Protein AF-A0A937BGK0-F1 (afdb_monomer)

Mean predicted aligned error: 10.47 Å

Solvent-accessible surface area (backbone atoms only — not comparable to full-atom values): 32118 Å² total; per-residue (Å²): 130,83,78,78,71,77,80,76,77,77,90,53,39,28,31,55,71,58,100,58,86,88,63,79,54,76,37,52,57,74,75,56,67,82,55,48,24,39,35,44,27,27,61,78,53,54,44,65,64,62,53,45,52,52,50,20,64,76,72,62,31,44,69,40,47,36,72,55,47,66,74,59,76,82,50,84,92,48,63,93,38,40,37,36,31,34,46,46,45,54,37,32,69,47,44,99,48,53,69,57,44,57,51,42,48,38,53,48,32,47,77,64,68,23,50,39,38,34,38,29,34,38,45,68,73,55,67,59,67,65,53,44,59,55,48,15,76,31,22,69,79,54,47,58,46,48,30,38,50,52,69,49,50,73,66,49,44,42,56,47,30,72,72,32,91,78,41,92,50,39,70,61,48,52,50,53,32,42,60,68,74,42,42,79,48,43,30,29,58,45,52,32,51,49,47,54,53,45,36,60,79,38,92,69,80,71,31,70,68,55,34,53,52,50,49,53,53,49,31,56,48,68,81,53,65,62,47,62,66,50,37,71,88,73,73,72,53,68,64,52,35,49,45,20,39,4,49,52,26,36,48,29,62,71,69,70,35,67,32,29,5,78,39,76,88,43,42,52,97,41,19,46,42,59,87,78,54,95,55,96,87,47,55,44,76,61,24,62,70,25,56,53,29,39,56,78,51,76,58,24,31,23,63,63,40,70,70,56,28,23,46,33,12,13,49,34,51,29,50,33,36,76,76,62,70,43,60,62,70,63,57,46,61,69,40,32,47,98,87,59,37,58,35,80,90,42,29,42,30,49,11,29,24,38,64,57,24,72,86,59,21,64,64,47,29,66,46,33,28,64,37,32,39,67,53,28,65,53,54,83,48,54,68,69,56,50,49,50,36,54,51,29,42,30,53,45,20,65,77,40,68,61,74,48,75,90,58,77,80,44,57,40,34,12,36,66,16,43,71,89,40,51,67,64,52,49,55,61,55,67,46,88,71,75,50,68,24,54,51,49,40,46,48,52,50,37,31,6,48,51,50,28,50,68,49,54,88,48,42,65,46,26,50,50,44,38,54,41,74,88,50,59,68,72,54,20,34,43,22,47,53,25,31,47,57,36,38,77,84,52,58,66,63,56,48,49,52,46,49,32,38,73,72,62,78,29,80,62,79,65,33,43,50,53,16,52,44,48,64,72,32,50,64,85,76,38,41,55,77,51,50,67,78,74,64,68,81,70,74,40,88,85,58,92,34,47,34,52,44,30,68,73,50,43,47,72,71,70,53,46,84,85,47,44,62,49,34,50,52,42,48,60,70,43,38,65,60,53,51,48,63,68,46,64,61,65,65,70,76,74,71,131

Nearest PDB structures (foldseek):
  6b5b-assembly1_C  TM=5.743E-01  e=1.448E-05  Mus musculus
  5me3-assembly2_B  TM=1.900E-01  e=7.356E-01  Eremothecium gossypii ATCC 10895
  7uih-assembly1_A  TM=2.551E-01  e=2.384E+00  Homo sapiens
  9e8o-assembly1_f  TM=2.516E-01  e=9.534E+00  Homo sapiens
  6ltj-assembly1_L  TM=1.719E-01  e=4.477E+00  Homo sapiens

Secondary structure (DSSP, 8-state):
----PPPP----EEEE--SSGGG--EEEGGGGGG-SEEEEEE-TTSSHHHHHHHHHHHTT-EEEEHHHHTT----GGGTTPPEEEE-HHHHHTTSS-HHHHHHHHHHHHHHTTS--EEEEEEGGG--THHHHHHHHTTSTTS--EEEEEPPPPHHHHHHHHHT-TT-S-HHHHHHHHHHTT-SGGGGSHHHHHHHHHHHHTTTSTTHHHHHHHHHHHHHHS---HHHHHHTTTS---HHHHHHHHHHHHHHHHHHT--EEESSGGG--SSEEEGGGS--TT--HHHHTTSTTEEESSTTEEEES-HHHHHHHHHHHHHHHHHTT---HHHHHHHHB-TTSPBPGGGHHHHHHHHHH-TTTHHHHHHH-HHHHHHHS-GGGS-HHHHHHHHHHHHHHHHH-TTTTTT----GGGGGT--GGGHHHHHHHHT-----HHHHHHHHHHHHHHHHSS--GGGHHHHHHHHH-TTS-HHHHHHHHHHHHHH-TT-HHHHHHHHHHHHTTSS--SSSHHHHHHHHHHTTTTS-TTTGGGG----S-TT---HHHHIIIIIHHHHS-TTTHHHHHHHHHHHHHHHHHHHHHTTSTT---

Radius of gyration: 30.14 Å; Cα contacts (8 Å, |Δi|>4): 858; chains: 1; bounding box: 74×64×88 Å

Structure (mmCIF, N/CA/C/O backbone):
data_AF-A0A937BGK0-F1
#
_entry.id   AF-A0A937BGK0-F1
#
loop_
_atom_site.group_PDB
_atom_site.id
_atom_site.type_symbol
_atom_site.label_atom_id
_atom_site.label_alt_id
_atom_site.label_comp_id
_atom_site.label_asym_id
_atom_site.label_entity_id
_atom_site.label_seq_id
_atom_site.pdbx_PDB_ins_code
_atom_site.Cartn_x
_atom_site.Cartn_y
_atom_site.Cartn_z
_atom_site.occupancy
_atom_site.B_iso_or_equiv
_atom_site.auth_seq_id
_atom_site.auth_comp_id
_atom_site.auth_asym_id
_atom_site.auth_atom_id
_atom_site.pdbx_PDB_model_num
ATOM 1 N N . MET A 1 1 ? -13.481 34.660 4.006 1.00 30.20 1 MET A N 1
ATOM 2 C CA . MET A 1 1 ? -13.705 33.399 4.739 1.00 30.20 1 MET A CA 1
ATOM 3 C C . MET A 1 1 ? -14.057 32.376 3.683 1.00 30.20 1 MET A C 1
ATOM 5 O O . MET A 1 1 ? -15.074 32.553 3.034 1.00 30.20 1 MET A O 1
ATOM 9 N N . SER A 1 2 ? -13.147 31.444 3.398 1.00 28.05 2 SER A N 1
ATOM 10 C CA . SER A 1 2 ? -13.414 30.351 2.459 1.00 28.05 2 SER A CA 1
ATOM 11 C C . SER A 1 2 ? -14.548 29.518 3.051 1.00 28.05 2 SER A C 1
ATOM 13 O O . SER A 1 2 ? -14.387 28.994 4.154 1.00 28.05 2 SER A O 1
ATOM 15 N N . GLU A 1 3 ? -15.706 29.478 2.391 1.00 28.70 3 GLU A N 1
ATOM 16 C CA . GLU A 1 3 ? -16.711 28.454 2.662 1.00 28.70 3 GLU A CA 1
ATOM 17 C C . GLU A 1 3 ? -16.023 27.111 2.426 1.00 28.70 3 GLU A C 1
ATOM 19 O O . GLU A 1 3 ? -15.743 26.731 1.292 1.00 28.70 3 GLU A O 1
ATOM 24 N N . THR A 1 4 ? -15.675 26.407 3.502 1.00 35.88 4 THR A N 1
ATOM 25 C CA . THR A 1 4 ? -15.272 25.007 3.410 1.00 35.88 4 THR A CA 1
ATOM 26 C C . THR A 1 4 ? -16.448 24.259 2.797 1.00 35.88 4 THR A C 1
ATOM 28 O O . THR A 1 4 ? -17.453 24.041 3.477 1.00 35.88 4 THR A O 1
ATOM 31 N N . ALA A 1 5 ? -16.350 23.947 1.502 1.00 48.25 5 ALA A N 1
ATOM 32 C CA . ALA A 1 5 ? -17.348 23.175 0.779 1.00 48.25 5 ALA A CA 1
ATOM 33 C C . ALA A 1 5 ? -17.672 21.915 1.590 1.00 48.25 5 ALA A C 1
ATOM 35 O O . ALA A 1 5 ? -16.758 21.222 2.050 1.00 48.25 5 ALA A O 1
ATOM 36 N N . LYS A 1 6 ? -18.965 21.643 1.814 1.00 58.31 6 LYS A N 1
ATOM 37 C CA . LYS A 1 6 ? -19.382 20.400 2.470 1.00 58.31 6 LYS A CA 1
ATOM 38 C C . LYS A 1 6 ? -18.754 19.229 1.696 1.00 58.31 6 LYS A C 1
ATOM 40 O O . LYS A 1 6 ? -18.845 19.227 0.467 1.00 58.31 6 LYS A O 1
ATOM 45 N N . PRO A 1 7 ? -18.102 18.268 2.374 1.00 69.75 7 PRO A N 1
ATOM 46 C CA . PRO A 1 7 ? -17.519 17.119 1.697 1.00 69.75 7 PRO A CA 1
ATOM 47 C C . PRO A 1 7 ? -18.611 16.385 0.917 1.00 69.75 7 PRO A C 1
ATOM 49 O O . PRO A 1 7 ? -19.718 16.199 1.425 1.00 69.75 7 PRO A O 1
ATOM 52 N N . TYR A 1 8 ? -18.305 15.998 -0.321 1.00 82.75 8 TYR A N 1
ATOM 53 C CA . TYR A 1 8 ? -19.206 15.171 -1.111 1.00 82.75 8 TYR A CA 1
ATOM 54 C C . TYR A 1 8 ? -19.408 13.828 -0.406 1.00 82.75 8 TYR A C 1
ATOM 56 O O . TYR A 1 8 ? -18.442 13.223 0.063 1.00 82.75 8 TYR A O 1
ATOM 64 N N . LEU A 1 9 ? -20.659 13.381 -0.304 1.00 84.12 9 LEU A N 1
ATOM 65 C CA . LEU A 1 9 ? -20.990 12.079 0.267 1.00 84.12 9 LEU A CA 1
ATOM 66 C C . LEU A 1 9 ? -21.753 11.274 -0.781 1.00 84.12 9 LEU A C 1
ATOM 68 O O . LEU A 1 9 ? -22.730 11.763 -1.359 1.00 84.12 9 LEU A O 1
ATOM 72 N N . VAL A 1 10 ? -21.330 10.036 -0.977 1.00 89.12 10 VAL A N 1
ATOM 73 C CA . VAL A 1 10 ? -22.043 9.044 -1.783 1.00 89.12 10 VAL A CA 1
ATOM 74 C C . VAL A 1 10 ? -23.211 8.460 -0.995 1.00 89.12 10 VAL A C 1
ATOM 76 O O . VAL A 1 10 ? -23.258 8.548 0.240 1.00 89.12 10 VAL A O 1
ATOM 79 N N . ARG A 1 11 ? -24.176 7.872 -1.703 1.00 89.44 11 ARG A N 1
ATOM 80 C CA . ARG A 1 11 ? -25.205 7.053 -1.053 1.00 89.44 11 ARG A CA 1
ATOM 81 C C . ARG A 1 11 ? -24.563 5.776 -0.537 1.00 89.44 11 ARG A C 1
ATOM 83 O O . ARG A 1 11 ? -23.664 5.237 -1.162 1.00 89.44 11 ARG A O 1
ATOM 90 N N . ARG A 1 12 ? -24.994 5.327 0.638 1.00 91.75 12 ARG A N 1
ATOM 91 C CA . ARG A 1 12 ? -24.393 4.171 1.303 1.00 91.75 12 ARG A CA 1
ATOM 92 C C . ARG A 1 12 ? -25.364 3.014 1.328 1.00 91.75 12 ARG A C 1
ATOM 94 O O . ARG A 1 12 ? -26.569 3.209 1.502 1.00 91.75 12 ARG A O 1
ATOM 101 N N . THR A 1 13 ? -24.815 1.823 1.180 1.00 92.31 13 THR A N 1
ATOM 102 C CA . THR A 1 13 ? -25.546 0.576 1.319 1.00 92.31 13 THR A CA 1
ATOM 103 C C . THR A 1 13 ? -25.306 -0.029 2.695 1.00 92.31 13 THR A C 1
ATOM 105 O O . THR A 1 13 ? -24.337 0.296 3.389 1.00 92.31 13 THR A O 1
ATOM 108 N N . CYS A 1 14 ? -26.247 -0.855 3.128 1.00 92.00 14 CYS A N 1
ATOM 109 C CA . CYS A 1 14 ? -26.122 -1.609 4.354 1.00 92.00 14 CYS A CA 1
ATOM 110 C C . CYS A 1 14 ? -26.792 -2.978 4.250 1.00 92.00 14 CYS A C 1
ATOM 112 O O . CYS A 1 14 ? -27.849 -3.144 3.625 1.00 92.00 14 CYS A O 1
ATOM 114 N N . MET A 1 15 ? -26.196 -3.942 4.942 1.00 90.00 15 MET A N 1
ATOM 115 C CA . MET A 1 15 ? -26.695 -5.306 5.064 1.00 90.00 15 MET A CA 1
ATOM 116 C C . MET A 1 15 ? -27.404 -5.526 6.398 1.00 90.00 15 MET A C 1
ATOM 118 O O . MET A 1 15 ? -27.029 -4.974 7.435 1.00 90.00 15 MET A O 1
ATOM 122 N N . ARG A 1 16 ? -28.435 -6.373 6.397 1.00 86.31 16 ARG A N 1
ATOM 123 C CA . ARG A 1 16 ? -29.121 -6.794 7.622 1.00 86.31 16 ARG A CA 1
ATOM 124 C C . ARG A 1 16 ? -28.300 -7.872 8.330 1.00 86.31 16 ARG A C 1
ATOM 126 O O . ARG A 1 16 ? -28.024 -8.920 7.756 1.00 86.31 16 ARG A O 1
ATOM 133 N N . LYS A 1 17 ? -27.972 -7.665 9.608 1.00 69.06 17 LYS A N 1
ATOM 134 C CA . LYS A 1 17 ? -27.301 -8.683 10.431 1.00 69.06 17 LYS A CA 1
ATOM 135 C C . LYS A 1 17 ? -28.362 -9.624 11.021 1.00 69.06 17 LYS A C 1
ATOM 137 O O . LYS A 1 17 ? -28.859 -9.405 12.121 1.00 69.06 17 LYS A O 1
ATOM 142 N N . SER A 1 18 ? -28.787 -10.614 10.237 1.00 57.41 18 SER A N 1
ATOM 143 C CA . SER A 1 18 ? -29.709 -11.684 10.649 1.00 57.41 18 SER A CA 1
ATOM 144 C C . SER A 1 18 ? -28.924 -12.983 10.865 1.00 57.41 18 SER A C 1
ATOM 146 O O . SER A 1 18 ? -28.053 -13.309 10.065 1.00 57.41 18 SER A O 1
ATOM 148 N N . GLY A 1 19 ? -29.242 -13.742 11.921 1.00 46.72 19 GLY A N 1
ATOM 149 C CA . GLY A 1 19 ? -28.656 -15.068 12.179 1.00 46.72 19 GLY A CA 1
ATOM 150 C C . GLY A 1 19 ? -29.066 -16.158 11.175 1.00 46.72 19 GLY A C 1
ATOM 151 O O . GLY A 1 19 ? -28.559 -17.270 11.261 1.00 46.72 19 GLY A O 1
ATOM 152 N N . ASN A 1 20 ? -29.954 -15.849 10.222 1.00 35.59 20 ASN A N 1
ATOM 153 C CA . ASN A 1 20 ? -30.356 -16.742 9.136 1.00 35.59 20 ASN A CA 1
ATOM 154 C C . ASN A 1 20 ? -29.811 -16.243 7.790 1.00 35.59 20 ASN A C 1
ATOM 156 O O . ASN A 1 20 ? -29.952 -15.065 7.451 1.00 35.59 20 ASN A O 1
ATOM 160 N N . ALA A 1 21 ? -29.222 -17.167 7.027 1.00 42.03 21 ALA A N 1
ATOM 161 C CA . ALA A 1 21 ? -28.468 -16.924 5.796 1.00 42.03 21 ALA A CA 1
ATOM 162 C C . ALA A 1 21 ? -29.303 -16.464 4.577 1.00 42.03 21 ALA A C 1
ATOM 164 O O . ALA A 1 21 ? -28.723 -16.048 3.581 1.00 42.03 21 ALA A O 1
ATOM 165 N N . ASP A 1 22 ? -30.638 -16.476 4.650 1.00 39.03 22 ASP A N 1
ATOM 166 C CA . ASP A 1 22 ? -31.510 -16.310 3.471 1.00 39.03 22 ASP A CA 1
ATOM 167 C C . ASP A 1 22 ? -31.984 -14.863 3.175 1.00 39.03 22 ASP A C 1
ATOM 169 O O . ASP A 1 22 ? -32.671 -14.640 2.181 1.00 39.03 22 ASP A O 1
ATOM 173 N N . GLU A 1 23 ? -31.597 -13.850 3.966 1.00 48.31 23 GLU A N 1
ATOM 174 C CA . GLU A 1 23 ? -31.903 -12.418 3.707 1.00 48.31 23 GLU A CA 1
ATOM 175 C C . GLU A 1 23 ? -30.629 -11.545 3.568 1.00 48.31 23 GLU A C 1
ATOM 177 O O . GLU A 1 23 ? -30.545 -10.437 4.098 1.00 48.31 23 GLU A O 1
ATOM 182 N N . GLN A 1 24 ? -29.597 -12.044 2.878 1.00 56.50 24 GLN A N 1
ATOM 183 C CA . GLN A 1 24 ? -28.272 -11.402 2.765 1.00 56.50 24 GLN A CA 1
ATOM 184 C C . GLN A 1 24 ? -28.124 -10.475 1.540 1.00 56.50 24 GLN A C 1
ATOM 186 O O . GLN A 1 24 ? -27.201 -10.614 0.740 1.00 56.50 24 GLN A O 1
ATOM 191 N N . GLY A 1 25 ? -29.045 -9.527 1.363 1.00 70.62 25 GLY A N 1
ATOM 192 C CA . GLY A 1 25 ? -28.920 -8.478 0.344 1.00 70.62 25 GLY A CA 1
ATOM 193 C C . GLY A 1 25 ? -28.298 -7.198 0.908 1.00 70.62 25 GLY A C 1
ATOM 194 O O . GLY A 1 25 ? -28.747 -6.696 1.941 1.00 70.62 25 GLY A O 1
ATOM 195 N N . SER A 1 26 ? -27.300 -6.634 0.222 1.00 87.81 26 SER A N 1
ATOM 196 C CA . SER A 1 26 ? -26.897 -5.239 0.436 1.00 87.81 26 SER A CA 1
ATOM 197 C C . SER A 1 26 ? -27.901 -4.319 -0.262 1.00 87.81 26 SER A C 1
ATOM 199 O O . SER A 1 26 ? -28.213 -4.493 -1.443 1.00 87.81 26 SER A O 1
ATOM 201 N N . HIS A 1 27 ? -28.446 -3.356 0.480 1.00 91.69 27 HIS A N 1
ATOM 202 C CA . HIS A 1 27 ? -29.446 -2.415 -0.020 1.00 91.69 27 HIS A CA 1
ATOM 203 C C . HIS A 1 27 ? -29.071 -0.979 0.352 1.00 91.69 27 HIS A C 1
ATOM 205 O O . HIS A 1 27 ? -28.472 -0.773 1.408 1.00 91.69 27 HIS A O 1
ATOM 211 N N . PRO A 1 28 ? -29.450 0.035 -0.450 1.00 92.06 28 PRO A N 1
ATOM 212 C CA . PRO A 1 28 ? -29.304 1.436 -0.058 1.00 92.06 28 PRO A CA 1
ATOM 213 C C . PRO A 1 28 ? -29.958 1.699 1.301 1.00 92.06 28 PRO A C 1
ATOM 215 O O . PRO A 1 28 ? -31.033 1.165 1.573 1.00 92.06 28 PRO A O 1
ATOM 218 N N . LEU A 1 29 ? -29.362 2.554 2.137 1.00 92.06 29 LEU A N 1
ATOM 219 C CA . LEU A 1 29 ? -29.891 2.861 3.475 1.00 92.06 29 LEU A CA 1
ATOM 220 C C . LEU A 1 29 ? -31.362 3.323 3.433 1.00 92.06 29 LEU A C 1
ATOM 222 O O . LEU A 1 29 ? -32.150 2.999 4.323 1.00 92.06 29 LEU A O 1
ATOM 226 N N . GLU A 1 30 ? -31.753 4.008 2.355 1.00 92.81 30 GLU A N 1
ATOM 227 C CA . GLU A 1 30 ? -33.120 4.486 2.123 1.00 92.81 30 GLU A CA 1
ATOM 228 C C . GLU A 1 30 ? -34.165 3.358 2.044 1.00 92.81 30 GLU A C 1
ATOM 230 O O . GLU A 1 30 ? -35.341 3.578 2.341 1.00 92.81 30 GLU A O 1
ATOM 235 N N . TYR A 1 31 ? -33.752 2.142 1.669 1.00 92.50 31 TYR A N 1
ATOM 236 C CA . TYR A 1 31 ? -34.621 0.964 1.608 1.00 92.50 31 TYR A CA 1
ATOM 237 C C . TYR A 1 31 ? -35.262 0.658 2.970 1.00 92.50 31 TYR A C 1
ATOM 239 O O . TYR A 1 31 ? -36.411 0.226 3.051 1.00 92.50 31 TYR A O 1
ATOM 247 N N . TYR A 1 32 ? -34.551 0.964 4.057 1.00 91.94 32 TYR A N 1
ATOM 248 C CA . TYR A 1 32 ? -34.963 0.658 5.425 1.00 91.94 32 TYR A CA 1
ATOM 249 C C . TYR A 1 32 ? -35.808 1.765 6.082 1.00 91.94 32 TYR A C 1
ATOM 251 O O . TYR A 1 32 ? -36.133 1.675 7.267 1.00 91.94 32 TYR A O 1
ATOM 259 N N . ARG A 1 33 ? -36.228 2.796 5.328 1.00 92.38 33 ARG A N 1
ATOM 260 C CA . ARG A 1 33 ? -37.070 3.909 5.824 1.00 92.38 33 ARG A CA 1
ATOM 261 C C . ARG A 1 33 ? -38.396 3.462 6.443 1.00 92.38 33 ARG A C 1
ATOM 263 O O . ARG A 1 33 ? -38.927 4.164 7.306 1.00 92.38 33 ARG A O 1
ATOM 270 N N . SER A 1 34 ? -38.939 2.332 5.987 1.00 90.19 34 SER A N 1
ATOM 271 C CA . SER A 1 34 ? -40.211 1.775 6.460 1.00 90.19 34 SER A CA 1
ATOM 272 C C . SER A 1 34 ? -40.116 1.120 7.841 1.00 90.19 34 SER A C 1
ATOM 274 O O . SER A 1 34 ? -41.148 0.967 8.493 1.00 90.19 34 SER A O 1
ATOM 276 N N . LEU A 1 35 ? -38.907 0.773 8.303 1.00 91.75 35 LEU A N 1
ATOM 277 C CA . LEU A 1 35 ? -38.699 0.184 9.622 1.00 91.75 35 LEU A CA 1
ATOM 278 C C . LEU A 1 35 ? -39.033 1.187 10.731 1.00 91.75 35 LEU A C 1
ATOM 280 O O . LEU A 1 35 ? -38.639 2.359 10.686 1.00 91.75 35 LEU A O 1
ATOM 284 N N . ASP A 1 36 ? -39.724 0.697 11.761 1.00 92.06 36 ASP A N 1
ATOM 285 C CA . ASP A 1 36 ? -40.062 1.495 12.939 1.00 92.06 36 ASP A CA 1
ATOM 286 C C . ASP A 1 36 ? -38.822 1.807 13.790 1.00 92.06 36 ASP A C 1
ATOM 288 O O . ASP A 1 36 ? -38.696 2.923 14.302 1.00 92.06 36 ASP A O 1
ATOM 292 N N . ALA A 1 37 ? -37.884 0.858 13.887 1.00 94.31 37 ALA A N 1
ATOM 293 C CA . ALA A 1 37 ? -36.603 1.067 14.543 1.00 94.31 37 ALA A CA 1
ATOM 294 C C . ALA A 1 37 ? -35.460 0.233 13.947 1.00 94.31 37 ALA A C 1
ATOM 296 O O . ALA A 1 37 ? -35.620 -0.952 13.641 1.00 94.31 37 ALA A O 1
ATOM 297 N N . TYR A 1 38 ? -34.276 0.841 13.833 1.00 94.62 38 TYR A N 1
ATOM 298 C CA . TYR A 1 38 ? -33.046 0.128 13.487 1.00 94.62 38 TYR A CA 1
ATOM 299 C C . TYR A 1 38 ? -31.806 0.723 14.159 1.00 94.62 38 TYR A C 1
ATOM 301 O O . TYR A 1 38 ? -31.781 1.889 14.563 1.00 94.62 38 TYR A O 1
ATOM 309 N N . VAL A 1 39 ? -30.757 -0.092 14.244 1.00 94.12 39 VAL A N 1
ATOM 310 C CA . VAL A 1 39 ? -29.422 0.305 14.689 1.00 94.12 39 VAL A CA 1
ATOM 311 C C . VAL A 1 39 ? -28.465 0.225 13.506 1.00 94.12 39 VAL A C 1
ATOM 313 O O . VAL A 1 39 ? -28.330 -0.840 12.916 1.00 94.12 39 VAL A O 1
ATOM 316 N N . LEU A 1 40 ? -27.806 1.331 13.160 1.00 93.75 40 LEU A N 1
ATOM 317 C CA . LEU A 1 40 ? -26.760 1.369 12.142 1.00 93.75 40 LEU A CA 1
ATOM 318 C C . LEU A 1 40 ? -25.390 1.165 12.792 1.00 93.75 40 LEU A C 1
ATOM 320 O O . LEU A 1 40 ? -24.878 2.033 13.506 1.00 93.75 40 LEU A O 1
ATOM 324 N N . LEU A 1 41 ? -24.803 0.011 12.518 1.00 90.62 41 LEU A N 1
ATOM 325 C CA . LEU A 1 41 ? -23.469 -0.391 12.927 1.00 90.62 41 LEU A CA 1
ATOM 326 C C . LEU A 1 41 ? -22.476 -0.143 11.799 1.00 90.62 41 LEU A C 1
ATOM 328 O O . LEU A 1 41 ? -22.832 -0.069 10.629 1.00 90.62 41 LEU A O 1
ATOM 332 N N . GLY A 1 42 ? -21.213 -0.011 12.163 1.00 84.94 42 GLY A N 1
ATOM 333 C CA . GLY A 1 42 ? -20.121 0.051 11.207 1.00 84.94 42 GLY A CA 1
ATOM 334 C C . GLY A 1 42 ? -18.835 0.461 11.891 1.00 84.94 42 GLY A C 1
ATOM 335 O O . GLY A 1 42 ? -18.850 0.956 13.031 1.00 84.94 42 GLY A O 1
ATOM 336 N N . ASP A 1 43 ? -17.736 0.315 11.172 1.00 80.19 43 ASP A N 1
ATOM 337 C CA . ASP A 1 43 ? -16.416 0.636 11.689 1.00 80.19 43 ASP A CA 1
ATOM 338 C C . ASP A 1 43 ? -16.248 2.130 11.991 1.00 80.19 43 ASP A C 1
ATOM 340 O O . ASP A 1 43 ? -17.026 2.993 11.539 1.00 80.19 43 ASP A O 1
ATOM 344 N N . PRO A 1 44 ? -15.256 2.488 12.816 1.00 74.75 44 PRO A N 1
ATOM 345 C CA . PRO A 1 44 ? -14.881 3.878 12.980 1.00 74.75 44 PRO A CA 1
ATOM 346 C C . PRO A 1 44 ? -14.511 4.516 11.637 1.00 74.75 44 PRO A C 1
ATOM 348 O O . PRO A 1 44 ? -13.893 3.892 10.779 1.00 74.75 44 PRO A O 1
ATOM 351 N N . GLY A 1 45 ? -14.939 5.759 11.418 1.00 76.69 45 GLY A N 1
ATOM 352 C CA . GLY A 1 45 ? -14.696 6.443 10.145 1.00 76.69 45 GLY A CA 1
ATOM 353 C C . GLY A 1 45 ? -15.550 5.957 8.966 1.00 76.69 45 GLY A C 1
ATOM 354 O O . GLY A 1 45 ? -15.561 6.621 7.934 1.00 76.69 45 GLY A O 1
ATOM 355 N N . ALA A 1 46 ? -16.358 4.897 9.128 1.00 86.31 46 ALA A N 1
ATOM 356 C CA . ALA A 1 46 ? -17.185 4.336 8.053 1.00 86.31 46 ALA A CA 1
ATOM 357 C C . ALA A 1 46 ? -18.227 5.315 7.479 1.00 86.31 46 ALA A C 1
ATOM 359 O O . ALA A 1 46 ? -18.745 5.080 6.394 1.00 86.31 46 ALA A O 1
ATOM 360 N N . GLY A 1 47 ? -18.526 6.426 8.166 1.00 86.00 47 GLY A N 1
ATOM 361 C CA . GLY A 1 47 ? -19.426 7.477 7.672 1.00 86.00 47 GLY A CA 1
ATOM 362 C C . GLY A 1 47 ? -20.852 7.447 8.236 1.00 86.00 47 GLY A C 1
ATOM 363 O O . GLY A 1 47 ? -21.726 8.097 7.672 1.00 86.00 47 GLY A O 1
ATOM 364 N N . LYS A 1 48 ? -21.093 6.745 9.355 1.00 90.69 48 LYS A N 1
ATOM 365 C CA . LYS A 1 48 ? -22.415 6.636 10.014 1.00 90.69 48 LYS A CA 1
ATOM 366 C C . LYS A 1 48 ? -23.081 7.993 10.282 1.00 90.69 48 LYS A C 1
ATOM 368 O O . LYS A 1 48 ? -24.212 8.200 9.859 1.00 90.69 48 LYS A O 1
ATOM 373 N N . THR A 1 49 ? -22.361 8.924 10.913 1.00 87.88 49 THR A N 1
ATOM 374 C CA . THR A 1 49 ? -22.843 10.285 11.213 1.00 87.88 49 THR A CA 1
ATOM 375 C C . THR A 1 49 ? -23.300 11.005 9.945 1.00 87.88 49 THR A C 1
ATOM 377 O O . THR A 1 49 ? -24.417 11.507 9.889 1.00 87.88 49 THR A O 1
ATOM 380 N N . ALA A 1 50 ? -22.472 10.997 8.897 1.00 89.44 50 ALA A N 1
ATOM 381 C CA . ALA A 1 50 ? -22.784 11.661 7.634 1.00 89.44 50 ALA A CA 1
ATOM 382 C C . ALA A 1 50 ? -23.991 11.018 6.921 1.00 89.44 50 ALA A C 1
ATOM 384 O O . ALA A 1 50 ? -24.826 11.728 6.358 1.00 89.44 50 ALA A O 1
ATOM 385 N N . ALA A 1 51 ? -24.116 9.687 6.988 1.00 91.88 51 ALA A N 1
ATOM 386 C CA . ALA A 1 51 ? -25.278 8.966 6.476 1.00 91.88 51 ALA A CA 1
ATOM 387 C C . ALA A 1 51 ? -26.561 9.329 7.248 1.00 91.88 51 ALA A C 1
ATOM 389 O O . ALA A 1 51 ? -27.588 9.591 6.631 1.00 91.88 51 ALA A O 1
ATOM 390 N N . PHE A 1 52 ? -26.501 9.411 8.581 1.00 93.25 52 PHE A N 1
ATOM 391 C CA . PHE A 1 52 ? -27.636 9.800 9.426 1.00 93.25 52 PHE A CA 1
ATOM 392 C C . PHE A 1 52 ? -28.056 11.258 9.235 1.00 93.25 52 PHE A C 1
ATOM 394 O O . PHE A 1 52 ? -29.253 11.533 9.207 1.00 93.25 52 PHE A O 1
ATOM 401 N N . GLU A 1 53 ? -27.108 12.187 9.092 1.00 91.81 53 GLU A N 1
ATOM 402 C CA . GLU A 1 53 ? -27.408 13.598 8.824 1.00 91.81 53 GLU A CA 1
ATOM 403 C C . GLU A 1 53 ? -28.152 13.761 7.494 1.00 91.81 53 GLU A C 1
ATOM 405 O O . GLU A 1 53 ? -29.213 14.387 7.464 1.00 91.81 53 GLU A O 1
ATOM 410 N N . ARG A 1 54 ? -27.650 13.132 6.421 1.00 91.38 54 ARG A N 1
ATOM 411 C CA . ARG A 1 54 ? -28.308 13.130 5.105 1.00 91.38 54 ARG A CA 1
ATOM 412 C C . ARG A 1 54 ? -29.692 12.497 5.167 1.00 91.38 54 ARG A C 1
ATOM 414 O O . ARG A 1 54 ? -30.658 13.074 4.684 1.00 91.38 54 ARG A O 1
ATOM 421 N N . GLU A 1 55 ? -29.787 11.311 5.751 1.00 93.06 55 GLU A N 1
ATOM 422 C CA . GLU A 1 55 ? -31.031 10.549 5.780 1.00 93.06 55 GLU A CA 1
ATOM 423 C C . GLU A 1 55 ? -32.106 11.263 6.614 1.00 93.06 55 GLU A C 1
ATOM 425 O O . GLU A 1 55 ? -33.271 11.311 6.217 1.00 93.06 55 GLU A O 1
ATOM 430 N N . ALA A 1 56 ? -31.725 11.896 7.729 1.00 92.44 56 ALA A N 1
ATOM 431 C CA . ALA A 1 56 ? -32.625 12.738 8.510 1.00 92.44 56 ALA A CA 1
ATOM 432 C C . ALA A 1 56 ? -33.125 13.951 7.710 1.00 92.44 56 ALA A C 1
ATOM 434 O O . ALA A 1 56 ? -34.308 14.277 7.798 1.00 92.44 56 ALA A O 1
ATOM 435 N N . GLU A 1 57 ? -32.261 14.598 6.924 1.00 92.00 57 GLU A N 1
ATOM 436 C CA . GLU A 1 57 ? -32.637 15.716 6.051 1.00 92.00 57 GLU A CA 1
ATOM 437 C C . GLU A 1 57 ? -33.610 15.266 4.945 1.00 92.00 57 GLU A C 1
ATOM 439 O O . GLU A 1 57 ? -34.667 15.875 4.776 1.00 92.00 57 GLU A O 1
ATOM 444 N N . GLU A 1 58 ? -33.320 14.157 4.257 1.00 91.75 58 GLU A N 1
ATOM 445 C CA . GLU A 1 58 ? -34.134 13.653 3.141 1.00 91.75 58 GLU A CA 1
ATOM 446 C C . GLU A 1 58 ? -35.518 13.137 3.569 1.00 91.75 58 GLU A C 1
ATOM 448 O O . GLU A 1 58 ? -36.496 13.329 2.845 1.00 91.75 58 GLU A O 1
ATOM 453 N N . CYS A 1 59 ? -35.632 12.483 4.732 1.00 90.81 59 CYS A N 1
ATOM 454 C CA . CYS A 1 59 ? -36.914 11.952 5.217 1.00 90.81 59 CYS A CA 1
ATOM 455 C C . CYS A 1 59 ? -37.669 12.904 6.164 1.00 90.81 59 CYS A C 1
ATOM 457 O O . CYS A 1 59 ? -38.712 12.532 6.708 1.00 90.81 59 CYS A O 1
ATOM 459 N N . GLY A 1 60 ? -37.152 14.118 6.391 1.00 90.94 60 GLY A N 1
ATOM 460 C CA . GLY A 1 60 ? -37.739 15.088 7.321 1.00 90.94 60 GLY A CA 1
ATOM 461 C C . GLY A 1 60 ? -37.681 14.652 8.792 1.00 90.94 60 GLY A C 1
ATOM 462 O O . GLY A 1 60 ? -38.521 15.061 9.598 1.00 90.94 60 GLY A O 1
ATOM 463 N N . GLY A 1 61 ? -36.716 13.799 9.142 1.00 92.12 61 GLY A N 1
ATOM 464 C CA . GLY A 1 61 ? -36.452 13.327 10.497 1.00 92.12 61 GLY A CA 1
ATOM 465 C C . GLY A 1 61 ? -35.726 14.351 11.373 1.00 92.12 61 GLY A C 1
ATOM 466 O O . GLY A 1 61 ? -35.421 15.473 10.967 1.00 92.12 61 GLY A O 1
ATOM 467 N N . LYS A 1 62 ? -35.448 13.962 12.620 1.00 94.12 62 LYS A N 1
ATOM 468 C CA . LYS A 1 62 ? -34.727 14.790 13.590 1.00 94.12 62 LYS A CA 1
ATOM 469 C C . LYS A 1 62 ? -33.402 14.146 13.974 1.00 94.12 62 LYS A C 1
ATOM 471 O O . LYS A 1 62 ? -33.394 13.163 14.706 1.00 94.12 62 LYS A O 1
ATOM 476 N N . TYR A 1 63 ? -32.297 14.736 13.531 1.00 94.19 63 TYR A N 1
ATOM 477 C CA . TYR A 1 63 ? -30.952 14.332 13.935 1.00 94.19 63 TYR A CA 1
ATOM 478 C C . TYR A 1 63 ? -30.559 14.915 15.299 1.00 94.19 63 TYR A C 1
ATOM 480 O O . TYR A 1 63 ? -30.759 16.106 15.561 1.00 94.19 63 TYR A O 1
ATOM 488 N N . ILE A 1 64 ? -30.018 14.066 16.174 1.00 91.44 64 ILE A N 1
ATOM 489 C CA . ILE A 1 64 ? -29.597 14.388 17.540 1.00 91.44 64 ILE A CA 1
ATOM 490 C C . ILE A 1 64 ? -28.420 13.477 17.903 1.00 91.44 64 ILE A C 1
ATOM 492 O O . ILE A 1 64 ? -28.465 12.278 17.658 1.00 91.44 64 ILE A O 1
ATOM 496 N N . LYS A 1 65 ? -27.382 14.000 18.558 1.00 86.38 65 LYS A N 1
ATOM 497 C CA . LYS A 1 65 ? -26.337 13.142 19.137 1.00 86.38 65 LYS A CA 1
ATOM 498 C C . LYS A 1 65 ? -26.854 12.439 20.389 1.00 86.38 65 LYS A C 1
ATOM 500 O O . LYS A 1 65 ? -27.534 13.064 21.201 1.00 86.38 65 LYS A O 1
ATOM 505 N N . ALA A 1 66 ? -26.475 11.185 20.608 1.00 85.94 66 ALA A N 1
ATOM 506 C CA . ALA A 1 66 ? -26.927 10.366 21.732 1.00 85.94 66 ALA A CA 1
ATOM 507 C C . ALA A 1 66 ? -26.707 11.065 23.086 1.00 85.94 66 ALA A C 1
ATOM 509 O O . ALA A 1 66 ? -27.616 11.137 23.914 1.00 85.94 66 ALA A O 1
ATOM 510 N N . ARG A 1 67 ? -25.540 11.697 23.271 1.00 78.38 67 ARG A N 1
ATOM 511 C CA . ARG A 1 67 ? -25.212 12.479 24.478 1.00 78.38 67 ARG A CA 1
ATOM 512 C C . ARG A 1 67 ? -26.223 13.598 24.773 1.00 78.38 67 ARG A C 1
ATOM 514 O O . ARG A 1 67 ? -26.539 13.859 25.929 1.00 78.38 67 ARG A O 1
ATOM 521 N N . ASP A 1 68 ? -26.720 14.250 23.723 1.00 83.44 68 ASP A N 1
ATOM 522 C CA . ASP A 1 68 ? -27.631 15.389 23.808 1.00 83.44 68 ASP A CA 1
ATOM 523 C C . ASP A 1 68 ? -29.081 14.879 23.917 1.00 83.44 68 ASP A C 1
ATOM 525 O O . ASP A 1 68 ? -29.921 15.491 24.581 1.00 83.44 68 ASP A O 1
ATOM 529 N N . PHE A 1 69 ? -29.358 13.696 23.353 1.00 85.88 69 PHE A N 1
ATOM 530 C CA . PHE A 1 69 ? -30.653 13.024 23.417 1.00 85.88 69 PHE A CA 1
ATOM 531 C C . PHE A 1 69 ? -31.103 12.716 24.850 1.00 85.88 69 PHE A C 1
ATOM 533 O O . PHE A 1 69 ? -32.274 12.910 25.171 1.00 85.88 69 PHE A O 1
ATOM 540 N N . ALA A 1 70 ? -30.183 12.341 25.744 1.00 74.12 70 ALA A N 1
ATOM 541 C CA . ALA A 1 70 ? -30.505 12.047 27.145 1.00 74.12 70 ALA A CA 1
ATOM 542 C C . ALA A 1 70 ? -31.217 13.205 27.881 1.00 74.12 70 ALA A C 1
ATOM 544 O O . ALA A 1 70 ? -31.946 12.973 28.844 1.00 74.12 70 ALA A O 1
ATOM 545 N N . THR A 1 71 ? -31.045 14.450 27.422 1.00 79.44 71 THR A N 1
ATOM 546 C CA . THR A 1 71 ? -31.705 15.646 27.985 1.00 79.44 71 THR A CA 1
ATOM 547 C C . THR A 1 71 ? -32.633 16.355 26.995 1.00 79.44 71 THR A C 1
ATOM 549 O O . THR A 1 71 ? -33.218 17.395 27.310 1.00 79.44 71 THR A O 1
ATOM 552 N N . PHE A 1 72 ? -32.799 15.792 25.798 1.00 84.06 72 PHE A N 1
ATOM 553 C CA . PHE A 1 72 ? -33.541 16.400 24.704 1.00 84.06 72 PHE A CA 1
ATOM 554 C C . PHE A 1 72 ? -35.027 16.522 25.033 1.00 84.06 72 PHE A C 1
ATOM 556 O O . PHE A 1 72 ? -35.662 15.536 25.397 1.00 84.06 72 PHE A O 1
ATOM 563 N N . LYS A 1 73 ? -35.611 17.708 24.840 1.00 82.25 73 LYS A N 1
ATOM 564 C CA . LYS A 1 73 ? -37.059 17.947 24.924 1.00 82.25 73 LYS A CA 1
ATOM 565 C C . LYS A 1 73 ? -37.591 18.306 23.531 1.00 82.25 73 LYS A C 1
ATOM 567 O O . LYS A 1 73 ? -37.161 19.333 23.003 1.00 82.25 73 LYS A O 1
ATOM 572 N N . PRO A 1 74 ? -38.494 17.503 22.940 1.00 79.00 74 PRO A N 1
ATOM 573 C CA . PRO A 1 74 ? -39.008 17.771 21.604 1.00 79.00 74 PRO A CA 1
ATOM 574 C C . PRO A 1 74 ? -39.852 19.039 21.587 1.00 79.00 74 PRO A C 1
ATOM 576 O O . PRO A 1 74 ? -40.635 19.304 22.503 1.00 79.00 74 PRO A O 1
ATOM 579 N N . LYS A 1 75 ? -39.694 19.819 20.522 1.00 84.50 75 LYS A N 1
ATOM 580 C CA . LYS A 1 75 ? -40.572 20.946 20.215 1.00 84.50 75 LYS A CA 1
ATOM 581 C C . LYS A 1 75 ? -41.792 20.454 19.431 1.00 84.50 75 LYS A C 1
ATOM 583 O O . LYS A 1 75 ? -41.809 19.328 18.942 1.00 84.50 75 LYS A O 1
ATOM 588 N N . ALA A 1 76 ? -42.794 21.317 19.252 1.00 75.62 76 ALA A N 1
ATOM 589 C CA . ALA A 1 76 ? -43.971 21.003 18.432 1.00 75.62 76 ALA A CA 1
ATOM 590 C C . ALA A 1 76 ? -43.591 20.557 17.002 1.00 75.62 76 ALA A C 1
ATOM 592 O O . ALA A 1 76 ? -44.184 19.634 16.462 1.00 75.62 76 ALA A O 1
ATOM 593 N N . GLU A 1 77 ? -42.541 21.151 16.429 1.00 79.19 77 GLU A N 1
ATOM 594 C CA . GLU A 1 77 ? -41.980 20.809 15.111 1.00 79.19 77 GLU A CA 1
ATOM 595 C C . GLU A 1 77 ? -41.273 19.443 15.039 1.00 79.19 77 GLU A C 1
ATOM 597 O O . GLU A 1 77 ? -40.967 18.978 13.941 1.00 79.19 77 GLU A O 1
ATOM 602 N N . ASP A 1 78 ? -40.981 18.817 16.183 1.00 80.62 78 ASP A N 1
ATOM 603 C CA . ASP A 1 78 ? -40.329 17.507 16.273 1.00 80.62 78 ASP A CA 1
ATOM 604 C C . ASP A 1 78 ? -41.348 16.366 16.483 1.00 80.62 78 ASP A C 1
ATOM 606 O O . ASP A 1 78 ? -40.982 15.193 16.419 1.00 80.62 78 ASP A O 1
ATOM 610 N N . GLN A 1 79 ? -42.627 16.681 16.729 1.00 79.25 79 GLN A N 1
ATOM 611 C CA . GLN A 1 79 ? -43.664 15.672 16.962 1.00 79.25 79 GLN A CA 1
ATOM 612 C C . GLN A 1 79 ? -43.940 14.844 15.701 1.00 79.25 79 GLN A C 1
ATOM 614 O O . GLN A 1 79 ? -44.086 15.381 14.606 1.00 79.25 79 GLN A O 1
ATOM 619 N N . GLY A 1 80 ? -44.010 13.518 15.858 1.00 82.00 80 GLY A N 1
ATOM 620 C CA . GLY A 1 80 ? -44.260 12.578 14.758 1.00 82.00 80 GLY A CA 1
ATOM 621 C C . GLY A 1 80 ? -43.072 12.366 13.812 1.00 82.00 80 GLY A C 1
ATOM 622 O O . GLY A 1 80 ? -43.121 11.468 12.971 1.00 82.00 80 GLY A O 1
ATOM 623 N N . LYS A 1 81 ? -41.988 13.140 13.956 1.00 91.38 81 LYS A N 1
ATOM 624 C CA . LYS A 1 81 ? -40.751 12.912 13.209 1.00 91.38 81 LYS A CA 1
ATOM 625 C C . LYS A 1 81 ? -40.029 11.696 13.745 1.00 91.38 81 LYS A C 1
ATOM 627 O O . LYS A 1 81 ? -40.044 11.408 14.940 1.00 91.38 81 LYS A O 1
ATOM 632 N N . THR A 1 82 ? -39.331 11.015 12.849 1.00 94.12 82 THR A N 1
ATOM 633 C CA . THR A 1 82 ? -38.454 9.940 13.280 1.00 94.12 82 THR A CA 1
ATOM 634 C C . THR A 1 82 ? -37.137 10.494 13.824 1.00 94.12 82 THR A C 1
ATOM 636 O O . THR A 1 82 ? -36.544 11.393 13.223 1.00 94.12 82 THR A O 1
ATOM 639 N N . LEU A 1 83 ? -36.676 9.952 14.949 1.00 94.88 83 LEU A N 1
ATOM 640 C CA . LEU A 1 83 ? -35.468 10.401 15.635 1.00 94.88 83 LEU A CA 1
ATOM 641 C C . LEU A 1 83 ? -34.231 9.654 15.120 1.00 94.88 83 LEU A C 1
ATOM 643 O O . LEU A 1 83 ? -34.198 8.430 15.145 1.00 94.88 83 LEU A O 1
ATOM 647 N N . PHE A 1 84 ? -33.206 10.381 14.687 1.00 95.62 84 PHE A N 1
ATOM 648 C CA . PHE A 1 84 ? -31.890 9.849 14.331 1.00 95.62 84 PHE A CA 1
ATOM 649 C C . PHE A 1 84 ? -30.917 10.190 15.452 1.00 95.62 84 PHE A C 1
ATOM 651 O O . PHE A 1 84 ? -30.507 11.338 15.602 1.00 95.62 84 PHE A O 1
ATOM 658 N N . ILE A 1 85 ? -30.603 9.190 16.264 1.00 93.69 85 ILE A N 1
ATOM 659 C CA . ILE A 1 85 ? -29.790 9.283 17.469 1.00 93.69 85 ILE A CA 1
ATOM 660 C C . ILE A 1 85 ? -28.384 8.788 17.117 1.00 93.69 85 ILE A C 1
ATOM 662 O O . ILE A 1 85 ? -28.163 7.593 16.942 1.00 93.69 85 ILE A O 1
ATOM 666 N N . ASP A 1 86 ? -27.433 9.702 16.966 1.00 90.00 86 ASP A N 1
ATOM 667 C CA . ASP A 1 86 ? -26.087 9.382 16.477 1.00 90.00 86 ASP A CA 1
ATOM 668 C C . ASP A 1 86 ? -25.070 9.179 17.611 1.00 90.00 86 ASP A C 1
ATOM 670 O O . ASP A 1 86 ? -25.098 9.897 18.612 1.00 90.00 86 ASP A O 1
ATOM 674 N N . ALA A 1 87 ? -24.137 8.248 17.416 1.00 81.69 87 ALA A N 1
ATOM 675 C CA . ALA A 1 87 ? -22.951 8.014 18.234 1.00 81.69 87 ALA A CA 1
ATOM 676 C C . ALA A 1 87 ? -23.242 7.546 19.674 1.00 81.69 87 ALA A C 1
ATOM 678 O O . ALA A 1 87 ? -22.804 8.160 20.652 1.00 81.69 87 ALA A O 1
ATOM 679 N N . LEU A 1 88 ? -23.970 6.430 19.826 1.00 84.38 88 LEU A N 1
ATOM 680 C CA . LEU A 1 88 ? -24.172 5.777 21.131 1.00 84.38 88 LEU A CA 1
ATOM 681 C C . LEU A 1 88 ? -22.837 5.422 21.813 1.00 84.38 88 LEU A C 1
ATOM 683 O O . LEU A 1 88 ? -22.711 5.551 23.036 1.00 84.38 88 LEU A O 1
ATOM 687 N N . ASP A 1 89 ? -21.838 5.006 21.031 1.00 74.00 89 ASP A N 1
ATOM 688 C CA . ASP A 1 89 ? -20.485 4.687 21.494 1.00 74.00 89 ASP A CA 1
ATOM 689 C C . ASP A 1 89 ? -19.841 5.855 22.263 1.00 74.00 89 ASP A C 1
ATOM 691 O O . ASP A 1 89 ? -19.178 5.639 23.281 1.00 74.00 89 ASP A O 1
ATOM 695 N N . GLU A 1 90 ? -20.139 7.106 21.886 1.00 71.00 90 GLU A N 1
ATOM 696 C CA . GLU A 1 90 ? -19.647 8.294 22.594 1.00 71.00 90 GLU A CA 1
ATOM 697 C C . GLU A 1 90 ? -20.179 8.452 24.015 1.00 71.00 90 GLU A C 1
ATOM 699 O O . GLU A 1 90 ? -19.464 8.965 24.880 1.00 71.00 90 GLU A O 1
ATOM 704 N N . MET A 1 91 ? -21.398 7.990 24.294 1.00 71.81 91 MET A N 1
ATOM 705 C CA . MET A 1 91 ? -21.918 7.991 25.662 1.00 71.81 91 MET A CA 1
ATOM 706 C C . MET A 1 91 ? -21.283 6.884 26.506 1.00 71.81 91 MET A C 1
ATOM 708 O O . MET A 1 91 ? -20.964 7.110 27.676 1.00 71.81 91 MET A O 1
ATOM 712 N N . ARG A 1 92 ? -21.072 5.702 25.912 1.00 69.81 92 ARG A N 1
ATOM 713 C CA . ARG A 1 92 ? -20.515 4.527 26.602 1.00 69.81 92 ARG A CA 1
ATOM 714 C C . ARG A 1 92 ? -19.086 4.751 27.066 1.00 69.81 92 ARG A C 1
ATOM 716 O O . ARG A 1 92 ? -18.718 4.308 28.148 1.00 69.81 92 ARG A O 1
ATOM 723 N N . ALA A 1 93 ? -18.295 5.474 26.283 1.00 52.81 93 ALA A N 1
ATOM 724 C CA . ALA A 1 93 ? -16.915 5.772 26.634 1.00 52.81 93 ALA A CA 1
ATOM 725 C C . ALA A 1 93 ? -16.750 6.827 27.744 1.00 52.81 93 ALA A C 1
ATOM 727 O O . ALA A 1 93 ? -15.648 6.961 28.283 1.00 52.81 93 ALA A O 1
ATOM 728 N N . GLY A 1 94 ? -17.804 7.591 28.063 1.00 44.53 94 GLY A N 1
ATOM 729 C CA . GLY A 1 94 ? -17.785 8.646 29.082 1.00 44.53 94 GLY A CA 1
ATOM 730 C C . GLY A 1 94 ? -18.433 8.283 30.424 1.00 44.53 94 GLY A C 1
ATOM 731 O O . GLY A 1 94 ? -18.185 8.966 31.418 1.00 44.53 94 GLY A O 1
ATOM 732 N N . GLY A 1 95 ? -19.252 7.228 30.480 1.00 46.97 95 GLY A N 1
ATOM 733 C CA . GLY A 1 95 ? -19.871 6.730 31.713 1.00 46.97 95 GLY A CA 1
ATOM 734 C C . GLY A 1 95 ? -18.987 5.719 32.452 1.00 46.97 95 GLY A C 1
ATOM 735 O O . GLY A 1 95 ? -18.225 4.988 31.829 1.00 46.97 95 GLY A O 1
ATOM 736 N N . ARG A 1 96 ? -19.104 5.635 33.788 1.00 40.91 96 ARG A N 1
ATOM 737 C CA . ARG A 1 96 ? -18.455 4.556 34.565 1.00 40.91 96 ARG A CA 1
ATOM 738 C C . ARG A 1 96 ? -19.046 3.170 34.254 1.00 40.91 96 ARG A C 1
ATOM 740 O O . ARG A 1 96 ? -18.329 2.195 34.415 1.00 40.91 96 ARG A O 1
ATOM 747 N N . ASP A 1 97 ? -20.275 3.115 33.719 1.00 51.94 97 ASP A N 1
ATOM 748 C CA . ASP A 1 97 ? -20.999 1.885 33.371 1.00 51.94 97 ASP A CA 1
ATOM 749 C C . ASP A 1 97 ? -21.713 2.022 32.008 1.00 51.94 97 ASP A C 1
ATOM 751 O O . ASP A 1 97 ? -22.738 2.700 31.905 1.00 51.94 97 ASP A O 1
ATOM 755 N N . GLY A 1 98 ? -21.225 1.358 30.951 1.00 49.28 98 GLY A N 1
ATOM 756 C CA . GLY A 1 98 ? -21.794 1.432 29.587 1.00 49.28 98 GLY A CA 1
ATOM 757 C C . GLY A 1 98 ? -23.259 0.971 29.456 1.00 49.28 98 GLY A C 1
ATOM 758 O O . GLY A 1 98 ? -23.956 1.366 28.518 1.00 49.28 98 GLY A O 1
ATOM 759 N N . TRP A 1 99 ? -23.750 0.203 30.436 1.00 52.12 99 TRP A N 1
ATOM 760 C CA . TRP A 1 99 ? -25.156 -0.198 30.581 1.00 52.12 99 TRP A CA 1
ATOM 761 C C . TRP A 1 99 ? -26.085 0.990 30.881 1.00 52.12 99 TRP A C 1
ATOM 763 O O . TRP A 1 99 ? -27.222 1.039 30.410 1.00 52.12 99 TRP A O 1
ATOM 773 N N . THR A 1 100 ? -25.598 1.990 31.623 1.00 61.59 100 THR A N 1
ATOM 774 C CA . THR A 1 100 ? -26.407 3.160 32.004 1.00 61.59 100 THR A CA 1
ATOM 775 C C . THR A 1 100 ? -26.724 4.064 30.814 1.00 61.59 100 THR A C 1
ATOM 777 O O . THR A 1 100 ? -27.794 4.666 30.781 1.00 61.59 100 THR A O 1
ATOM 780 N N . SER A 1 101 ? -25.854 4.115 29.800 1.00 73.06 101 SER A N 1
ATOM 781 C CA . SER A 1 101 ? -26.030 4.976 28.625 1.00 73.06 101 SER A CA 1
ATOM 782 C C . SER A 1 101 ? -27.166 4.513 27.710 1.00 73.06 101 SER A C 1
ATOM 784 O O . SER A 1 101 ? -28.013 5.319 27.332 1.00 73.06 101 SER A O 1
ATOM 786 N N . LEU A 1 102 ? -27.234 3.214 27.387 1.00 81.44 102 LEU A N 1
ATOM 787 C CA . LEU A 1 102 ? -28.332 2.681 26.570 1.00 81.44 102 LEU A CA 1
ATOM 788 C C . LEU A 1 102 ? -29.659 2.716 27.338 1.00 81.44 102 LEU A C 1
ATOM 790 O O . LEU A 1 102 ? -30.686 3.074 26.768 1.00 81.44 102 LEU A O 1
ATOM 794 N N . ALA A 1 103 ? -29.634 2.427 28.643 1.00 79.81 103 ALA A N 1
ATOM 795 C CA . ALA A 1 103 ? -30.813 2.531 29.498 1.00 79.81 103 ALA A CA 1
ATOM 796 C C . ALA A 1 103 ? -31.361 3.970 29.573 1.00 79.81 103 ALA A C 1
ATOM 798 O O . ALA A 1 103 ? -32.575 4.161 29.581 1.00 79.81 103 ALA A O 1
ATOM 799 N N . GLN A 1 104 ? -30.495 4.991 29.579 1.00 83.31 104 GLN A N 1
ATOM 800 C CA . GLN A 1 104 ? -30.907 6.399 29.508 1.00 83.31 104 GLN A CA 1
ATOM 801 C C . GLN A 1 104 ? -31.592 6.736 28.180 1.00 83.31 104 GLN A C 1
ATOM 803 O O . GLN A 1 104 ? -32.637 7.387 28.186 1.00 83.31 104 GLN A O 1
ATOM 808 N N . VAL A 1 105 ? -31.033 6.274 27.056 1.00 87.44 105 VAL A N 1
ATOM 809 C CA . VAL A 1 105 ? -31.652 6.436 25.730 1.00 87.44 105 VAL A CA 1
ATOM 810 C C . VAL A 1 105 ? -33.009 5.729 25.689 1.00 87.44 105 VAL A C 1
ATOM 812 O O . VAL A 1 105 ? -33.997 6.344 25.297 1.00 87.44 105 VAL A O 1
ATOM 815 N N . GLY A 1 106 ? -33.083 4.482 26.165 1.00 87.44 106 GLY A N 1
ATOM 816 C CA . GLY A 1 106 ? -34.323 3.707 26.229 1.00 87.44 106 GLY A CA 1
ATOM 817 C C . GLY A 1 106 ? -35.399 4.386 27.076 1.00 87.44 106 GLY A C 1
ATOM 818 O O . GLY A 1 106 ? -36.497 4.635 26.590 1.00 87.44 106 GLY A O 1
ATOM 819 N N . LYS A 1 107 ? -35.061 4.801 28.302 1.00 87.19 107 LYS A N 1
ATOM 820 C CA . LYS A 1 107 ? -35.983 5.537 29.179 1.00 87.19 107 LYS A CA 1
ATOM 821 C C . LYS A 1 107 ? -36.497 6.815 28.519 1.00 87.19 107 LYS A C 1
ATOM 823 O O . LYS A 1 107 ? -37.675 7.141 28.625 1.00 87.19 107 LYS A O 1
ATOM 828 N N . ARG A 1 108 ? -35.626 7.552 27.823 1.00 89.25 108 ARG A N 1
ATOM 829 C CA . ARG A 1 108 ? -36.046 8.770 27.126 1.00 89.25 108 ARG A CA 1
ATOM 830 C C . ARG A 1 108 ? -36.982 8.456 25.960 1.00 89.25 108 ARG A C 1
ATOM 832 O O . ARG A 1 108 ? -37.943 9.190 25.769 1.00 89.25 108 ARG A O 1
ATOM 839 N N . LEU A 1 109 ? -36.744 7.381 25.209 1.00 91.25 109 LEU A N 1
ATOM 840 C CA . LEU A 1 109 ? -37.662 6.923 24.162 1.00 91.25 109 LEU A CA 1
ATOM 841 C C . LEU A 1 109 ? -39.035 6.540 24.738 1.00 91.25 109 LEU A C 1
ATOM 843 O O . LEU A 1 109 ? -40.046 6.957 24.177 1.00 91.25 109 LEU A O 1
ATOM 847 N N . GLU A 1 110 ? -39.083 5.854 25.884 1.00 90.06 110 GLU A N 1
ATOM 848 C CA . GLU A 1 110 ? -40.340 5.559 26.596 1.00 90.06 110 GLU A CA 1
ATOM 849 C C . GLU A 1 110 ? -41.083 6.835 27.013 1.00 90.06 110 GLU A C 1
ATOM 851 O O . GLU A 1 110 ? -42.274 6.975 26.745 1.00 90.06 110 GLU A O 1
ATOM 856 N N . GLU A 1 111 ? -40.385 7.806 27.612 1.00 88.94 111 GLU A N 1
ATOM 857 C CA . GLU A 1 111 ? -40.969 9.097 28.013 1.00 88.94 111 GLU A CA 1
ATOM 858 C C . GLU A 1 111 ? -41.524 9.902 26.826 1.00 88.94 111 GLU A C 1
ATOM 860 O O . GLU A 1 111 ? -42.393 10.757 27.005 1.00 88.94 111 GLU A O 1
ATOM 865 N N . LEU A 1 112 ? -41.017 9.648 25.618 1.00 88.06 112 LEU A N 1
ATOM 866 C CA . LEU A 1 112 ? -41.483 10.251 24.371 1.00 88.06 112 LEU A CA 1
ATOM 867 C C . LEU A 1 112 ? -42.599 9.446 23.686 1.00 88.06 112 LEU A C 1
ATOM 869 O O . LEU A 1 112 ? -43.039 9.835 22.604 1.00 88.06 112 LEU A O 1
ATOM 873 N N . GLY A 1 113 ? -43.074 8.364 24.309 1.00 88.06 113 GLY A N 1
ATOM 874 C CA . GLY A 1 113 ? -44.144 7.518 23.785 1.00 88.06 113 GLY A CA 1
ATOM 875 C C . GLY A 1 113 ? -43.680 6.522 22.724 1.00 88.06 113 GLY A C 1
ATOM 876 O O . GLY A 1 113 ? -44.450 6.224 21.817 1.00 88.06 113 GLY A O 1
ATOM 877 N N . CYS A 1 114 ? -42.436 6.040 22.822 1.00 90.62 114 CYS A N 1
ATOM 878 C CA . CYS A 1 114 ? -41.826 5.071 21.905 1.00 90.62 114 CYS A CA 1
ATOM 879 C C . CYS A 1 114 ? -41.949 5.496 20.429 1.00 90.62 114 CYS A C 1
ATOM 881 O O . CYS A 1 114 ? -42.596 4.804 19.643 1.00 90.62 114 CYS A O 1
ATOM 883 N N . PRO A 1 115 ? -41.380 6.652 20.029 1.00 92.06 115 PRO A N 1
ATOM 884 C CA . PRO A 1 115 ? -41.414 7.088 18.638 1.00 92.06 115 PRO A CA 1
ATOM 885 C C . PRO A 1 115 ? -40.570 6.159 17.758 1.00 92.06 115 PRO A C 1
ATOM 887 O O . PRO A 1 115 ? -39.707 5.430 18.247 1.00 92.06 115 PRO A O 1
ATOM 890 N N . ARG A 1 116 ? -40.743 6.253 16.434 1.00 94.62 116 ARG A N 1
ATOM 891 C CA . ARG A 1 116 ? -39.767 5.668 15.508 1.00 94.62 116 ARG A CA 1
ATOM 892 C C . ARG A 1 116 ? -38.381 6.237 15.804 1.00 94.62 116 ARG A C 1
ATOM 894 O O . ARG A 1 116 ? -38.251 7.444 16.056 1.00 94.62 116 ARG A O 1
ATOM 901 N N . PHE A 1 117 ? -37.348 5.404 15.733 1.00 95.00 117 PHE A N 1
ATOM 902 C CA . PHE A 1 117 ? -35.978 5.849 15.981 1.00 95.00 117 PHE A CA 1
ATOM 903 C C . PHE A 1 117 ? -34.933 5.079 15.173 1.00 95.00 117 PHE A C 1
ATOM 905 O O . PHE A 1 117 ? -35.140 3.958 14.727 1.00 95.00 117 PHE A O 1
ATOM 912 N N . ARG A 1 118 ? -33.784 5.711 14.969 1.00 95.94 118 ARG A N 1
ATOM 913 C CA . ARG A 1 118 ? -32.599 5.151 14.329 1.00 95.94 118 ARG A CA 1
ATOM 914 C C . ARG A 1 118 ? -31.439 5.453 15.245 1.00 95.94 118 ARG A C 1
ATOM 916 O O . ARG A 1 118 ? -31.283 6.603 15.641 1.00 95.94 118 ARG A O 1
ATOM 923 N N . LEU A 1 119 ? -30.654 4.452 15.604 1.00 94.44 119 LEU A N 1
ATOM 924 C CA . LEU A 1 119 ? -29.526 4.618 16.518 1.00 94.44 119 LEU A CA 1
ATOM 925 C C . LEU A 1 119 ? -28.240 4.244 15.792 1.00 94.44 119 LEU A C 1
ATOM 927 O O . LEU A 1 119 ? -28.210 3.196 15.162 1.00 94.44 119 LEU A O 1
ATOM 931 N N . SER A 1 120 ? -27.184 5.048 15.854 1.00 91.94 120 SER A N 1
ATOM 932 C CA . SER A 1 120 ? -25.879 4.629 15.327 1.00 91.94 120 SER A CA 1
ATOM 933 C C . SER A 1 120 ? -24.942 4.230 16.464 1.00 91.94 120 SER A C 1
ATOM 935 O O . SER A 1 120 ? -24.977 4.802 17.559 1.00 91.94 120 SER A O 1
ATOM 937 N N . CYS A 1 121 ? -24.109 3.224 16.213 1.00 87.00 121 CYS A N 1
ATOM 938 C CA . CYS A 1 121 ? -23.076 2.783 17.145 1.00 87.00 121 CYS A CA 1
ATOM 939 C C . CYS A 1 121 ? -21.871 2.246 16.368 1.00 87.00 121 CYS A C 1
ATOM 941 O O . CYS A 1 121 ? -22.004 1.770 15.237 1.00 87.00 121 CYS A O 1
ATOM 943 N N . ARG A 1 122 ? -20.675 2.304 16.957 1.00 79.12 122 ARG A N 1
ATOM 944 C CA . ARG A 1 122 ? -19.547 1.501 16.469 1.00 79.12 122 ARG A CA 1
ATOM 945 C C . ARG A 1 122 ? -19.883 0.025 16.611 1.00 79.12 122 ARG A C 1
ATOM 947 O O . ARG A 1 122 ? -20.419 -0.400 17.632 1.00 79.12 122 ARG A O 1
ATOM 954 N N . GLU A 1 123 ? -19.526 -0.761 15.604 1.00 80.94 123 GLU A N 1
ATOM 955 C CA . GLU A 1 123 ? -19.755 -2.204 15.653 1.00 80.94 123 GLU A CA 1
ATOM 956 C C . GLU A 1 123 ? -19.010 -2.863 16.825 1.00 80.94 123 GLU A C 1
ATOM 958 O O . GLU A 1 123 ? -19.593 -3.674 17.545 1.00 80.94 123 GLU A O 1
ATOM 963 N N . ALA A 1 124 ? -17.769 -2.434 17.076 1.00 69.00 124 ALA A N 1
ATOM 964 C CA . ALA A 1 124 ? -16.965 -2.840 18.228 1.00 69.00 124 ALA A CA 1
ATOM 965 C C . ALA A 1 124 ? -17.668 -2.617 19.576 1.00 69.00 124 ALA A C 1
ATOM 967 O O . ALA A 1 124 ? -17.530 -3.439 20.480 1.00 69.00 124 ALA A O 1
ATOM 968 N N . ASP A 1 125 ? -18.446 -1.545 19.709 1.00 74.19 125 ASP A N 1
ATOM 969 C CA . ASP A 1 125 ? -19.100 -1.177 20.965 1.00 74.19 125 ASP A CA 1
ATOM 970 C C . ASP A 1 125 ? -20.527 -1.725 21.089 1.00 74.19 125 ASP A C 1
ATOM 972 O O . ASP A 1 125 ? -21.181 -1.446 22.088 1.00 74.19 125 ASP A O 1
ATOM 976 N N . TRP A 1 126 ? -21.030 -2.486 20.109 1.00 81.44 126 TRP A N 1
ATOM 977 C CA . TRP A 1 126 ? -22.363 -3.098 20.132 1.00 81.44 126 TRP A CA 1
ATOM 978 C C . TRP A 1 126 ? -22.357 -4.477 20.815 1.00 81.44 126 TRP A C 1
ATOM 980 O O . TRP A 1 126 ? -21.680 -5.397 20.341 1.00 81.44 126 TRP A O 1
ATOM 990 N N . LEU A 1 127 ? -23.156 -4.633 21.883 1.00 74.25 127 LEU A N 1
ATOM 991 C CA . LEU A 1 127 ? -23.242 -5.835 22.737 1.00 74.25 127 LEU A CA 1
ATOM 992 C C . LEU A 1 127 ? -24.309 -6.845 22.266 1.00 74.25 127 LEU A C 1
ATOM 994 O O . LEU A 1 127 ? -24.895 -7.566 23.075 1.00 74.25 127 LEU A O 1
ATOM 998 N N . GLY A 1 128 ? -24.633 -6.844 20.971 1.00 78.69 128 GLY A N 1
ATOM 999 C CA . GLY A 1 128 ? -25.467 -7.883 20.366 1.00 78.69 128 GLY A CA 1
ATOM 1000 C C . GLY A 1 128 ? -26.885 -7.961 20.943 1.00 78.69 128 GLY A C 1
ATOM 1001 O O . GLY A 1 128 ? -27.638 -6.979 20.937 1.00 78.69 128 GLY A O 1
ATOM 1002 N N . GLU A 1 129 ? -27.268 -9.153 21.409 1.00 78.12 129 GLU A N 1
ATOM 1003 C CA . GLU A 1 129 ? -28.628 -9.456 21.873 1.00 78.12 129 GLU A CA 1
ATOM 1004 C C . GLU A 1 129 ? -29.057 -8.629 23.088 1.00 78.12 129 GLU A C 1
ATOM 1006 O O . GLU A 1 129 ? -30.212 -8.207 23.156 1.00 78.12 129 GLU A O 1
ATOM 1011 N N . SER A 1 130 ? -28.141 -8.341 24.018 1.00 79.38 130 SER A N 1
ATOM 1012 C CA . SER A 1 130 ? -28.450 -7.554 25.221 1.00 79.38 130 SER A CA 1
ATOM 1013 C C . SER A 1 130 ? -28.923 -6.139 24.862 1.00 79.38 130 SER A C 1
ATOM 1015 O O . SER A 1 130 ? -29.915 -5.632 25.403 1.00 79.38 130 SER A O 1
ATOM 1017 N N . ASP A 1 131 ? -28.236 -5.501 23.912 1.00 83.69 131 ASP A N 1
ATOM 1018 C CA . ASP A 1 131 ? -28.595 -4.162 23.450 1.00 83.69 131 ASP A CA 1
ATOM 1019 C C . ASP A 1 131 ? -29.881 -4.186 22.614 1.00 83.69 131 ASP A C 1
ATOM 1021 O O . ASP A 1 131 ? -30.769 -3.348 22.806 1.00 83.69 131 ASP A O 1
ATOM 1025 N N . SER A 1 132 ? -30.024 -5.186 21.736 1.00 85.31 132 SER A N 1
ATOM 1026 C CA . SER A 1 132 ? -31.236 -5.382 20.933 1.00 85.31 132 SER A CA 1
ATOM 1027 C C . SER A 1 132 ? -32.473 -5.586 21.814 1.00 85.31 132 SER A C 1
ATOM 1029 O O . SER A 1 132 ? -33.488 -4.920 21.611 1.00 85.31 132 SER A O 1
ATOM 1031 N N . ALA A 1 133 ? -32.391 -6.430 22.847 1.00 85.38 133 ALA A N 1
ATOM 1032 C CA . ALA A 1 133 ? -33.494 -6.700 23.768 1.00 85.38 133 ALA A CA 1
ATOM 1033 C C . ALA A 1 133 ? -33.946 -5.447 24.533 1.00 85.38 133 ALA A C 1
ATOM 1035 O O . ALA A 1 133 ? -35.140 -5.263 24.775 1.00 85.38 133 ALA A O 1
ATOM 1036 N N . THR A 1 134 ? -33.006 -4.567 24.887 1.00 85.81 134 THR A N 1
ATOM 1037 C CA . THR A 1 134 ? -33.313 -3.287 25.539 1.00 85.81 134 THR A CA 1
ATOM 1038 C C . THR A 1 134 ? -34.067 -2.356 24.593 1.00 85.81 134 THR A C 1
ATOM 1040 O O . THR A 1 134 ? -35.086 -1.783 24.973 1.00 85.81 134 THR A O 1
ATOM 1043 N N . LEU A 1 135 ? -33.610 -2.239 23.344 1.00 89.31 135 LEU A N 1
ATOM 1044 C CA . LEU A 1 135 ? -34.225 -1.354 22.354 1.00 89.31 135 LEU A CA 1
ATOM 1045 C C . LEU A 1 135 ? -35.576 -1.870 21.833 1.00 89.31 135 LEU A C 1
ATOM 1047 O O . LEU A 1 135 ? -36.462 -1.069 21.546 1.00 89.31 135 LEU A O 1
ATOM 1051 N N . LYS A 1 136 ? -35.778 -3.192 21.767 1.00 91.00 136 LYS A N 1
ATOM 1052 C CA . LYS A 1 136 ? -37.064 -3.802 21.386 1.00 91.00 136 LYS A CA 1
ATOM 1053 C C . LYS A 1 136 ? -38.212 -3.380 22.301 1.00 91.00 136 LYS A C 1
ATOM 1055 O O . LYS A 1 136 ? -39.317 -3.165 21.822 1.00 91.00 136 LYS A O 1
ATOM 1060 N N . ARG A 1 137 ? -37.953 -3.177 23.598 1.00 88.69 137 ARG A N 1
ATOM 1061 C CA . ARG A 1 137 ? -38.970 -2.715 24.567 1.00 88.69 137 ARG A CA 1
ATOM 1062 C C . ARG A 1 137 ? -39.487 -1.305 24.283 1.00 88.69 137 ARG A C 1
ATOM 1064 O O . ARG A 1 137 ? -40.599 -0.984 24.682 1.00 88.69 137 ARG A O 1
ATOM 1071 N N . VAL A 1 138 ? -38.684 -0.485 23.605 1.00 90.38 138 VAL A N 1
ATOM 1072 C CA . VAL A 1 138 ? -38.965 0.937 23.355 1.00 90.38 138 VAL A CA 1
ATOM 1073 C C . VAL A 1 138 ? -39.228 1.233 21.875 1.00 90.38 138 VAL A C 1
ATOM 1075 O O . VAL A 1 138 ? -39.345 2.393 21.483 1.00 90.38 138 VAL A O 1
ATOM 1078 N N . SER A 1 139 ? -39.314 0.186 21.049 1.00 91.25 139 SER A N 1
ATOM 1079 C CA . SER A 1 139 ? -39.669 0.263 19.631 1.00 91.25 139 SER A CA 1
ATOM 1080 C C . SER A 1 139 ? -41.190 0.224 19.444 1.00 91.25 139 SER A C 1
ATOM 1082 O O . SER A 1 139 ? -41.846 -0.583 20.108 1.00 91.25 139 SER A O 1
ATOM 1084 N N . PRO A 1 140 ? -41.768 1.018 18.517 1.00 88.88 140 PRO A N 1
ATOM 1085 C CA . PRO A 1 140 ? -43.209 1.029 18.254 1.00 88.88 140 PRO A CA 1
ATOM 1086 C C . PRO A 1 140 ? -43.832 -0.351 17.994 1.00 88.88 140 PRO A C 1
ATOM 1088 O O . PRO A 1 140 ? -44.964 -0.602 18.399 1.00 88.88 140 PRO A O 1
ATOM 1091 N N . ASN A 1 141 ? -43.105 -1.238 17.311 1.00 90.38 141 ASN A N 1
ATOM 1092 C CA . ASN A 1 141 ? -43.586 -2.561 16.904 1.00 90.38 141 ASN A CA 1
ATOM 1093 C C . ASN A 1 141 ? -42.930 -3.715 17.683 1.00 90.38 141 ASN A C 1
ATOM 1095 O O . ASN A 1 141 ? -43.143 -4.879 17.349 1.00 90.38 141 ASN A O 1
ATOM 1099 N N . GLY A 1 142 ? -42.128 -3.405 18.706 1.00 87.81 142 GLY A N 1
ATOM 1100 C CA . GLY A 1 142 ? -41.406 -4.408 19.487 1.00 87.81 142 GLY A CA 1
ATOM 1101 C C . GLY A 1 142 ? -40.199 -5.038 18.782 1.00 87.81 142 GLY A C 1
ATOM 1102 O O . GLY A 1 142 ? -39.598 -5.957 19.339 1.00 87.81 142 GLY A O 1
ATOM 1103 N N . ASP A 1 143 ? -39.827 -4.568 17.586 1.00 88.88 143 ASP A N 1
ATOM 1104 C CA . ASP A 1 143 ? -38.689 -5.077 16.820 1.00 88.88 143 ASP A CA 1
ATOM 1105 C C . ASP A 1 143 ? -37.647 -3.989 16.534 1.00 88.88 143 ASP A C 1
ATOM 1107 O O . ASP A 1 143 ? -37.957 -2.801 16.425 1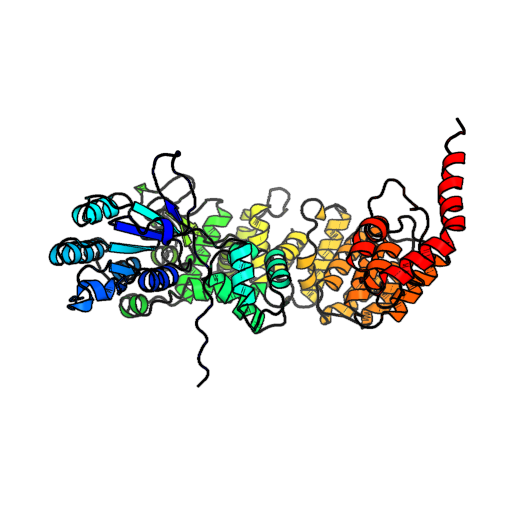.00 88.88 143 ASP A O 1
ATOM 1111 N N . VAL A 1 144 ? -36.384 -4.403 16.444 1.00 90.56 144 VAL A N 1
ATOM 1112 C CA . VAL A 1 144 ? -35.239 -3.539 16.142 1.00 90.56 144 VAL A CA 1
ATOM 1113 C C . VAL A 1 144 ? -34.268 -4.317 15.278 1.00 90.56 144 VAL A C 1
ATOM 1115 O O . VAL A 1 144 ? -33.739 -5.352 15.690 1.00 90.56 144 VAL A O 1
ATOM 1118 N N . VAL A 1 145 ? -33.992 -3.778 14.097 1.00 91.00 145 VAL A N 1
ATOM 1119 C CA . VAL A 1 145 ? -33.084 -4.399 13.134 1.00 91.00 145 VAL A CA 1
ATOM 1120 C C . VAL A 1 145 ? -31.674 -3.837 13.294 1.00 91.00 145 VAL A C 1
ATOM 1122 O O . VAL A 1 145 ? -31.495 -2.624 13.320 1.00 91.00 145 VAL A O 1
ATOM 1125 N N . ALA A 1 146 ? -30.664 -4.703 13.370 1.00 90.50 146 ALA A N 1
ATOM 1126 C CA . ALA A 1 146 ? -29.268 -4.290 13.251 1.00 90.50 146 ALA A CA 1
ATOM 1127 C C . ALA A 1 146 ? -28.860 -4.275 11.769 1.00 90.50 146 ALA A C 1
ATOM 1129 O O . ALA A 1 146 ? -28.942 -5.295 11.081 1.00 90.50 146 ALA A O 1
ATOM 1130 N N . LEU A 1 147 ? -28.436 -3.110 11.290 1.00 92.69 147 LEU A N 1
ATOM 1131 C CA . LEU A 1 147 ? -27.908 -2.883 9.950 1.00 92.69 147 LEU A CA 1
ATOM 1132 C C . LEU A 1 147 ? -26.402 -2.656 10.046 1.00 92.69 147 LEU A C 1
ATOM 1134 O O . LEU A 1 147 ? -25.945 -1.944 10.937 1.00 92.69 147 LEU A O 1
ATOM 1138 N N . HIS A 1 148 ? -25.640 -3.235 9.131 1.00 90.62 148 HIS A N 1
ATOM 1139 C CA . HIS A 1 148 ? -24.204 -3.026 8.995 1.00 90.62 148 HIS A CA 1
ATOM 1140 C C . HIS A 1 148 ? -23.935 -2.137 7.786 1.00 90.62 148 HIS A C 1
ATOM 1142 O O . HIS A 1 148 ? -24.409 -2.440 6.698 1.00 90.62 148 HIS A O 1
ATOM 1148 N N . LEU A 1 149 ? -23.257 -1.010 7.994 1.00 91.56 149 LEU A N 1
ATOM 1149 C CA . LEU A 1 149 ? -22.891 -0.083 6.930 1.00 91.56 149 LEU A CA 1
ATOM 1150 C C . LEU A 1 149 ? -21.741 -0.672 6.113 1.00 91.56 149 LEU A C 1
ATOM 1152 O O . LEU A 1 149 ? -20.642 -0.842 6.643 1.00 91.56 149 LEU A O 1
ATOM 1156 N N . ASP A 1 150 ? -21.980 -0.893 4.825 1.00 91.44 150 ASP A N 1
ATOM 1157 C CA . ASP A 1 150 ? -20.985 -1.505 3.951 1.00 91.44 150 ASP A CA 1
ATOM 1158 C C . ASP A 1 150 ? -19.777 -0.570 3.746 1.00 91.44 150 ASP A C 1
ATOM 1160 O O . ASP A 1 150 ? -19.931 0.666 3.777 1.00 91.44 150 ASP A O 1
ATOM 1164 N N . PRO A 1 151 ? -18.572 -1.120 3.504 1.00 90.12 151 PRO A N 1
ATOM 1165 C CA . PRO A 1 151 ? -17.440 -0.348 2.999 1.00 90.12 151 PRO A CA 1
ATOM 1166 C C . PRO A 1 151 ? -17.799 0.404 1.707 1.00 90.12 151 PRO A C 1
ATOM 1168 O O . PRO A 1 151 ? -18.745 0.050 1.005 1.00 90.12 151 PRO A O 1
ATOM 1171 N N . LEU A 1 152 ? -17.055 1.462 1.385 1.00 91.81 152 LEU A N 1
ATOM 1172 C CA . LEU A 1 152 ? -17.171 2.116 0.079 1.00 91.81 152 LEU A CA 1
ATOM 1173 C C . LEU A 1 152 ? -16.792 1.119 -1.018 1.00 91.81 152 LEU A C 1
ATOM 1175 O O . LEU A 1 152 ? -15.810 0.400 -0.874 1.00 91.81 152 LEU A O 1
ATOM 1179 N N . THR A 1 153 ? -17.513 1.111 -2.130 1.00 91.19 153 THR A N 1
ATOM 1180 C CA . THR A 1 153 ? -17.104 0.382 -3.338 1.00 91.19 153 THR A CA 1
ATOM 1181 C C . THR A 1 153 ? -16.024 1.152 -4.109 1.00 91.19 153 THR A C 1
ATOM 1183 O O . THR A 1 153 ? -15.819 2.342 -3.872 1.00 91.19 153 THR A O 1
ATOM 1186 N N . ASP A 1 154 ? -15.351 0.517 -5.073 1.00 88.81 154 ASP A N 1
ATOM 1187 C CA . ASP A 1 154 ? -14.406 1.222 -5.961 1.00 88.81 154 ASP A CA 1
ATOM 1188 C C . ASP A 1 154 ? -15.065 2.406 -6.684 1.00 88.81 154 ASP A C 1
ATOM 1190 O O . ASP A 1 154 ? -14.480 3.484 -6.798 1.00 88.81 154 ASP A O 1
ATOM 1194 N N . ASN A 1 155 ? -16.319 2.234 -7.114 1.00 90.50 155 ASN A N 1
ATOM 1195 C CA . ASN A 1 155 ? -17.093 3.295 -7.753 1.00 90.50 155 ASN A CA 1
ATOM 1196 C C . ASN A 1 155 ? -17.355 4.455 -6.788 1.00 90.50 155 ASN A C 1
ATOM 1198 O O . ASN A 1 155 ? -17.170 5.609 -7.168 1.00 90.50 155 ASN A O 1
ATOM 1202 N N . ASP A 1 156 ? -17.712 4.158 -5.535 1.00 92.81 156 ASP A N 1
ATOM 1203 C CA . ASP A 1 156 ? -17.897 5.180 -4.503 1.00 92.81 156 ASP A CA 1
ATOM 1204 C C . ASP A 1 156 ? -16.604 5.961 -4.247 1.00 92.81 156 ASP A C 1
ATOM 1206 O O . ASP A 1 156 ? -16.624 7.185 -4.107 1.00 92.81 156 ASP A O 1
ATOM 1210 N N . VAL A 1 157 ? -15.465 5.262 -4.184 1.00 91.69 157 VAL A N 1
ATOM 1211 C CA . VAL A 1 157 ? -14.146 5.877 -3.995 1.00 91.69 157 VAL A CA 1
ATOM 1212 C C . VAL A 1 157 ? -13.843 6.833 -5.146 1.00 91.69 157 VAL A C 1
ATOM 1214 O O . VAL A 1 157 ? -13.520 7.996 -4.898 1.00 91.69 157 VAL A O 1
ATOM 1217 N N . ILE A 1 158 ? -13.990 6.382 -6.394 1.00 90.94 158 ILE A N 1
ATOM 1218 C CA . ILE A 1 158 ? -13.766 7.210 -7.586 1.00 90.94 158 ILE A CA 1
ATOM 1219 C C . ILE A 1 158 ? -14.706 8.421 -7.598 1.00 90.94 158 ILE A C 1
ATOM 1221 O O . ILE A 1 158 ? -14.255 9.546 -7.822 1.00 90.94 158 ILE A O 1
ATOM 1225 N N . GLU A 1 159 ? -15.987 8.227 -7.285 1.00 92.12 159 GLU A N 1
ATOM 1226 C CA . GLU A 1 159 ? -16.974 9.304 -7.222 1.00 92.12 159 GLU A CA 1
ATOM 1227 C C . GLU A 1 159 ? -16.605 10.352 -6.160 1.00 92.12 159 GLU A C 1
ATOM 1229 O O . GLU A 1 159 ? -16.573 11.547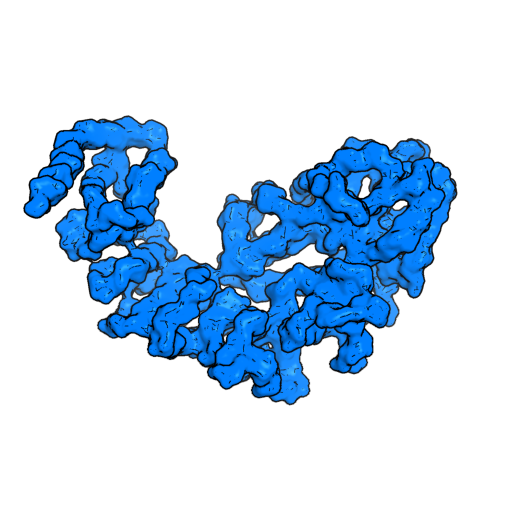 -6.453 1.00 92.12 159 GLU A O 1
ATOM 1234 N N . ILE A 1 160 ? -16.230 9.931 -4.946 1.00 91.19 160 ILE A N 1
ATOM 1235 C CA . ILE A 1 160 ? -15.755 10.846 -3.894 1.00 91.19 160 ILE A CA 1
ATOM 1236 C C . ILE A 1 160 ? -14.525 11.626 -4.367 1.00 91.19 160 ILE A C 1
ATOM 1238 O O . ILE A 1 160 ? -14.439 12.836 -4.139 1.00 91.19 160 ILE A O 1
ATOM 1242 N N . LEU A 1 161 ? -13.573 10.948 -5.013 1.00 90.25 161 LEU A N 1
ATOM 1243 C CA . LEU A 1 161 ? -12.329 11.546 -5.490 1.00 90.25 161 LEU A CA 1
ATOM 1244 C C . LEU A 1 161 ? -12.558 12.569 -6.612 1.00 90.25 161 LEU A C 1
ATOM 1246 O O . LEU A 1 161 ? -11.887 13.599 -6.608 1.00 90.25 161 LEU A O 1
ATOM 1250 N N . HIS A 1 162 ? -13.544 12.379 -7.497 1.00 89.81 162 HIS A N 1
ATOM 1251 C CA . HIS A 1 162 ? -13.916 13.385 -8.508 1.00 89.81 162 HIS A CA 1
ATOM 1252 C C . HIS A 1 162 ? -14.317 14.736 -7.898 1.00 89.81 162 HIS A C 1
ATOM 1254 O O . HIS A 1 162 ? -14.146 15.783 -8.522 1.00 89.81 162 HIS A O 1
ATOM 1260 N N . HIS A 1 163 ? -14.815 14.730 -6.661 1.00 87.81 163 HIS A N 1
ATOM 1261 C CA . HIS A 1 163 ? -15.194 15.936 -5.930 1.00 87.81 163 HIS A CA 1
ATOM 1262 C C . HIS A 1 163 ? -14.066 16.510 -5.051 1.00 87.81 163 HIS A C 1
ATOM 1264 O O . HIS A 1 163 ? -14.292 17.459 -4.292 1.00 87.81 163 HIS A O 1
ATOM 1270 N N . LYS A 1 164 ? -12.839 15.978 -5.142 1.00 84.19 164 LYS A N 1
ATOM 1271 C CA . LYS A 1 164 ? -11.661 16.460 -4.408 1.00 84.19 164 LYS A CA 1
ATOM 1272 C C . LYS A 1 164 ? -10.741 17.257 -5.330 1.00 84.19 164 LYS A C 1
ATOM 1274 O O . LYS A 1 164 ? -10.007 16.702 -6.134 1.00 84.19 164 LYS A O 1
ATOM 1279 N N . ALA A 1 165 ? -10.706 18.578 -5.148 1.00 77.88 165 ALA A N 1
ATOM 1280 C CA . ALA A 1 165 ? -9.904 19.485 -5.981 1.00 77.88 165 ALA A CA 1
ATOM 1281 C C . ALA A 1 165 ? -8.387 19.191 -5.979 1.00 77.88 165 ALA A C 1
ATOM 1283 O O . ALA A 1 165 ? -7.677 19.607 -6.889 1.00 77.88 165 ALA A O 1
ATOM 1284 N N . ASN A 1 166 ? -7.878 18.494 -4.960 1.00 76.00 166 ASN A N 1
ATOM 1285 C CA . ASN A 1 166 ? -6.477 18.094 -4.840 1.00 76.00 166 ASN A CA 1
ATOM 1286 C C . ASN A 1 166 ? -6.160 16.725 -5.474 1.00 76.00 166 ASN A C 1
ATOM 1288 O O . ASN A 1 166 ? -5.023 16.268 -5.362 1.00 76.00 166 ASN A O 1
ATOM 1292 N N . VAL A 1 167 ? -7.131 16.084 -6.132 1.00 80.88 167 VAL A N 1
ATOM 1293 C CA . VAL A 1 167 ? -6.957 14.815 -6.849 1.00 80.88 167 VAL A CA 1
ATOM 1294 C C . VAL A 1 167 ? -7.370 15.021 -8.311 1.00 80.88 167 VAL A C 1
ATOM 1296 O O . VAL A 1 167 ? -8.540 14.865 -8.646 1.00 80.88 167 VAL A O 1
ATOM 1299 N N . PRO A 1 168 ? -6.432 15.418 -9.191 1.00 76.62 168 PRO A N 1
ATOM 1300 C CA . PRO A 1 168 ? -6.750 15.701 -10.590 1.00 76.62 168 PRO A CA 1
ATOM 1301 C C . PRO A 1 168 ? -7.132 14.444 -11.384 1.00 76.62 168 PRO A C 1
ATOM 1303 O O . PRO A 1 168 ? -7.924 14.544 -12.315 1.00 76.62 168 PRO A O 1
ATOM 1306 N N . ASP A 1 169 ? -6.598 13.280 -11.004 1.00 82.31 169 ASP A N 1
ATOM 1307 C CA . ASP A 1 169 ? -6.899 11.988 -11.624 1.00 82.31 169 ASP A CA 1
ATOM 1308 C C . ASP A 1 169 ? -7.233 10.940 -10.540 1.00 82.31 169 ASP A C 1
ATOM 1310 O O . ASP A 1 169 ? -6.329 10.410 -9.881 1.00 82.31 169 ASP A O 1
ATOM 1314 N N . PRO A 1 170 ? -8.530 10.660 -10.305 1.00 86.56 170 PRO A N 1
ATOM 1315 C CA . PRO A 1 170 ? -8.977 9.643 -9.355 1.00 86.56 170 PRO A CA 1
ATOM 1316 C C . PRO A 1 170 ? -8.491 8.227 -9.662 1.00 86.56 170 PRO A C 1
ATOM 1318 O O . PRO A 1 170 ? -8.126 7.501 -8.738 1.00 86.56 170 PRO A O 1
ATOM 1321 N N . ALA A 1 171 ? -8.462 7.827 -10.935 1.00 84.12 171 ALA A N 1
ATOM 1322 C CA . ALA A 1 171 ? -8.063 6.477 -11.324 1.00 84.12 171 ALA A CA 1
ATOM 1323 C C . ALA A 1 171 ? -6.565 6.271 -11.075 1.00 84.12 171 ALA A C 1
ATOM 1325 O O . ALA A 1 171 ? -6.155 5.266 -10.490 1.00 84.12 171 ALA A O 1
ATOM 1326 N N . GLU A 1 172 ? -5.747 7.266 -11.428 1.00 81.50 172 GLU A N 1
ATOM 1327 C CA . GLU A 1 172 ? -4.317 7.251 -11.128 1.00 81.50 172 GLU A CA 1
ATOM 1328 C C . GLU A 1 172 ? -4.060 7.246 -9.611 1.00 81.50 172 GLU A C 1
ATOM 1330 O O . GLU A 1 172 ? -3.151 6.564 -9.136 1.00 81.50 172 GLU A O 1
ATOM 1335 N N . PHE A 1 173 ? -4.867 7.969 -8.828 1.00 83.56 173 PHE A N 1
ATOM 1336 C CA . PHE A 1 173 ? -4.762 7.974 -7.368 1.00 83.56 173 PHE A CA 1
ATOM 1337 C C . PHE A 1 173 ? -5.043 6.595 -6.757 1.00 83.56 173 PHE A C 1
ATOM 1339 O O . PHE A 1 173 ? -4.247 6.124 -5.941 1.00 83.56 173 PHE A O 1
ATOM 1346 N N . VAL A 1 174 ? -6.137 5.939 -7.161 1.00 84.38 174 VAL A N 1
ATOM 1347 C CA . VAL A 1 174 ? -6.487 4.586 -6.692 1.00 84.38 174 VAL A CA 1
ATOM 1348 C C . VAL A 1 174 ? -5.409 3.584 -7.100 1.00 84.38 174 VAL A C 1
ATOM 1350 O O . VAL A 1 174 ? -4.940 2.824 -6.252 1.00 84.38 174 VAL A O 1
ATOM 1353 N N . SER A 1 175 ? -4.935 3.647 -8.352 1.00 80.44 175 SER A N 1
ATOM 1354 C CA . SER A 1 175 ? -3.824 2.814 -8.829 1.00 80.44 175 SER A CA 1
ATOM 1355 C C . SER A 1 175 ? -2.594 2.987 -7.940 1.00 80.44 175 SER A C 1
ATOM 1357 O O . SER A 1 175 ? -2.111 2.019 -7.360 1.00 80.44 175 SER A O 1
ATOM 1359 N N . LYS A 1 176 ? -2.138 4.228 -7.723 1.00 75.69 176 LYS A N 1
ATOM 1360 C CA . LYS A 1 176 ? -0.973 4.527 -6.873 1.00 75.69 176 LYS A CA 1
ATOM 1361 C C . LYS A 1 176 ? -1.152 4.060 -5.429 1.00 75.69 176 LYS A C 1
ATOM 1363 O O . LYS A 1 176 ? -0.197 3.601 -4.807 1.00 75.69 176 LYS A O 1
ATOM 1368 N N . ALA A 1 177 ? -2.352 4.172 -4.866 1.00 77.69 177 ALA A N 1
ATOM 1369 C CA . ALA A 1 177 ? -2.632 3.653 -3.531 1.00 77.69 177 ALA A CA 1
ATOM 1370 C C . ALA A 1 177 ? -2.516 2.119 -3.488 1.00 77.69 177 ALA A C 1
ATOM 1372 O O . ALA A 1 177 ? -1.901 1.582 -2.564 1.00 77.69 177 ALA A O 1
ATOM 1373 N N . GLY A 1 178 ? -3.034 1.421 -4.504 1.00 75.62 178 GLY A N 1
ATOM 1374 C CA . GLY A 1 178 ? -2.868 -0.023 -4.682 1.00 75.62 178 GLY A CA 1
ATOM 1375 C C . GLY A 1 178 ? -1.399 -0.436 -4.814 1.00 75.62 178 GLY A C 1
ATOM 1376 O O . GLY A 1 178 ? -0.947 -1.333 -4.104 1.00 75.62 178 GLY A O 1
ATOM 1377 N N . GLU A 1 179 ? -0.621 0.291 -5.619 1.00 71.69 179 GLU A N 1
ATOM 1378 C CA . GLU A 1 179 ? 0.828 0.095 -5.790 1.00 71.69 179 GLU A CA 1
ATOM 1379 C C . GLU A 1 179 ? 1.612 0.198 -4.470 1.00 71.69 179 GLU A C 1
ATOM 1381 O O . GLU A 1 179 ? 2.653 -0.438 -4.301 1.00 71.69 179 GLU A O 1
ATOM 1386 N N . HIS A 1 180 ? 1.096 0.971 -3.511 1.00 69.19 180 HIS A N 1
ATOM 1387 C CA . HIS A 1 180 ? 1.657 1.123 -2.170 1.00 69.19 180 HIS A CA 1
ATOM 1388 C C . HIS A 1 180 ? 1.004 0.217 -1.108 1.00 69.19 180 HIS A C 1
ATOM 1390 O O . HIS A 1 180 ? 1.281 0.392 0.080 1.00 69.19 180 HIS A O 1
ATOM 1396 N N . ARG A 1 181 ? 0.160 -0.752 -1.502 1.00 72.19 181 ARG A N 1
ATOM 1397 C CA . ARG A 1 181 ? -0.599 -1.649 -0.600 1.00 72.19 181 ARG A CA 1
ATOM 1398 C C . ARG A 1 181 ? -1.504 -0.893 0.384 1.00 72.19 181 ARG A C 1
ATOM 1400 O O . ARG A 1 181 ? -1.671 -1.292 1.538 1.00 72.19 181 ARG A O 1
ATOM 1407 N N . LEU A 1 182 ? -2.061 0.226 -0.077 1.00 76.50 182 LEU A N 1
ATOM 1408 C CA . LEU A 1 182 ? -3.001 1.078 0.655 1.00 76.50 182 LEU A CA 1
ATOM 1409 C C . LEU A 1 182 ? -4.413 1.048 0.041 1.00 76.50 182 LEU A C 1
ATOM 1411 O O . LEU A 1 182 ? -5.273 1.786 0.509 1.00 76.50 182 LEU A O 1
ATOM 1415 N N . GLY A 1 183 ? -4.647 0.221 -0.987 1.00 78.50 183 GLY A N 1
ATOM 1416 C CA . GLY A 1 183 ? -5.926 0.126 -1.708 1.00 78.50 183 GLY A CA 1
ATOM 1417 C C . GLY A 1 183 ? -7.110 -0.195 -0.794 1.00 78.50 183 GLY A C 1
ATOM 1418 O O . GLY A 1 183 ? -8.081 0.550 -0.779 1.00 78.50 183 GLY A O 1
ATOM 1419 N N . GLU A 1 184 ? -6.975 -1.200 0.074 1.00 79.44 184 GLU A N 1
ATOM 1420 C CA . GLU A 1 184 ? -8.040 -1.586 1.015 1.00 79.44 184 GLU A CA 1
ATOM 1421 C C . GLU A 1 184 ? -8.450 -0.447 1.964 1.00 79.44 184 GLU A C 1
ATOM 1423 O O . GLU A 1 184 ? -9.609 -0.300 2.350 1.00 79.44 184 GLU A O 1
ATOM 1428 N N . LEU A 1 185 ? -7.499 0.430 2.307 1.00 80.31 185 LEU A N 1
ATOM 1429 C CA . LEU A 1 185 ? -7.755 1.587 3.162 1.00 80.31 185 LEU A CA 1
ATOM 1430 C C . LEU A 1 185 ? -8.572 2.674 2.448 1.00 80.31 185 LEU A C 1
ATOM 1432 O O . LEU A 1 185 ? -9.042 3.598 3.108 1.00 80.31 185 LEU A O 1
ATOM 1436 N N . LEU A 1 186 ? -8.766 2.605 1.132 1.00 87.00 186 LEU A N 1
ATOM 1437 C CA . LEU A 1 186 ? -9.629 3.542 0.410 1.00 87.00 186 LEU A CA 1
ATOM 1438 C C . LEU A 1 186 ? -11.114 3.276 0.667 1.00 87.00 186 LEU A C 1
ATOM 1440 O O . LEU A 1 186 ? -11.916 4.205 0.593 1.00 87.00 186 LEU A O 1
ATOM 1444 N N . HIS A 1 187 ? -11.478 2.045 1.037 1.00 88.56 187 HIS A N 1
ATOM 1445 C CA . HIS A 1 187 ? -12.872 1.645 1.237 1.00 88.56 187 HIS A CA 1
ATOM 1446 C C . HIS A 1 187 ? -13.491 2.184 2.538 1.00 88.56 187 HIS A C 1
ATOM 1448 O O . HIS A 1 187 ? -14.681 2.002 2.802 1.00 88.56 187 HIS A O 1
ATOM 1454 N N . ASN A 1 188 ? -12.718 2.907 3.350 1.00 86.44 188 ASN A N 1
ATOM 1455 C CA . ASN A 1 188 ? -13.218 3.646 4.502 1.00 86.44 188 ASN A CA 1
ATOM 1456 C C . ASN A 1 188 ? -13.082 5.167 4.252 1.00 86.44 188 ASN A C 1
ATOM 1458 O O . ASN A 1 188 ? -11.985 5.656 3.970 1.00 86.44 188 ASN A O 1
ATOM 1462 N N . PRO A 1 189 ? -14.173 5.957 4.364 1.00 87.50 189 PRO A N 1
ATOM 1463 C CA . PRO A 1 189 ? -14.147 7.386 4.046 1.00 87.50 189 PRO A CA 1
ATOM 1464 C C . PRO A 1 189 ? -13.114 8.194 4.837 1.00 87.50 189 PRO A C 1
ATOM 1466 O O . PRO A 1 189 ? -12.569 9.173 4.324 1.00 87.50 189 PRO A O 1
ATOM 1469 N N . GLN A 1 190 ? -12.854 7.838 6.096 1.00 82.94 190 GLN A N 1
ATOM 1470 C CA . GLN A 1 190 ? -11.899 8.570 6.924 1.00 82.94 190 GLN A CA 1
ATOM 1471 C C . GLN A 1 190 ? -10.464 8.336 6.443 1.00 82.94 190 GLN A C 1
ATOM 1473 O O . GLN A 1 190 ? -9.708 9.293 6.275 1.00 82.94 190 GLN A O 1
ATOM 1478 N N . THR A 1 191 ? -10.094 7.083 6.189 1.00 80.75 191 THR A N 1
ATOM 1479 C CA . THR A 1 191 ? -8.763 6.719 5.686 1.00 80.75 191 THR A CA 1
ATOM 1480 C C . THR A 1 191 ? -8.544 7.190 4.250 1.00 80.75 191 THR A C 1
ATOM 1482 O O . THR A 1 191 ? -7.450 7.669 3.948 1.00 80.75 191 THR A O 1
ATOM 1485 N N . LEU A 1 192 ? -9.586 7.187 3.411 1.00 86.31 192 LEU A N 1
ATOM 1486 C CA . LEU A 1 192 ? -9.571 7.821 2.091 1.00 86.31 192 LEU A CA 1
ATOM 1487 C C . LEU A 1 192 ? -9.222 9.312 2.192 1.00 86.31 192 LEU A C 1
ATOM 1489 O O . LEU A 1 192 ? -8.284 9.776 1.547 1.00 86.31 192 LEU A O 1
ATOM 1493 N N . ASN A 1 193 ? -9.929 10.063 3.044 1.00 83.00 193 ASN A N 1
ATOM 1494 C CA . ASN A 1 193 ? -9.654 11.488 3.245 1.00 83.00 193 ASN A CA 1
ATOM 1495 C C . ASN A 1 193 ? -8.229 11.734 3.768 1.00 83.00 193 ASN A C 1
ATOM 1497 O O . ASN A 1 193 ? -7.545 12.623 3.265 1.00 83.00 193 ASN A O 1
ATOM 1501 N N . LEU A 1 194 ? -7.752 10.914 4.711 1.00 78.50 194 LEU A N 1
ATOM 1502 C CA . LEU A 1 194 ? -6.382 11.002 5.224 1.00 78.50 194 LEU A CA 1
ATOM 1503 C C . LEU A 1 194 ? -5.329 10.754 4.141 1.00 78.50 194 LEU A C 1
ATOM 1505 O O . LEU A 1 194 ? -4.294 11.420 4.136 1.00 78.50 194 LEU A O 1
ATOM 1509 N N . LEU A 1 195 ? -5.568 9.809 3.226 1.00 78.38 195 LEU A N 1
ATOM 1510 C CA . LEU A 1 195 ? -4.638 9.544 2.128 1.00 78.38 195 LEU A CA 1
ATOM 1511 C C . LEU A 1 195 ? -4.623 10.708 1.140 1.00 78.38 195 LEU A C 1
ATOM 1513 O O . LEU A 1 195 ? -3.551 11.159 0.740 1.00 78.38 195 LEU A O 1
ATOM 1517 N N . VAL A 1 196 ? -5.801 11.236 0.805 1.00 80.94 196 VAL A N 1
ATOM 1518 C CA . VAL A 1 196 ? -5.959 12.418 -0.051 1.00 80.94 196 VAL A CA 1
ATOM 1519 C C . VAL A 1 196 ? -5.218 13.629 0.536 1.00 80.94 196 VAL A C 1
ATOM 1521 O O . VAL A 1 196 ? -4.522 14.337 -0.192 1.00 80.94 196 VAL A O 1
ATOM 1524 N N . GLU A 1 197 ? -5.287 13.846 1.850 1.00 76.25 197 GLU A N 1
ATOM 1525 C CA . GLU A 1 197 ? -4.524 14.893 2.545 1.00 76.25 197 GLU A CA 1
ATOM 1526 C C . GLU A 1 197 ? -3.011 14.619 2.545 1.00 76.25 197 GLU A C 1
ATOM 1528 O O . GLU A 1 197 ? -2.216 15.503 2.214 1.00 76.25 197 GLU A O 1
ATOM 1533 N N . ALA A 1 198 ? -2.589 13.387 2.852 1.00 71.56 198 ALA A N 1
ATOM 1534 C CA . ALA A 1 198 ? -1.174 13.011 2.888 1.00 71.56 198 ALA A CA 1
ATOM 1535 C C . ALA A 1 198 ? -0.487 13.163 1.516 1.00 71.56 198 ALA A C 1
ATOM 1537 O O . ALA A 1 198 ? 0.681 13.571 1.445 1.00 71.56 198 ALA A O 1
ATOM 1538 N N . VAL A 1 199 ? -1.218 12.863 0.438 1.00 67.69 199 VAL A N 1
ATOM 1539 C CA . VAL A 1 199 ? -0.778 13.019 -0.953 1.00 67.69 199 VAL A CA 1
ATOM 1540 C C . VAL A 1 199 ? -0.879 14.475 -1.418 1.00 67.69 199 VAL A C 1
ATOM 1542 O O . VAL A 1 199 ? -0.005 14.920 -2.144 1.00 67.69 199 VAL A O 1
ATOM 1545 N N . GLY A 1 200 ? -1.852 15.271 -0.969 1.00 60.25 200 GLY A N 1
ATOM 1546 C CA . GLY A 1 200 ? -1.949 16.689 -1.354 1.00 60.25 200 GLY A CA 1
ATOM 1547 C C . GLY A 1 200 ? -0.736 17.540 -0.941 1.00 60.25 200 GLY A C 1
ATOM 1548 O O . GLY A 1 200 ? -0.406 18.522 -1.600 1.00 60.25 200 GLY A O 1
ATOM 1549 N N . GLU A 1 201 ? -0.033 17.150 0.127 1.00 51.03 201 GLU A N 1
ATOM 1550 C CA . GLU A 1 201 ? 1.136 17.874 0.648 1.00 51.03 201 GLU A CA 1
ATOM 1551 C C . GLU A 1 201 ? 2.487 17.427 0.056 1.00 51.03 201 GLU A C 1
ATOM 1553 O O . GLU A 1 201 ? 3.525 18.028 0.340 1.00 51.03 201 GLU A O 1
ATOM 1558 N N . THR A 1 202 ? 2.530 16.339 -0.718 1.00 48.31 202 THR A N 1
ATOM 1559 C CA . THR A 1 202 ? 3.776 15.783 -1.273 1.00 48.31 202 THR A CA 1
ATOM 1560 C C . THR A 1 202 ? 3.524 15.271 -2.686 1.00 48.31 202 THR A C 1
ATOM 1562 O O . THR A 1 202 ? 2.490 14.683 -2.908 1.00 48.31 202 THR A O 1
ATOM 1565 N N . ASN A 1 203 ? 4.435 15.432 -3.653 1.00 49.75 203 ASN A N 1
ATOM 1566 C CA . ASN A 1 203 ? 4.237 14.960 -5.043 1.00 49.75 203 ASN A CA 1
ATOM 1567 C C . ASN A 1 203 ? 4.084 13.418 -5.180 1.00 49.75 203 ASN A C 1
ATOM 1569 O O . ASN A 1 203 ? 4.961 12.801 -5.779 1.00 49.75 203 ASN A O 1
ATOM 1573 N N . GLY A 1 204 ? 3.044 12.784 -4.614 1.00 50.16 204 GLY A N 1
ATOM 1574 C CA . GLY A 1 204 ? 2.642 11.364 -4.672 1.00 50.16 204 GLY A CA 1
ATOM 1575 C C . GLY A 1 204 ? 3.645 10.321 -4.154 1.00 50.16 204 GLY A C 1
ATOM 1576 O O . GLY A 1 204 ? 3.262 9.304 -3.598 1.00 50.16 204 GLY A O 1
ATOM 1577 N N . ARG A 1 205 ? 4.947 10.585 -4.286 1.00 50.91 205 ARG A N 1
ATOM 1578 C CA . ARG A 1 205 ? 6.054 9.616 -4.283 1.00 50.91 205 ARG A CA 1
ATOM 1579 C C . ARG A 1 205 ? 6.768 9.482 -2.934 1.00 50.91 205 ARG A C 1
ATOM 1581 O O . ARG A 1 205 ? 7.716 8.717 -2.813 1.00 50.91 205 ARG A O 1
ATOM 1588 N N . LYS A 1 206 ? 6.364 10.259 -1.920 1.00 54.94 206 LYS A N 1
ATOM 1589 C CA . LYS A 1 206 ? 6.957 10.277 -0.560 1.00 54.94 206 LYS A CA 1
ATOM 1590 C C . LYS A 1 206 ? 5.989 9.744 0.512 1.00 54.94 206 LYS A C 1
ATOM 1592 O O . LYS A 1 206 ? 6.190 9.993 1.701 1.00 54.94 206 LYS A O 1
ATOM 1597 N N . ALA A 1 207 ? 4.909 9.084 0.089 1.00 61.00 207 ALA A N 1
ATOM 1598 C CA . ALA A 1 207 ? 3.677 9.025 0.862 1.00 61.00 207 ALA A CA 1
ATOM 1599 C C . ALA A 1 207 ? 3.589 7.855 1.851 1.00 61.00 207 ALA A C 1
ATOM 1601 O O . ALA A 1 207 ? 3.079 8.086 2.935 1.00 61.00 207 ALA A O 1
ATOM 1602 N N . ALA A 1 208 ? 4.105 6.652 1.566 1.00 70.75 208 ALA A N 1
ATOM 1603 C CA . ALA A 1 208 ? 3.760 5.448 2.342 1.00 70.75 208 ALA A CA 1
ATOM 1604 C C . ALA A 1 208 ? 4.048 5.557 3.856 1.00 70.75 208 ALA A C 1
ATOM 1606 O O . ALA A 1 208 ? 3.130 5.456 4.672 1.00 70.75 208 ALA A O 1
ATOM 1607 N N . ARG A 1 209 ? 5.294 5.857 4.262 1.00 76.56 209 ARG A N 1
ATOM 1608 C CA . ARG A 1 209 ? 5.636 6.035 5.688 1.00 76.56 209 ARG A CA 1
ATOM 1609 C C . ARG A 1 209 ? 4.922 7.229 6.322 1.00 76.56 209 ARG A C 1
ATOM 1611 O O . ARG A 1 209 ? 4.511 7.150 7.480 1.00 76.56 209 ARG A O 1
ATOM 1618 N N . LYS A 1 210 ? 4.819 8.355 5.603 1.00 77.12 210 LYS A N 1
ATOM 1619 C CA . LYS A 1 210 ? 4.157 9.572 6.107 1.00 77.12 210 LYS A CA 1
ATOM 1620 C C . LYS A 1 210 ? 2.667 9.310 6.325 1.00 77.12 210 LYS A C 1
ATOM 1622 O O . LYS A 1 210 ? 2.155 9.634 7.391 1.00 77.12 210 LYS A O 1
ATOM 1627 N N . PHE A 1 211 ? 2.019 8.675 5.355 1.00 77.75 211 PHE A N 1
ATOM 1628 C CA . PHE A 1 211 ? 0.631 8.253 5.391 1.00 77.75 211 PHE A CA 1
ATOM 1629 C C . PHE A 1 211 ? 0.388 7.294 6.547 1.00 77.75 211 PHE A C 1
ATOM 1631 O O . PHE A 1 211 ? -0.424 7.620 7.398 1.00 77.75 211 PHE A O 1
ATOM 1638 N N . LEU A 1 212 ? 1.126 6.182 6.657 1.00 81.56 212 LEU A N 1
ATOM 1639 C CA . LEU A 1 212 ? 0.931 5.231 7.758 1.00 81.56 212 LEU A CA 1
ATOM 1640 C C . LEU A 1 212 ? 1.139 5.896 9.119 1.00 81.56 212 LEU A C 1
ATOM 1642 O O . LEU A 1 212 ? 0.338 5.692 10.029 1.00 81.56 212 LEU A O 1
ATOM 1646 N N . LYS A 1 213 ? 2.143 6.775 9.249 1.00 85.56 213 LYS A N 1
ATOM 1647 C CA . LYS A 1 213 ? 2.321 7.583 10.460 1.00 85.56 213 LYS A CA 1
ATOM 1648 C C . LYS A 1 213 ? 1.084 8.442 10.743 1.00 85.56 213 LYS A C 1
ATOM 1650 O O . LYS A 1 213 ? 0.567 8.383 11.856 1.00 85.56 213 LYS A O 1
ATOM 1655 N N . MET A 1 214 ? 0.627 9.238 9.775 1.00 80.50 214 MET A N 1
ATOM 1656 C CA . MET A 1 214 ? -0.533 10.129 9.918 1.00 80.50 214 MET A CA 1
ATOM 1657 C C . MET A 1 214 ? -1.816 9.349 10.215 1.00 80.50 214 MET A C 1
ATOM 1659 O O . MET A 1 214 ? -2.519 9.688 11.162 1.00 80.50 214 MET A O 1
ATOM 1663 N N . ALA A 1 215 ? -2.065 8.272 9.474 1.00 79.31 215 ALA A N 1
ATOM 1664 C CA . ALA A 1 215 ? -3.193 7.373 9.649 1.00 79.31 215 ALA A CA 1
ATOM 1665 C C . ALA A 1 215 ? -3.203 6.783 11.057 1.00 79.31 215 ALA A C 1
ATOM 1667 O O . ALA A 1 215 ? -4.196 6.924 11.759 1.00 79.31 215 ALA A O 1
ATOM 1668 N N . CYS A 1 216 ? -2.080 6.234 11.533 1.00 86.06 216 CYS A N 1
ATOM 1669 C CA . CYS A 1 216 ? -2.001 5.706 12.893 1.00 86.06 216 CYS A CA 1
ATOM 1670 C C . CYS A 1 216 ? -2.299 6.785 13.944 1.00 86.06 216 CYS A C 1
ATOM 1672 O O . CYS A 1 216 ? -3.055 6.543 14.882 1.00 86.06 216 CYS A O 1
ATOM 1674 N N . HIS A 1 217 ? -1.744 7.993 13.785 1.00 84.81 217 HIS A N 1
ATOM 1675 C CA . HIS A 1 217 ? -2.011 9.090 14.720 1.00 84.81 217 HIS A CA 1
ATOM 1676 C C . HIS A 1 217 ? -3.480 9.519 14.6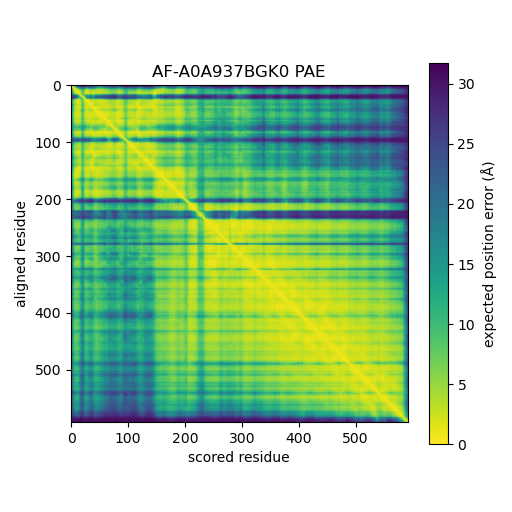93 1.00 84.81 217 HIS A C 1
ATOM 1678 O O . HIS A 1 217 ? -4.025 9.817 15.753 1.00 84.81 217 HIS A O 1
ATOM 1684 N N . GLN A 1 218 ? -4.127 9.540 13.526 1.00 78.44 218 GLN A N 1
ATOM 1685 C CA . GLN A 1 218 ? -5.545 9.876 13.430 1.00 78.44 218 GLN A CA 1
ATOM 1686 C C . GLN A 1 218 ? -6.431 8.772 14.011 1.00 78.44 218 GLN A C 1
ATOM 1688 O O . GLN A 1 218 ? -7.346 9.066 14.770 1.00 78.44 218 GLN A O 1
ATOM 1693 N N . LEU A 1 219 ? -6.135 7.505 13.723 1.00 79.19 219 LEU A N 1
ATOM 1694 C CA . LEU A 1 219 ? -6.898 6.360 14.224 1.00 79.19 219 LEU A CA 1
ATOM 1695 C C . LEU A 1 219 ? -6.800 6.221 15.754 1.00 79.19 219 LEU A C 1
ATOM 1697 O O . LEU A 1 219 ? -7.758 5.803 16.404 1.00 79.19 219 LEU A O 1
ATOM 1701 N N . VAL A 1 220 ? -5.679 6.635 16.353 1.00 82.25 220 VAL A N 1
ATOM 1702 C CA . VAL A 1 220 ? -5.558 6.741 17.819 1.00 82.25 220 VAL A CA 1
ATOM 1703 C C . VAL A 1 220 ? -6.254 7.980 18.372 1.00 82.25 220 VAL A C 1
ATOM 1705 O O . VAL A 1 220 ? -6.822 7.940 19.466 1.00 82.25 220 VAL A O 1
ATOM 1708 N N . ARG A 1 221 ? -6.221 9.100 17.644 1.00 68.94 221 ARG A N 1
ATOM 1709 C CA . ARG A 1 221 ? -6.913 10.334 18.025 1.00 68.94 221 ARG A CA 1
ATOM 1710 C C . ARG A 1 221 ? -8.395 10.215 17.679 1.00 68.94 221 ARG A C 1
ATOM 1712 O O . ARG A 1 221 ? -8.852 10.755 16.681 1.00 68.94 221 ARG A O 1
ATOM 1719 N N . GLU A 1 222 ? -9.166 9.579 18.557 1.00 59.03 222 GLU A N 1
ATOM 1720 C CA . GLU A 1 222 ? -10.632 9.597 18.476 1.00 59.03 222 GLU A CA 1
ATOM 1721 C C . GLU A 1 222 ? -11.126 11.051 18.292 1.00 59.03 222 GLU A C 1
ATOM 1723 O O . GLU A 1 222 ? -10.885 11.920 19.139 1.00 59.03 222 GLU A O 1
ATOM 1728 N N . GLU A 1 223 ? -11.769 11.353 17.156 1.00 48.16 223 GLU A N 1
ATOM 1729 C CA . GLU A 1 223 ? -12.136 12.728 16.781 1.00 48.16 223 GLU A CA 1
ATOM 1730 C C . GLU A 1 223 ? -13.149 13.366 17.739 1.00 48.16 223 GLU A C 1
ATOM 1732 O O . GLU A 1 223 ? -13.181 14.598 17.865 1.00 48.16 223 GLU A O 1
ATOM 1737 N N . SER A 1 224 ? -13.929 12.570 18.479 1.00 50.50 224 SER A N 1
ATOM 1738 C CA . SER A 1 224 ? -14.947 13.139 19.353 1.00 50.50 224 SER A CA 1
ATOM 1739 C C . SER A 1 224 ? -14.311 13.905 20.523 1.00 50.50 224 SER A C 1
ATOM 1741 O O . SER A 1 224 ? -13.667 13.378 21.436 1.00 50.50 224 SER A O 1
ATOM 1743 N N . ARG A 1 225 ? -14.537 15.220 20.518 1.00 48.34 225 ARG A N 1
ATOM 1744 C CA . ARG A 1 225 ? -14.249 16.117 21.644 1.00 48.34 225 ARG A CA 1
ATOM 1745 C C . ARG A 1 225 ? -14.920 15.625 22.940 1.00 48.34 225 ARG A C 1
ATOM 1747 O O . ARG A 1 225 ? -14.362 15.819 24.011 1.00 48.34 225 ARG A O 1
ATOM 1754 N N . ALA A 1 226 ? -16.048 14.914 22.822 1.00 44.31 226 ALA A N 1
ATOM 1755 C CA . ALA A 1 226 ? -16.786 14.298 23.924 1.00 44.31 226 ALA A CA 1
ATOM 1756 C C . ALA A 1 226 ? -15.977 13.222 24.673 1.00 44.31 226 ALA A C 1
ATOM 1758 O O . ALA A 1 226 ? -15.927 13.251 25.899 1.00 44.31 226 ALA A O 1
ATOM 1759 N N . HIS A 1 227 ? -15.273 12.334 23.959 1.00 49.75 227 HIS A N 1
ATOM 1760 C CA . HIS A 1 227 ? -14.395 11.329 24.573 1.00 49.75 227 HIS A CA 1
ATOM 1761 C C . HIS A 1 227 ? -13.176 11.964 25.258 1.00 49.75 227 HIS A C 1
ATOM 1763 O O . HIS A 1 227 ? -12.792 11.552 26.354 1.00 49.75 227 HIS A O 1
ATOM 1769 N N . ARG A 1 228 ? -12.579 12.992 24.634 1.00 53.31 228 ARG A N 1
ATOM 1770 C CA . ARG A 1 228 ? -11.446 13.735 25.216 1.00 53.31 228 ARG A CA 1
ATOM 1771 C C . ARG A 1 228 ? -11.833 14.456 26.510 1.00 53.31 228 ARG A C 1
ATOM 1773 O O . ARG A 1 228 ? -11.056 14.445 27.461 1.00 53.31 228 ARG A O 1
ATOM 1780 N N . ASP A 1 229 ? -13.025 15.048 26.556 1.00 49.56 229 ASP A N 1
ATOM 1781 C CA . ASP A 1 229 ? -13.515 15.767 27.735 1.00 49.56 229 ASP A CA 1
ATOM 1782 C C . ASP A 1 229 ? -14.002 14.824 28.855 1.00 49.56 229 ASP A C 1
ATOM 1784 O O . ASP A 1 229 ? -13.809 15.141 30.029 1.00 49.56 229 ASP A O 1
ATOM 1788 N N . ALA A 1 230 ? -14.545 13.643 28.528 1.00 49.59 230 ALA A N 1
ATOM 1789 C CA . ALA A 1 230 ? -15.000 12.660 29.519 1.00 49.59 230 ALA A CA 1
ATOM 1790 C C . ALA A 1 230 ? -13.858 11.854 30.179 1.00 49.59 230 ALA A C 1
ATOM 1792 O O . ALA A 1 230 ? -13.957 11.481 31.347 1.00 49.59 230 ALA A O 1
ATOM 1793 N N . LYS A 1 231 ? -12.734 11.628 29.478 1.00 51.09 231 LYS A N 1
ATOM 1794 C CA . LYS A 1 231 ? -11.573 10.848 29.967 1.00 51.09 231 LYS A CA 1
ATOM 1795 C C . LYS A 1 231 ? -10.505 11.680 30.708 1.00 51.09 231 LYS A C 1
ATOM 1797 O O . LYS A 1 231 ? -9.376 11.217 30.861 1.00 51.09 231 LYS A O 1
ATOM 1802 N N . ARG A 1 232 ? -10.825 12.884 31.214 1.00 51.62 232 ARG A N 1
ATOM 1803 C CA . ARG A 1 232 ? -9.861 13.787 31.899 1.00 51.62 232 ARG A CA 1
ATOM 1804 C C . ARG A 1 232 ? -9.132 13.184 33.114 1.00 51.62 232 ARG A C 1
ATOM 1806 O O . ARG A 1 232 ? -8.137 13.755 33.541 1.00 51.62 232 ARG A O 1
ATOM 1813 N N . VAL A 1 233 ? -9.599 12.058 33.659 1.00 48.25 233 VAL A N 1
ATOM 1814 C CA . VAL A 1 233 ? -9.018 11.410 34.851 1.00 48.25 233 VAL A CA 1
ATOM 1815 C C . VAL A 1 233 ? -7.989 10.311 34.507 1.00 48.25 233 VAL A C 1
ATOM 1817 O O . VAL A 1 233 ? -7.117 10.056 35.324 1.00 48.25 233 VAL A O 1
ATOM 1820 N N . ASN A 1 234 ? -8.012 9.734 33.292 1.00 53.38 234 ASN A N 1
ATOM 1821 C CA . ASN A 1 234 ? -7.087 8.678 32.819 1.00 53.38 234 ASN A CA 1
ATOM 1822 C C . ASN A 1 234 ? -6.551 9.005 31.408 1.00 53.38 234 ASN A C 1
ATOM 1824 O O . ASN A 1 234 ? -6.749 8.250 30.451 1.00 53.38 234 ASN A O 1
ATOM 1828 N N . HIS A 1 235 ? -5.936 10.177 31.235 1.00 62.69 235 HIS A N 1
ATOM 1829 C CA . HIS A 1 235 ? -5.455 10.607 29.922 1.00 62.69 235 HIS A CA 1
ATOM 1830 C C . HIS A 1 235 ? -4.082 9.993 29.611 1.00 62.69 235 HIS A C 1
ATOM 1832 O O . HIS A 1 235 ? -3.058 10.468 30.096 1.00 62.69 235 HIS A O 1
ATOM 1838 N N . HIS A 1 236 ? -4.056 8.948 28.781 1.00 72.38 236 HIS A N 1
ATOM 1839 C CA . HIS A 1 236 ? -2.822 8.497 28.138 1.00 72.38 236 HIS A CA 1
ATOM 1840 C C . HIS A 1 236 ? -2.540 9.358 26.909 1.00 72.38 236 HIS A C 1
ATOM 1842 O O . HIS A 1 236 ? -3.456 9.724 26.170 1.00 72.38 236 HIS A O 1
ATOM 1848 N N . SER A 1 237 ? -1.265 9.676 26.683 1.00 84.31 237 SER A N 1
ATOM 1849 C CA . SER A 1 237 ? -0.869 10.386 25.470 1.00 84.31 237 SER A CA 1
ATOM 1850 C C . SER A 1 237 ? -1.156 9.527 24.226 1.00 84.31 237 SER A C 1
ATOM 1852 O O . SER A 1 237 ? -1.106 8.294 24.320 1.00 84.31 237 SER A O 1
ATOM 1854 N N . PRO A 1 238 ? -1.411 10.137 23.051 1.00 85.19 238 PRO A N 1
ATOM 1855 C CA . PRO A 1 238 ? -1.520 9.393 21.798 1.00 85.19 238 PRO A CA 1
ATOM 1856 C C . PRO A 1 238 ? -0.321 8.473 21.548 1.00 85.19 238 PRO A C 1
ATOM 1858 O O . PRO A 1 238 ? -0.510 7.357 21.086 1.00 85.19 238 PRO A O 1
ATOM 1861 N N . GLU A 1 239 ? 0.890 8.888 21.931 1.00 89.88 239 GLU A N 1
ATOM 1862 C CA . GLU A 1 239 ? 2.089 8.059 21.765 1.00 89.88 239 GLU A CA 1
ATOM 1863 C C . GLU A 1 239 ? 2.068 6.820 22.659 1.00 89.88 239 GLU A C 1
ATOM 1865 O O . GLU A 1 239 ? 2.357 5.722 22.201 1.00 89.88 239 GLU A O 1
ATOM 1870 N N . THR A 1 240 ? 1.609 6.950 23.906 1.00 90.75 240 THR A N 1
ATOM 1871 C CA . THR A 1 240 ? 1.455 5.802 24.812 1.00 90.75 240 THR A CA 1
ATOM 1872 C C . THR A 1 240 ? 0.438 4.786 24.280 1.00 90.75 240 THR A C 1
ATOM 1874 O O . THR A 1 240 ? 0.644 3.580 24.403 1.00 90.75 240 THR A O 1
ATOM 1877 N N . LEU A 1 241 ? -0.658 5.254 23.671 1.00 91.44 241 LEU A N 1
ATOM 1878 C CA . LEU A 1 241 ? -1.643 4.377 23.027 1.00 91.44 241 LEU A CA 1
ATOM 1879 C C . LEU A 1 241 ? -1.089 3.740 21.751 1.00 91.44 241 LEU A C 1
ATOM 1881 O O . LEU A 1 241 ? -1.330 2.562 21.506 1.00 91.44 241 LEU A O 1
ATOM 1885 N N . LEU A 1 242 ? -0.324 4.495 20.962 1.00 93.69 242 LEU A N 1
ATOM 1886 C CA . LEU A 1 242 ? 0.360 3.976 19.787 1.00 93.69 242 LEU A CA 1
ATOM 1887 C C . LEU A 1 242 ? 1.414 2.924 20.163 1.00 93.69 242 LEU A C 1
ATOM 1889 O O . LEU A 1 242 ? 1.641 2.011 19.374 1.00 93.69 242 LEU A O 1
ATOM 1893 N N . ASP A 1 243 ? 2.079 3.046 21.311 1.00 94.00 243 ASP A N 1
ATOM 1894 C CA . ASP A 1 243 ? 3.049 2.060 21.804 1.00 94.00 243 ASP A CA 1
ATOM 1895 C C . ASP A 1 243 ? 2.356 0.808 22.346 1.00 94.00 243 ASP A C 1
ATOM 1897 O O . ASP A 1 243 ? 2.794 -0.305 22.060 1.00 94.00 243 ASP A O 1
ATOM 1901 N N . ALA A 1 244 ? 1.231 0.967 23.050 1.00 95.38 244 ALA A N 1
ATOM 1902 C CA . ALA A 1 244 ? 0.369 -0.148 23.439 1.00 95.38 244 ALA A CA 1
ATOM 1903 C C . ALA A 1 244 ? -0.173 -0.905 22.216 1.00 95.38 244 ALA A C 1
ATOM 1905 O O . ALA A 1 244 ? -0.117 -2.133 22.172 1.00 95.38 244 ALA A O 1
ATOM 1906 N N . ALA A 1 245 ? -0.637 -0.184 21.192 1.00 96.12 245 ALA A N 1
ATOM 1907 C CA . ALA A 1 245 ? -1.066 -0.786 19.937 1.00 96.12 245 ALA A CA 1
ATOM 1908 C C . ALA A 1 245 ? 0.094 -1.464 19.199 1.00 96.12 245 ALA A C 1
ATOM 1910 O O . ALA A 1 245 ? -0.081 -2.560 18.682 1.00 96.12 245 ALA A O 1
ATOM 1911 N N . GLY A 1 246 ? 1.285 -0.857 19.185 1.00 96.94 246 GLY A N 1
ATOM 1912 C CA . GLY A 1 246 ? 2.479 -1.458 18.594 1.00 96.94 246 GLY A CA 1
ATOM 1913 C C . GLY A 1 246 ? 2.911 -2.749 19.288 1.00 96.94 246 GLY A C 1
ATOM 1914 O O . GLY A 1 246 ? 3.251 -3.709 18.605 1.00 96.94 246 GLY A O 1
ATOM 1915 N N . TYR A 1 247 ? 2.812 -2.819 20.617 1.00 96.75 247 TYR A N 1
ATOM 1916 C CA . TYR A 1 247 ? 3.010 -4.065 21.360 1.00 96.75 247 TYR A CA 1
ATOM 1917 C C . TYR A 1 247 ? 2.017 -5.148 20.918 1.00 96.75 247 TYR A C 1
ATOM 1919 O O . TYR A 1 247 ? 2.433 -6.241 20.543 1.00 96.75 247 TYR A O 1
ATOM 1927 N N . LEU A 1 248 ? 0.718 -4.828 20.898 1.00 97.31 248 LEU A N 1
ATOM 1928 C CA . LEU A 1 248 ? -0.334 -5.759 20.475 1.00 97.31 248 LEU A CA 1
ATOM 1929 C C . LEU A 1 248 ? -0.130 -6.225 19.026 1.00 97.31 248 LEU A C 1
ATOM 1931 O O . LEU A 1 248 ? -0.224 -7.413 18.749 1.00 97.31 248 LEU A O 1
ATOM 1935 N N . CYS A 1 249 ? 0.220 -5.318 18.112 1.00 97.56 249 CYS A N 1
ATOM 1936 C CA . CYS A 1 249 ? 0.490 -5.657 16.715 1.00 97.56 249 CYS A CA 1
ATOM 1937 C C . CYS A 1 249 ? 1.733 -6.545 16.561 1.00 97.56 249 CYS A C 1
ATOM 1939 O O . CYS A 1 249 ? 1.727 -7.463 15.746 1.00 97.56 249 CYS A O 1
ATOM 1941 N N . ALA A 1 250 ? 2.787 -6.307 17.349 1.00 96.69 250 ALA A N 1
ATOM 1942 C CA . ALA A 1 250 ? 3.970 -7.163 17.349 1.00 96.69 250 ALA A CA 1
ATOM 1943 C C . ALA A 1 250 ? 3.642 -8.580 17.841 1.00 96.69 250 ALA A C 1
ATOM 1945 O O . ALA A 1 250 ? 4.088 -9.539 17.220 1.00 96.69 250 ALA A O 1
ATOM 1946 N N . ILE A 1 251 ? 2.846 -8.717 18.911 1.00 95.50 251 ILE A N 1
ATOM 1947 C CA . ILE A 1 251 ? 2.378 -10.026 19.393 1.00 95.50 251 ILE A CA 1
ATOM 1948 C C . ILE A 1 251 ? 1.525 -10.708 18.324 1.00 95.50 251 ILE A C 1
ATOM 1950 O O . ILE A 1 251 ? 1.883 -11.799 17.905 1.00 95.50 251 ILE A O 1
ATOM 1954 N N . HIS A 1 252 ? 0.486 -10.030 17.824 1.00 93.44 252 HIS A N 1
ATOM 1955 C CA . HIS A 1 252 ? -0.401 -10.516 16.763 1.00 93.44 252 HIS A CA 1
ATOM 1956 C C . HIS A 1 252 ? 0.372 -11.135 15.588 1.00 93.44 252 HIS A C 1
ATOM 1958 O O . HIS A 1 252 ? 0.127 -12.281 15.220 1.00 93.44 252 HIS A O 1
ATOM 1964 N N . LEU A 1 253 ? 1.353 -10.401 15.051 1.00 94.81 253 LEU A N 1
ATOM 1965 C CA . LEU A 1 253 ? 2.145 -10.852 13.908 1.00 94.81 253 LEU A CA 1
ATOM 1966 C C . LEU A 1 253 ? 3.094 -11.997 14.276 1.00 94.81 253 LEU A C 1
ATOM 1968 O O . LEU A 1 253 ? 3.121 -13.007 13.583 1.00 94.81 253 LEU A O 1
ATOM 1972 N N . LEU A 1 254 ? 3.871 -11.855 15.355 1.00 93.50 254 LEU A N 1
ATOM 1973 C CA . LEU A 1 254 ? 4.902 -12.835 15.719 1.00 93.50 254 LEU A CA 1
ATOM 1974 C C . LEU A 1 254 ? 4.323 -14.163 16.220 1.00 93.50 254 LEU A C 1
ATOM 1976 O O . LEU A 1 254 ? 4.991 -15.185 16.097 1.00 93.50 254 LEU A O 1
ATOM 1980 N N . SER A 1 255 ? 3.117 -14.161 16.796 1.00 90.50 255 SER A N 1
ATOM 1981 C CA . SER A 1 255 ? 2.439 -15.384 17.237 1.00 90.50 255 SER A CA 1
ATOM 1982 C C . SER A 1 255 ? 1.460 -15.949 16.209 1.00 90.50 255 SER A C 1
ATOM 1984 O O . SER A 1 255 ? 0.966 -17.052 16.418 1.00 90.50 255 SER A O 1
ATOM 1986 N N . GLY A 1 256 ? 1.157 -15.218 15.130 1.00 85.50 256 GLY A N 1
ATOM 1987 C CA . GLY A 1 256 ? 0.232 -15.663 14.083 1.00 85.50 256 GLY A CA 1
ATOM 1988 C C . GLY A 1 256 ? -1.223 -15.824 14.543 1.00 85.50 256 GLY A C 1
ATOM 1989 O O . GLY A 1 256 ? -1.953 -16.617 13.957 1.00 85.50 256 GLY A O 1
ATOM 1990 N N . ILE A 1 257 ? -1.638 -15.109 15.594 1.00 90.56 257 ILE A N 1
ATOM 1991 C CA . ILE A 1 257 ? -3.036 -15.093 16.069 1.00 90.56 257 ILE A CA 1
ATOM 1992 C C . ILE A 1 257 ? -3.837 -14.052 15.282 1.00 90.56 257 ILE A C 1
ATOM 1994 O O . ILE A 1 257 ? -3.255 -13.080 14.810 1.00 90.56 257 ILE A O 1
ATOM 1998 N N . ALA A 1 258 ? -5.161 -14.170 15.191 1.00 85.94 258 ALA A N 1
ATOM 1999 C CA . ALA A 1 258 ? -5.997 -13.147 14.554 1.00 85.94 258 ALA A CA 1
ATOM 2000 C C . ALA A 1 258 ? -6.045 -11.840 15.367 1.00 85.94 258 ALA A C 1
ATOM 2002 O O . ALA A 1 258 ? -5.926 -10.749 14.805 1.00 85.94 258 ALA A O 1
ATOM 2003 N N . GLY A 1 259 ? -6.147 -11.927 16.696 1.00 91.62 259 GLY A N 1
ATOM 2004 C CA . GLY A 1 259 ? -6.199 -10.753 17.562 1.00 91.62 259 GLY A CA 1
ATOM 2005 C C . GLY A 1 259 ? -6.365 -11.073 19.043 1.00 91.62 259 GLY A C 1
ATOM 2006 O O . GLY A 1 259 ? -5.706 -11.960 19.576 1.00 91.62 259 GLY A O 1
ATOM 2007 N N . PHE A 1 260 ? -7.208 -10.302 19.730 1.00 95.19 260 PHE A N 1
ATOM 2008 C CA . PHE A 1 260 ? -7.304 -10.298 21.187 1.00 95.19 260 PHE A CA 1
ATOM 2009 C C . PHE A 1 260 ? -8.750 -10.302 21.678 1.00 95.19 260 PHE A C 1
ATOM 2011 O O . PHE A 1 260 ? -9.576 -9.516 21.208 1.00 95.19 260 PHE A O 1
ATOM 2018 N N . ALA A 1 261 ? -9.031 -11.126 22.682 1.00 93.00 261 ALA A N 1
ATOM 2019 C CA . ALA A 1 261 ? -10.286 -11.107 23.420 1.00 93.00 261 ALA A CA 1
ATOM 2020 C C . ALA A 1 261 ? -10.236 -10.059 24.543 1.00 93.00 261 ALA A C 1
ATOM 2022 O O . ALA A 1 261 ? -9.211 -9.906 25.208 1.00 93.00 261 ALA A O 1
ATOM 2023 N N . LEU A 1 262 ? -11.340 -9.338 24.755 1.00 89.00 262 LEU A N 1
ATOM 2024 C CA . LEU A 1 262 ? -11.571 -8.318 25.787 1.00 89.00 262 LEU A CA 1
ATOM 2025 C C . LEU A 1 262 ? -12.132 -8.900 27.092 1.00 89.00 262 LEU A C 1
ATOM 2027 O O . LEU A 1 262 ? -11.972 -8.267 28.145 1.00 89.00 262 LEU A O 1
ATOM 2031 N N . ASP A 1 263 ? -12.732 -10.089 27.007 1.00 88.50 263 ASP A N 1
ATOM 2032 C CA . ASP A 1 263 ? -13.277 -10.902 28.096 1.00 88.50 263 ASP A CA 1
ATOM 2033 C C . ASP A 1 263 ? -12.697 -12.323 28.033 1.00 88.50 263 ASP A C 1
ATOM 2035 O O . ASP A 1 263 ? -12.380 -12.816 26.952 1.00 88.50 263 ASP A O 1
ATOM 2039 N N . GLU A 1 264 ? -12.563 -12.980 29.185 1.00 89.44 264 GLU A N 1
ATOM 2040 C CA . GLU A 1 264 ? -11.996 -14.331 29.290 1.00 89.44 264 GLU A CA 1
ATOM 2041 C C . GLU A 1 264 ? -12.845 -15.374 28.544 1.00 89.44 264 GLU A C 1
ATOM 2043 O O . GLU A 1 264 ? -12.299 -16.295 27.948 1.00 89.44 264 GLU A O 1
ATOM 2048 N N . ASN A 1 265 ? -14.171 -15.201 28.492 1.00 89.31 265 ASN A N 1
ATOM 2049 C CA . ASN A 1 265 ? -15.063 -16.144 27.805 1.00 89.31 265 ASN A CA 1
ATOM 2050 C C . ASN A 1 265 ? -15.034 -16.010 26.277 1.00 89.31 265 ASN A C 1
ATOM 2052 O O . ASN A 1 265 ? -15.522 -16.893 25.578 1.00 89.31 265 ASN A O 1
ATOM 2056 N N . ALA A 1 266 ? -14.498 -14.900 25.768 1.00 84.94 266 ALA A N 1
ATOM 2057 C CA . ALA A 1 266 ? -14.308 -14.665 24.340 1.00 84.94 266 ALA A CA 1
ATOM 2058 C C . ALA A 1 266 ? -12.914 -15.107 23.854 1.00 84.94 266 ALA A C 1
ATOM 2060 O O . ALA A 1 266 ? -12.578 -14.891 22.690 1.00 84.94 266 ALA A O 1
ATOM 2061 N N . ASN A 1 267 ? -12.098 -15.681 24.747 1.00 89.25 267 ASN A N 1
ATOM 2062 C CA . ASN A 1 267 ? -10.782 -16.223 24.433 1.00 89.25 267 ASN A CA 1
ATOM 2063 C C . ASN A 1 267 ? -10.908 -17.505 23.596 1.00 89.25 267 ASN A C 1
ATOM 2065 O O . ASN A 1 267 ? -11.673 -18.406 23.947 1.00 89.25 267 ASN A O 1
ATOM 2069 N N . ASP A 1 268 ? -10.139 -17.593 22.516 1.00 88.44 268 ASP A N 1
ATOM 2070 C CA . ASP A 1 268 ? -10.041 -18.776 21.658 1.00 88.44 268 ASP A CA 1
ATOM 2071 C C . ASP A 1 268 ? -8.620 -18.917 21.073 1.00 88.44 268 ASP A C 1
ATOM 2073 O O . ASP A 1 268 ? -7.728 -18.117 21.364 1.00 88.44 268 ASP A O 1
ATOM 2077 N N . ASP A 1 269 ? -8.399 -19.936 20.237 1.00 83.69 269 ASP A N 1
ATOM 2078 C CA . ASP A 1 269 ? -7.089 -20.224 19.627 1.00 83.69 269 ASP A CA 1
ATOM 2079 C C . ASP A 1 269 ? -6.562 -19.091 18.714 1.00 83.69 269 ASP A C 1
ATOM 2081 O O . ASP A 1 269 ? -5.388 -19.091 18.341 1.00 83.69 269 ASP A O 1
ATOM 2085 N N . GLN A 1 270 ? -7.412 -18.138 18.324 1.00 88.06 270 GLN A N 1
ATOM 2086 C CA . GLN A 1 270 ? -7.109 -17.010 17.439 1.00 88.06 270 GLN A CA 1
ATOM 2087 C C . GLN A 1 270 ? -7.207 -15.643 18.143 1.00 88.06 270 GLN A C 1
ATOM 2089 O O . GLN A 1 270 ? -6.676 -14.656 17.629 1.00 88.06 270 GLN A O 1
ATOM 2094 N N . HIS A 1 271 ? -7.826 -15.571 19.322 1.00 91.50 271 HIS A N 1
ATOM 2095 C CA . HIS A 1 271 ? -8.108 -14.344 20.061 1.00 91.50 271 HIS A CA 1
ATOM 2096 C C . HIS A 1 271 ? -7.671 -14.453 21.514 1.00 91.50 271 HIS A C 1
ATOM 2098 O O . HIS A 1 271 ? -8.468 -14.747 22.400 1.00 91.50 271 HIS A O 1
ATOM 2104 N N . TYR A 1 272 ? -6.409 -14.129 21.780 1.00 92.75 272 TYR A N 1
ATOM 2105 C CA . TYR A 1 272 ? -5.846 -14.300 23.115 1.00 92.75 272 TYR A CA 1
ATOM 2106 C C . TYR A 1 272 ? -6.359 -13.246 24.106 1.00 92.75 272 TYR A C 1
ATOM 2108 O O . TYR A 1 272 ? -6.492 -12.066 23.760 1.00 92.75 272 TYR A O 1
ATOM 2116 N N . TYR A 1 273 ? -6.615 -13.631 25.358 1.00 93.81 273 TYR A N 1
ATOM 2117 C CA . TYR A 1 273 ? -7.107 -12.686 26.361 1.00 93.81 273 TYR A CA 1
ATOM 2118 C C . TYR A 1 273 ? -6.064 -11.606 26.683 1.00 93.81 273 TYR A C 1
ATOM 2120 O O . TYR A 1 273 ? -4.960 -11.880 27.157 1.00 93.81 273 TYR A O 1
ATOM 2128 N N . TRP A 1 274 ? -6.422 -10.338 26.448 1.00 92.44 274 TRP A N 1
ATOM 2129 C CA . TRP A 1 274 ? -5.471 -9.220 26.518 1.00 92.44 274 TRP A CA 1
ATOM 2130 C C . TRP A 1 274 ? -4.786 -9.065 27.885 1.00 92.44 274 TRP A C 1
ATOM 2132 O O . TRP A 1 274 ? -3.668 -8.556 27.951 1.00 92.44 274 TRP A O 1
ATOM 2142 N N . ASN A 1 275 ? -5.457 -9.461 28.972 1.00 90.25 275 ASN A N 1
ATOM 2143 C CA . ASN A 1 275 ? -4.974 -9.264 30.340 1.00 90.25 275 ASN A CA 1
ATOM 2144 C C . ASN A 1 275 ? -3.954 -10.332 30.776 1.00 90.25 275 ASN A C 1
ATOM 2146 O O . ASN A 1 275 ? -3.299 -10.168 31.801 1.00 90.25 275 ASN A O 1
ATOM 2150 N N . GLU A 1 276 ? -3.804 -11.413 30.009 1.00 90.31 276 GLU A N 1
ATOM 2151 C CA . GLU A 1 276 ? -2.759 -12.423 30.226 1.00 90.31 276 GLU A CA 1
ATOM 2152 C C . GLU A 1 276 ? -1.419 -12.028 29.591 1.00 90.31 276 GLU A C 1
ATOM 2154 O O . GLU A 1 276 ? -0.384 -12.641 29.858 1.00 90.31 276 GLU A O 1
ATOM 2159 N N . LEU A 1 277 ? -1.412 -10.982 28.760 1.00 90.12 277 LEU A N 1
ATOM 2160 C CA . LEU A 1 277 ? -0.202 -10.488 28.122 1.00 90.12 277 LEU A CA 1
ATOM 2161 C C . LEU A 1 277 ? 0.701 -9.776 29.134 1.00 90.12 277 LEU A C 1
ATOM 2163 O O . LEU A 1 277 ? 0.281 -8.899 29.891 1.00 90.12 277 LEU A O 1
ATOM 2167 N N . ILE A 1 278 ? 1.993 -10.098 29.096 1.00 81.88 278 ILE A N 1
ATOM 2168 C CA . ILE A 1 278 ? 2.995 -9.465 29.956 1.00 81.88 278 ILE A CA 1
ATOM 2169 C C . ILE A 1 278 ? 3.325 -8.068 29.404 1.00 81.88 278 ILE A C 1
ATOM 2171 O O . ILE A 1 278 ? 4.219 -7.910 28.567 1.00 81.88 278 ILE A O 1
ATOM 2175 N N . ALA A 1 279 ? 2.619 -7.042 29.885 1.00 74.00 279 ALA A N 1
ATOM 2176 C CA . ALA A 1 279 ? 2.897 -5.636 29.577 1.00 74.00 279 ALA A CA 1
ATOM 2177 C C . ALA A 1 279 ? 2.560 -4.716 30.764 1.00 74.00 279 ALA A C 1
ATOM 2179 O O . ALA A 1 279 ? 1.487 -4.125 30.829 1.00 74.00 279 ALA A O 1
ATOM 2180 N N . HIS A 1 280 ? 3.501 -4.580 31.702 1.00 61.66 280 HIS A N 1
ATOM 2181 C CA . HIS A 1 280 ? 3.240 -3.982 33.018 1.00 61.66 280 HIS A CA 1
ATOM 2182 C C . HIS A 1 280 ? 2.777 -2.511 33.013 1.00 61.66 280 HIS A C 1
ATOM 2184 O O . HIS A 1 280 ? 2.042 -2.133 33.919 1.00 61.66 280 HIS A O 1
ATOM 2190 N N . ASP A 1 281 ? 3.119 -1.715 31.991 1.00 83.62 281 ASP A N 1
ATOM 2191 C CA . ASP A 1 281 ? 2.865 -0.261 31.997 1.00 83.62 281 ASP A CA 1
ATOM 2192 C C . ASP A 1 281 ? 2.078 0.261 30.779 1.00 83.62 281 ASP A C 1
ATOM 2194 O O . ASP A 1 281 ? 1.858 1.469 30.645 1.00 83.62 281 ASP A O 1
ATOM 2198 N N . LEU A 1 282 ? 1.661 -0.615 29.856 1.00 90.44 282 LEU A N 1
ATOM 2199 C CA . LEU A 1 282 ? 0.987 -0.194 28.623 1.00 90.44 282 LEU A CA 1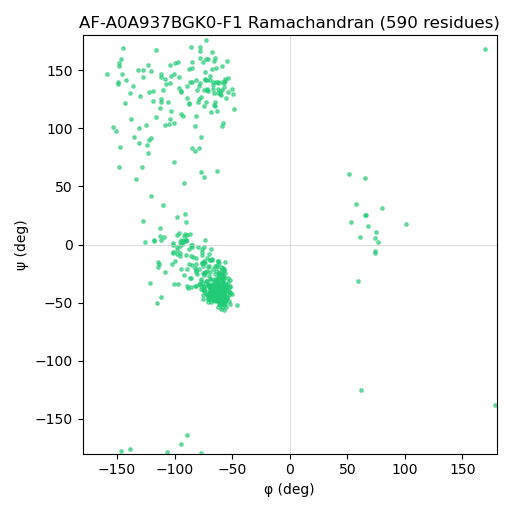
ATOM 2200 C C . LEU A 1 282 ? -0.542 -0.268 28.760 1.00 90.44 282 LEU A C 1
ATOM 2202 O O . LEU A 1 282 ? -1.073 -1.284 29.207 1.00 90.44 282 LEU A O 1
ATOM 2206 N N . PRO A 1 283 ? -1.290 0.757 28.312 1.00 90.75 283 PRO A N 1
ATOM 2207 C CA . PRO A 1 283 ? -2.752 0.772 28.376 1.00 90.75 283 PRO A CA 1
ATOM 2208 C C . PRO A 1 283 ? -3.404 -0.098 27.280 1.00 90.75 283 PRO A C 1
ATOM 2210 O O . PRO A 1 283 ? -4.147 0.410 26.436 1.00 90.75 283 PRO A O 1
ATOM 2213 N N . LEU A 1 284 ? -3.150 -1.413 27.283 1.00 92.50 284 LEU A N 1
ATOM 2214 C CA . LEU A 1 284 ? -3.562 -2.342 26.214 1.00 92.50 284 LEU A CA 1
ATOM 2215 C C . LEU A 1 284 ? -5.072 -2.321 25.956 1.00 92.50 284 LEU A C 1
ATOM 2217 O O . LEU A 1 284 ? -5.507 -2.152 24.819 1.00 92.50 284 LEU A O 1
ATOM 2221 N N . ARG A 1 285 ? -5.885 -2.408 27.017 1.00 88.12 285 ARG A N 1
ATOM 2222 C CA . ARG A 1 285 ? -7.350 -2.377 26.890 1.00 88.12 285 ARG A CA 1
ATOM 2223 C C . ARG A 1 285 ? -7.857 -1.079 26.263 1.00 88.12 285 ARG A C 1
ATOM 2225 O O . ARG A 1 285 ? -8.866 -1.093 25.567 1.00 88.12 285 ARG A O 1
ATOM 2232 N N . LEU A 1 286 ? -7.191 0.051 26.517 1.00 85.94 286 LEU A N 1
ATOM 2233 C CA . LEU A 1 286 ? -7.558 1.321 25.887 1.00 85.94 286 LEU A CA 1
ATOM 2234 C C . LEU A 1 286 ? -7.131 1.348 24.420 1.00 85.94 286 LEU A C 1
ATOM 2236 O O . LEU A 1 286 ? -7.901 1.832 23.598 1.00 85.94 286 LEU A O 1
ATOM 2240 N N . ALA A 1 287 ? -5.960 0.796 24.084 1.00 90.31 287 ALA A N 1
ATOM 2241 C CA . ALA A 1 287 ? -5.499 0.671 22.703 1.00 90.31 287 ALA A CA 1
ATOM 2242 C C . ALA A 1 287 ? -6.457 -0.180 21.851 1.00 90.31 287 ALA A C 1
ATOM 2244 O O . ALA A 1 287 ? -6.860 0.275 20.783 1.00 90.31 287 ALA A O 1
ATOM 2245 N N . LEU A 1 288 ? -6.917 -1.329 22.364 1.00 89.38 288 LEU A N 1
ATOM 2246 C CA . LEU A 1 288 ? -7.902 -2.210 21.706 1.00 89.38 288 LEU A CA 1
ATOM 2247 C C . LEU A 1 288 ? -9.278 -1.559 21.470 1.00 89.38 288 LEU A C 1
ATOM 2249 O O . LEU A 1 288 ? -10.099 -2.094 20.729 1.00 89.38 288 LEU A O 1
ATOM 2253 N N . LYS A 1 289 ? -9.548 -0.415 22.109 1.00 83.62 289 LYS A N 1
ATOM 2254 C CA . LYS A 1 289 ? -10.766 0.384 21.908 1.00 83.62 289 LYS A CA 1
ATOM 2255 C C . LYS A 1 289 ? -10.576 1.557 20.941 1.00 83.62 289 LYS A C 1
ATOM 2257 O O . LYS A 1 289 ? -11.542 2.257 20.658 1.00 83.62 289 LYS A O 1
ATOM 2262 N N . THR A 1 290 ? -9.354 1.805 20.470 1.00 84.19 290 THR A N 1
ATOM 2263 C CA . THR A 1 290 ? -9.087 2.835 19.453 1.00 84.19 290 THR A CA 1
ATOM 2264 C C . THR A 1 290 ? -9.472 2.345 18.059 1.00 84.19 290 THR A C 1
ATOM 2266 O O . THR A 1 290 ? -9.665 1.151 17.847 1.00 84.19 290 THR A O 1
ATOM 2269 N N . ASN A 1 291 ? -9.483 3.248 17.074 1.00 81.38 291 ASN A N 1
ATOM 2270 C CA . ASN A 1 291 ? -9.788 2.900 15.682 1.00 81.38 291 ASN A CA 1
ATOM 2271 C C . ASN A 1 291 ? -8.644 2.142 14.982 1.00 81.38 291 ASN A C 1
ATOM 2273 O O . ASN A 1 291 ? -8.721 1.887 13.785 1.00 81.38 291 ASN A O 1
ATOM 2277 N N . LEU A 1 292 ? -7.563 1.812 15.696 1.00 86.19 292 LEU A N 1
ATOM 2278 C CA . LEU A 1 292 ? -6.524 0.909 15.196 1.00 86.19 292 LEU A CA 1
ATOM 2279 C C . LEU A 1 292 ? -6.965 -0.558 15.191 1.00 86.19 292 LEU A C 1
ATOM 2281 O O . LEU A 1 292 ? -6.291 -1.380 14.573 1.00 86.19 292 LEU A O 1
ATOM 2285 N N . PHE A 1 293 ? -8.059 -0.880 15.883 1.00 87.94 293 PHE A N 1
ATOM 2286 C CA . PHE A 1 293 ? -8.601 -2.226 15.984 1.00 87.94 293 PHE A CA 1
ATOM 2287 C C . PHE A 1 293 ? -10.083 -2.225 15.604 1.00 87.94 293 PHE A C 1
ATOM 2289 O O . PHE A 1 293 ? -10.815 -1.285 15.920 1.00 87.94 293 PHE A O 1
ATOM 2296 N N . GLN A 1 294 ? -10.519 -3.292 14.946 1.00 82.38 294 GLN A N 1
ATOM 2297 C CA . GLN A 1 294 ? -11.906 -3.536 14.558 1.00 82.38 294 GLN A CA 1
ATOM 2298 C C . GLN A 1 294 ? -12.459 -4.772 15.271 1.00 82.38 294 GLN A C 1
ATOM 2300 O O . GLN A 1 294 ? -11.716 -5.524 15.908 1.00 82.38 294 GLN A O 1
ATOM 2305 N N . LYS A 1 295 ? -13.780 -4.952 15.217 1.00 80.75 295 LYS A N 1
ATOM 2306 C CA . LYS A 1 295 ? -14.448 -6.123 15.794 1.00 80.75 295 LYS A CA 1
ATOM 2307 C C . LYS A 1 295 ? -14.275 -7.319 14.863 1.00 80.75 295 LYS A C 1
ATOM 2309 O O . LYS A 1 295 ? -14.449 -7.159 13.663 1.00 80.75 295 LYS A O 1
ATOM 2314 N N . ASP A 1 296 ? -14.014 -8.488 15.436 1.00 79.12 296 ASP A N 1
ATOM 2315 C CA . ASP A 1 296 ? -14.069 -9.767 14.708 1.00 79.12 296 ASP A CA 1
ATOM 2316 C C . ASP A 1 296 ? -15.236 -10.632 15.220 1.00 79.12 296 ASP A C 1
ATOM 2318 O O . ASP A 1 296 ? -16.101 -11.062 14.463 1.00 79.12 296 ASP A O 1
ATOM 2322 N N . GLY A 1 297 ? -15.379 -10.712 16.545 1.00 71.94 297 GLY A N 1
ATOM 2323 C CA . GLY A 1 297 ? -16.499 -11.336 17.256 1.00 71.94 297 GLY A CA 1
ATOM 2324 C C . GLY A 1 297 ? -16.961 -10.525 18.473 1.00 71.94 297 GLY A C 1
ATOM 2325 O O . GLY A 1 297 ? -16.499 -9.405 18.722 1.00 71.94 297 GLY A O 1
ATOM 2326 N N . GLU A 1 298 ? -17.922 -11.049 19.240 1.00 75.19 298 GLU A N 1
ATOM 2327 C CA . GLU A 1 298 ? -18.295 -10.436 20.525 1.00 75.19 298 GLU A CA 1
ATOM 2328 C C . GLU A 1 298 ? -17.086 -10.396 21.462 1.00 75.19 298 GLU A C 1
ATOM 2330 O O . GLU A 1 298 ? -16.388 -11.386 21.619 1.00 75.19 298 GLU A O 1
ATOM 2335 N N . GLU A 1 299 ? -16.800 -9.220 22.031 1.00 82.94 299 GLU A N 1
ATOM 2336 C CA . GLU A 1 299 ? -15.602 -8.989 22.849 1.00 82.94 299 GLU A CA 1
ATOM 2337 C C . GLU A 1 299 ? -14.263 -9.381 22.181 1.00 82.94 299 GLU A C 1
ATOM 2339 O O . GLU A 1 299 ? -13.260 -9.477 22.869 1.00 82.94 299 GLU A O 1
ATOM 2344 N N . GLN A 1 300 ? -14.179 -9.521 20.855 1.00 86.75 300 GLN A N 1
ATOM 2345 C CA . GLN A 1 300 ? -12.925 -9.815 20.140 1.00 86.75 300 GLN A CA 1
ATOM 2346 C C . GLN A 1 300 ? -12.480 -8.625 19.284 1.00 86.75 300 GLN A C 1
ATOM 2348 O O . GLN A 1 300 ? -13.305 -7.837 18.797 1.00 86.75 300 GLN A O 1
ATOM 2353 N N . ARG A 1 301 ? -11.163 -8.443 19.150 1.00 89.69 301 ARG A N 1
ATOM 2354 C CA . ARG A 1 301 ? -10.536 -7.306 18.464 1.00 89.69 301 ARG A CA 1
ATOM 2355 C C . ARG A 1 301 ? -9.348 -7.738 17.622 1.00 89.69 301 ARG A C 1
ATOM 2357 O O . ARG A 1 301 ? -8.424 -8.349 18.148 1.00 89.69 301 ARG A O 1
ATOM 2364 N N . ILE A 1 302 ? -9.315 -7.299 16.370 1.00 89.31 302 ILE A N 1
ATOM 2365 C CA . ILE A 1 302 ? -8.200 -7.522 15.437 1.00 89.31 302 ILE A CA 1
ATOM 2366 C C . ILE A 1 302 ? -7.681 -6.176 14.916 1.00 89.31 302 ILE A C 1
ATOM 2368 O O . ILE A 1 302 ? -8.435 -5.197 14.934 1.00 89.31 302 ILE A O 1
ATOM 2372 N N . PRO A 1 303 ? -6.411 -6.055 14.486 1.00 89.38 303 PRO A N 1
ATOM 2373 C CA . PRO A 1 303 ? -5.934 -4.830 13.853 1.00 89.38 303 PRO A CA 1
ATOM 2374 C C . PRO A 1 303 ? -6.784 -4.462 12.633 1.00 89.38 303 PRO A C 1
ATOM 2376 O O . PRO A 1 303 ? -7.176 -5.328 11.861 1.00 89.38 303 PRO A O 1
ATOM 2379 N N . VAL A 1 304 ? -7.026 -3.167 12.429 1.00 85.88 304 VAL A N 1
ATOM 2380 C CA . VAL A 1 304 ? -7.861 -2.665 11.320 1.00 85.88 304 VAL A CA 1
ATOM 2381 C C . VAL A 1 304 ? -7.292 -3.004 9.938 1.00 85.88 304 VAL A C 1
ATOM 2383 O O . VAL A 1 304 ? -8.022 -3.116 8.962 1.00 85.88 304 VAL A O 1
ATOM 2386 N N . HIS A 1 305 ? -5.967 -3.138 9.832 1.00 84.38 305 HIS A N 1
ATOM 2387 C CA . HIS A 1 305 ? -5.305 -3.496 8.584 1.00 84.38 305 HIS A CA 1
ATOM 2388 C C . HIS A 1 305 ? -3.913 -4.075 8.838 1.00 84.38 305 HIS A C 1
ATOM 2390 O O . HIS A 1 305 ? -3.185 -3.607 9.721 1.00 84.38 305 HIS A O 1
ATOM 2396 N N . ARG A 1 306 ? -3.488 -5.023 7.996 1.00 84.69 306 ARG A N 1
ATOM 2397 C CA . ARG A 1 306 ? -2.177 -5.678 8.117 1.00 84.69 306 ARG A CA 1
ATOM 2398 C C . ARG A 1 306 ? -1.011 -4.690 8.037 1.00 84.69 306 ARG A C 1
ATOM 2400 O O . ARG A 1 306 ? -0.179 -4.675 8.934 1.00 84.69 306 ARG A O 1
ATOM 2407 N N . SER A 1 307 ? -0.994 -3.783 7.056 1.00 85.56 307 SER A N 1
ATOM 2408 C CA . SER A 1 307 ? 0.072 -2.765 6.937 1.00 85.56 307 SER A CA 1
ATOM 2409 C C . SER A 1 307 ? 0.153 -1.824 8.151 1.00 85.56 307 SER A C 1
ATOM 2411 O O . SER A 1 307 ? 1.229 -1.326 8.477 1.00 85.56 307 SER A O 1
ATOM 2413 N N . VAL A 1 308 ? -0.973 -1.575 8.839 1.00 88.88 308 VAL A N 1
ATOM 2414 C CA . VAL A 1 308 ? -0.991 -0.798 10.092 1.00 88.88 308 VAL A CA 1
ATOM 2415 C C . VAL A 1 308 ? -0.339 -1.607 11.211 1.00 88.88 308 VAL A C 1
ATOM 2417 O O . VAL A 1 308 ? 0.503 -1.069 11.933 1.00 88.88 308 VAL A O 1
ATOM 2420 N N . ALA A 1 309 ? -0.674 -2.896 11.319 1.00 92.44 309 ALA A N 1
ATOM 2421 C CA . ALA A 1 309 ? -0.063 -3.795 12.289 1.00 92.44 309 ALA A CA 1
ATOM 2422 C C . ALA A 1 309 ? 1.450 -3.944 12.066 1.00 92.44 309 ALA A C 1
ATOM 2424 O O . ALA A 1 309 ? 2.224 -3.805 13.011 1.00 92.44 309 ALA A O 1
ATOM 2425 N N . GLU A 1 310 ? 1.888 -4.152 10.823 1.00 94.44 310 GLU A N 1
ATOM 2426 C CA . GLU A 1 310 ? 3.306 -4.293 10.468 1.00 94.44 310 GLU A CA 1
ATOM 2427 C C . GLU A 1 310 ? 4.095 -3.022 10.802 1.00 94.44 310 GLU A C 1
ATOM 2429 O O . GLU A 1 310 ? 5.139 -3.093 11.452 1.00 94.44 310 GLU A O 1
ATOM 2434 N N . TYR A 1 311 ? 3.560 -1.850 10.445 1.00 94.69 311 TYR A N 1
ATOM 2435 C CA . TYR A 1 311 ? 4.169 -0.561 10.769 1.00 94.69 311 TYR A CA 1
ATOM 2436 C C . TYR A 1 311 ? 4.276 -0.323 12.284 1.00 94.69 311 TYR A C 1
ATOM 2438 O O . TYR A 1 311 ? 5.348 0.024 12.791 1.00 94.69 311 TYR A O 1
ATOM 2446 N N . LEU A 1 312 ? 3.177 -0.499 13.029 1.00 96.56 312 LEU A N 1
ATOM 2447 C CA . LEU A 1 312 ? 3.148 -0.256 14.475 1.00 96.56 312 LEU A CA 1
ATOM 2448 C C . LEU A 1 312 ? 3.985 -1.278 15.248 1.00 96.56 312 LEU A C 1
ATOM 2450 O O . LEU A 1 312 ? 4.723 -0.892 16.158 1.00 96.56 312 LEU A O 1
ATOM 2454 N N . GLY A 1 313 ? 3.904 -2.554 14.865 1.00 97.44 313 GLY A N 1
ATOM 2455 C CA . GLY A 1 313 ? 4.697 -3.638 15.435 1.00 97.44 313 GLY A CA 1
ATOM 2456 C C . GLY A 1 313 ? 6.190 -3.395 15.242 1.00 97.44 313 GLY A C 1
ATOM 2457 O O . GLY A 1 313 ? 6.949 -3.402 16.211 1.00 97.44 313 GLY A O 1
ATOM 2458 N N . ALA A 1 314 ? 6.612 -3.065 14.019 1.00 97.50 314 ALA A N 1
ATOM 2459 C CA . ALA A 1 314 ? 8.001 -2.731 13.722 1.00 97.50 314 ALA A CA 1
ATOM 2460 C C . ALA A 1 314 ? 8.494 -1.511 14.509 1.00 97.50 314 ALA A C 1
ATOM 2462 O O . ALA A 1 314 ? 9.600 -1.533 15.052 1.00 97.50 314 ALA A O 1
ATOM 2463 N N . ARG A 1 315 ? 7.677 -0.450 14.599 1.00 95.94 315 ARG A N 1
ATOM 2464 C CA . ARG A 1 315 ? 8.021 0.753 15.370 1.00 95.94 315 ARG A CA 1
ATOM 2465 C C . ARG A 1 315 ? 8.246 0.421 16.844 1.00 95.94 315 ARG A C 1
ATOM 2467 O O . ARG A 1 315 ? 9.215 0.900 17.432 1.00 95.94 315 ARG A O 1
ATOM 2474 N N . TYR A 1 316 ? 7.374 -0.401 17.426 1.00 95.94 316 TYR A N 1
ATOM 2475 C CA . TYR A 1 316 ? 7.492 -0.835 18.815 1.00 95.94 316 TYR A CA 1
ATOM 2476 C C . TYR A 1 316 ? 8.742 -1.692 19.042 1.00 95.94 316 TYR A C 1
ATOM 2478 O O . TYR A 1 316 ? 9.526 -1.411 19.950 1.00 95.94 316 TYR A O 1
ATOM 2486 N N . LEU A 1 317 ? 8.972 -2.699 18.193 1.00 96.56 317 LEU A N 1
ATOM 2487 C CA . LEU A 1 317 ? 10.144 -3.573 18.284 1.00 96.56 317 LEU A CA 1
ATOM 2488 C C . LEU A 1 317 ? 11.450 -2.784 18.158 1.00 96.56 317 LEU A C 1
ATOM 2490 O O . LEU A 1 317 ? 12.344 -2.964 18.983 1.00 96.56 317 LEU A O 1
ATOM 2494 N N . ALA A 1 318 ? 11.541 -1.860 17.197 1.00 96.44 318 ALA A N 1
ATOM 2495 C CA . ALA A 1 318 ? 12.707 -0.994 17.038 1.00 96.44 318 ALA A CA 1
ATOM 2496 C C . ALA A 1 318 ? 12.995 -0.182 18.309 1.00 96.44 318 ALA A C 1
ATOM 2498 O O . ALA A 1 318 ? 14.127 -0.174 18.790 1.00 96.44 318 ALA A O 1
ATOM 2499 N N . ALA A 1 319 ? 11.968 0.426 18.913 1.00 94.38 319 ALA A N 1
ATOM 2500 C CA . ALA A 1 319 ? 12.122 1.169 20.162 1.00 94.38 319 ALA A CA 1
ATOM 2501 C C . ALA A 1 319 ? 12.574 0.269 21.327 1.00 94.38 319 ALA A C 1
ATOM 2503 O O . ALA A 1 319 ? 13.384 0.690 22.154 1.00 94.38 319 ALA A O 1
ATOM 2504 N N . ARG A 1 320 ? 12.095 -0.982 21.395 1.00 92.81 320 ARG A N 1
ATOM 2505 C CA . ARG A 1 320 ? 12.534 -1.962 22.404 1.00 92.81 320 ARG A CA 1
ATOM 2506 C C . ARG A 1 320 ? 13.970 -2.428 22.192 1.00 92.81 320 ARG A C 1
ATOM 2508 O O . ARG A 1 320 ? 14.655 -2.669 23.184 1.00 92.81 320 ARG A O 1
ATOM 2515 N N . ILE A 1 321 ? 14.420 -2.546 20.947 1.00 94.31 321 ILE A N 1
ATOM 2516 C CA . ILE A 1 321 ? 15.807 -2.887 20.616 1.00 94.31 321 ILE A CA 1
ATOM 2517 C C . ILE A 1 321 ? 16.734 -1.734 21.010 1.00 94.31 321 ILE A C 1
ATOM 2519 O O . ILE A 1 321 ? 17.712 -1.947 21.720 1.00 94.31 321 ILE A O 1
ATOM 2523 N N . GLU A 1 322 ? 16.399 -0.509 20.603 1.00 90.88 322 GLU A N 1
ATOM 2524 C CA . GLU A 1 322 ? 17.264 0.664 20.783 1.00 90.88 322 GLU A CA 1
ATOM 2525 C C . GLU A 1 322 ? 17.286 1.176 22.226 1.00 90.88 322 GLU A C 1
ATOM 2527 O O . GLU A 1 322 ? 18.353 1.466 22.760 1.00 90.88 322 GLU A O 1
ATOM 2532 N N . ASN A 1 323 ? 16.121 1.256 22.875 1.00 87.94 323 ASN A N 1
ATOM 2533 C CA . ASN A 1 323 ? 15.985 1.881 24.196 1.00 87.94 323 ASN A CA 1
ATOM 2534 C C . ASN A 1 323 ? 15.740 0.867 25.321 1.00 87.94 323 ASN A C 1
ATOM 2536 O O . ASN A 1 323 ? 15.999 1.157 26.485 1.00 87.94 323 ASN A O 1
ATOM 2540 N N . GLY A 1 324 ? 15.202 -0.309 24.989 1.00 80.25 324 GLY A N 1
ATOM 2541 C CA . GLY A 1 324 ? 14.796 -1.329 25.959 1.00 80.25 324 GLY A CA 1
ATOM 2542 C C . GLY A 1 324 ? 15.776 -2.493 26.118 1.00 80.25 324 GLY A C 1
ATOM 2543 O O . GLY A 1 324 ? 15.489 -3.403 26.894 1.00 80.25 324 GLY A O 1
ATOM 2544 N N . GLY A 1 325 ? 16.888 -2.503 25.373 1.00 87.38 325 GLY A N 1
ATOM 2545 C CA . GLY A 1 325 ? 17.908 -3.555 25.428 1.00 87.38 325 GLY A CA 1
ATOM 2546 C C . GLY A 1 325 ? 17.458 -4.919 24.894 1.00 87.38 325 GLY A C 1
ATOM 2547 O O . GLY A 1 325 ? 18.109 -5.923 25.182 1.00 87.38 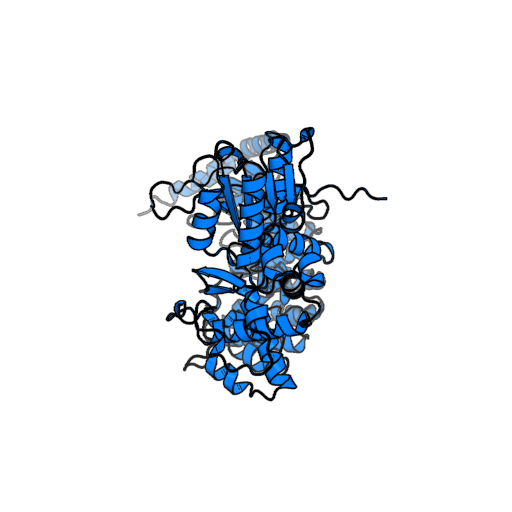325 GLY A O 1
ATOM 2548 N N . LEU A 1 326 ? 16.350 -4.985 24.144 1.00 90.81 326 LEU A N 1
ATOM 2549 C CA . LEU A 1 326 ? 15.879 -6.229 23.535 1.00 90.81 326 LEU A CA 1
ATOM 2550 C C . LEU A 1 326 ? 16.898 -6.707 22.486 1.00 90.81 326 LEU A C 1
ATOM 2552 O O . LEU A 1 326 ? 17.123 -5.994 21.506 1.00 90.81 326 LEU A O 1
ATOM 2556 N N . PRO A 1 327 ? 17.508 -7.899 22.635 1.00 94.25 327 PRO A N 1
ATOM 2557 C CA . PRO A 1 327 ? 18.509 -8.353 21.679 1.00 94.25 327 PRO A CA 1
ATOM 2558 C C . PRO A 1 327 ? 17.888 -8.582 20.301 1.00 94.25 327 PRO A C 1
ATOM 2560 O O . PRO A 1 327 ? 16.992 -9.415 20.154 1.00 94.25 327 PRO A O 1
ATOM 2563 N N . PHE A 1 328 ? 18.411 -7.892 19.285 1.00 94.94 328 PHE A N 1
ATOM 2564 C CA . PHE A 1 328 ? 17.934 -7.994 17.903 1.00 94.94 328 PHE A CA 1
ATOM 2565 C C . PHE A 1 328 ? 17.893 -9.448 17.401 1.00 94.94 328 PHE A C 1
ATOM 2567 O O . PHE A 1 328 ? 16.894 -9.874 16.828 1.00 94.94 328 PHE A O 1
ATOM 2574 N N . GLY A 1 329 ? 18.910 -10.252 17.733 1.00 94.38 329 GLY A N 1
ATOM 2575 C CA . GLY A 1 329 ? 18.966 -11.669 17.359 1.00 94.38 329 GLY A CA 1
ATOM 2576 C C . GLY A 1 329 ? 17.807 -12.524 17.891 1.00 94.38 329 GLY A C 1
ATOM 2577 O O . GLY A 1 329 ? 17.461 -13.516 17.261 1.00 94.38 329 GLY A O 1
ATOM 2578 N N . ARG A 1 330 ? 17.159 -12.145 19.007 1.00 93.94 330 ARG A N 1
ATOM 2579 C CA . ARG A 1 330 ? 15.963 -12.860 19.492 1.00 93.94 330 ARG A CA 1
ATOM 2580 C C . ARG A 1 330 ? 14.725 -12.554 18.662 1.00 93.94 330 ARG A C 1
ATOM 2582 O O . ARG A 1 330 ? 13.918 -13.447 18.455 1.00 93.94 330 ARG A O 1
ATOM 2589 N N . ILE A 1 331 ? 14.586 -11.312 18.203 1.00 94.06 331 ILE A N 1
ATOM 2590 C CA . ILE A 1 331 ? 13.516 -10.947 17.272 1.00 94.06 331 ILE A CA 1
ATOM 2591 C C . ILE A 1 331 ? 13.746 -11.639 15.937 1.00 94.06 331 ILE A C 1
ATOM 2593 O O . ILE A 1 331 ? 12.836 -12.269 15.415 1.00 94.06 331 ILE A O 1
ATOM 2597 N N . LEU A 1 332 ? 14.984 -11.618 15.447 1.00 93.88 332 LEU A N 1
ATOM 2598 C CA . LEU A 1 332 ? 15.340 -12.288 14.206 1.00 93.88 332 LEU A CA 1
ATOM 2599 C C . LEU A 1 332 ? 15.033 -13.790 14.253 1.00 93.88 332 LEU A C 1
ATOM 2601 O O . LEU A 1 332 ? 14.414 -14.296 13.329 1.00 93.88 332 LEU A O 1
ATOM 2605 N N . ALA A 1 333 ? 15.360 -14.472 15.355 1.00 93.75 333 ALA A N 1
ATOM 2606 C CA . ALA A 1 333 ? 15.069 -15.896 15.531 1.00 93.75 333 ALA A CA 1
ATOM 2607 C C . ALA A 1 333 ? 13.569 -16.247 15.471 1.00 93.75 333 ALA A C 1
ATOM 2609 O O . ALA A 1 333 ? 13.235 -17.370 15.118 1.00 93.75 333 ALA A O 1
ATOM 2610 N N . LEU A 1 334 ? 12.671 -15.311 15.808 1.00 92.81 334 LEU A N 1
ATOM 2611 C CA . LEU A 1 334 ? 11.221 -15.496 15.654 1.00 92.81 334 LEU A CA 1
ATOM 2612 C C . LEU A 1 334 ? 10.741 -15.225 14.224 1.00 92.81 334 LEU A C 1
ATOM 2614 O O . LEU A 1 334 ? 9.664 -15.667 13.843 1.00 92.81 334 LEU A O 1
ATOM 2618 N N . MET A 1 335 ? 11.515 -14.464 13.449 1.00 93.19 335 MET A N 1
ATOM 2619 C CA . MET A 1 335 ? 11.137 -14.004 12.115 1.00 93.19 335 MET A CA 1
ATOM 2620 C C . MET A 1 335 ? 11.756 -14.832 10.986 1.00 93.19 335 MET A C 1
ATOM 2622 O O . MET A 1 335 ? 11.318 -14.722 9.841 1.00 93.19 335 MET A O 1
ATOM 2626 N N . THR A 1 336 ? 12.765 -15.649 11.287 1.00 92.88 336 THR A N 1
ATOM 2627 C CA . THR A 1 336 ? 13.490 -16.456 10.301 1.00 92.88 336 THR A CA 1
ATOM 2628 C C . THR A 1 336 ? 13.170 -17.941 10.408 1.00 92.88 336 THR A C 1
ATOM 2630 O O . THR A 1 336 ? 13.073 -18.471 11.513 1.00 92.88 336 THR A O 1
ATOM 2633 N N . GLY A 1 337 ? 13.085 -18.619 9.263 1.00 87.06 337 GLY A N 1
ATOM 2634 C CA . GLY A 1 337 ? 13.018 -20.078 9.190 1.00 87.06 337 GLY A CA 1
ATOM 2635 C C . GLY A 1 337 ? 14.358 -20.756 9.504 1.00 87.06 337 GLY A C 1
ATOM 2636 O O . GLY A 1 337 ? 15.386 -20.099 9.684 1.00 87.06 337 GLY A O 1
ATOM 2637 N N . GLU A 1 338 ? 14.362 -22.092 9.536 1.00 86.31 338 GLU A N 1
ATOM 2638 C CA . GLU A 1 338 ? 15.576 -22.900 9.765 1.00 86.31 338 GLU A CA 1
ATOM 2639 C C . GLU A 1 338 ? 16.659 -22.676 8.696 1.00 86.31 338 GLU A C 1
ATOM 2641 O O . GLU A 1 338 ? 17.850 -22.823 8.966 1.00 86.31 338 GLU A O 1
ATOM 2646 N N . ASP A 1 339 ? 16.253 -22.279 7.489 1.00 84.38 339 ASP A N 1
ATOM 2647 C CA . ASP A 1 339 ? 17.131 -21.934 6.370 1.00 84.38 339 ASP A CA 1
ATOM 2648 C C . ASP A 1 339 ? 17.730 -20.517 6.473 1.00 84.38 339 ASP A C 1
ATOM 2650 O O . ASP A 1 339 ? 18.524 -20.108 5.622 1.00 84.38 339 ASP A O 1
ATOM 2654 N N . GLY A 1 340 ? 17.360 -19.761 7.512 1.00 85.56 340 GLY A N 1
ATOM 2655 C CA . GLY A 1 340 ? 17.772 -18.379 7.735 1.00 85.56 340 GLY A CA 1
ATOM 2656 C C . GLY A 1 340 ? 17.053 -17.350 6.857 1.00 85.56 340 GLY A C 1
ATOM 2657 O O . GLY A 1 340 ? 17.377 -16.160 6.963 1.00 85.56 340 GLY A O 1
ATOM 2658 N N . GLY A 1 341 ? 16.106 -17.777 6.015 1.00 86.56 341 GLY A N 1
ATOM 2659 C CA . GLY A 1 341 ? 15.245 -16.903 5.224 1.00 86.56 341 GLY A CA 1
ATOM 2660 C C . GLY A 1 341 ? 14.150 -16.263 6.076 1.00 86.56 341 GLY A C 1
ATOM 2661 O O . GLY A 1 341 ? 13.797 -16.766 7.144 1.00 86.56 341 GLY A O 1
A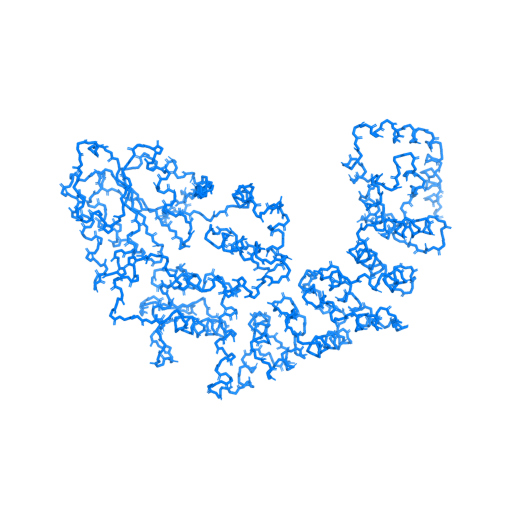TOM 2662 N N . MET A 1 342 ? 13.611 -15.133 5.618 1.00 91.00 342 MET A N 1
ATOM 2663 C CA . MET A 1 342 ? 12.493 -14.470 6.294 1.00 91.00 342 MET A CA 1
ATOM 2664 C C . MET A 1 342 ? 11.201 -15.268 6.096 1.00 91.00 342 MET A C 1
ATOM 2666 O O . MET A 1 342 ? 10.865 -15.636 4.969 1.00 91.00 342 MET A O 1
ATOM 2670 N N . VAL A 1 343 ? 10.448 -15.503 7.172 1.00 88.06 343 VAL A N 1
ATOM 2671 C CA . VAL A 1 343 ? 9.133 -16.152 7.082 1.00 88.06 343 VAL A CA 1
ATOM 2672 C C . VAL A 1 343 ? 8.206 -15.285 6.214 1.00 88.06 343 VAL A C 1
ATOM 2674 O O . VAL A 1 343 ? 8.099 -14.085 6.487 1.00 88.06 343 VAL A O 1
ATOM 2677 N N . PRO A 1 344 ? 7.512 -15.844 5.197 1.00 82.56 344 PRO A N 1
ATOM 2678 C CA . PRO A 1 344 ? 6.717 -15.068 4.240 1.00 82.56 344 PRO A CA 1
ATOM 2679 C C . PRO A 1 344 ? 5.718 -14.096 4.876 1.00 82.56 344 PRO A C 1
ATOM 2681 O O . PRO A 1 344 ? 5.622 -12.944 4.451 1.00 82.56 344 PRO A O 1
ATOM 2684 N N . ASP A 1 345 ? 5.036 -14.521 5.940 1.00 82.38 345 ASP A N 1
ATOM 2685 C CA . ASP A 1 345 ? 4.064 -13.688 6.651 1.00 82.38 345 ASP A CA 1
ATOM 2686 C C . ASP A 1 345 ? 4.689 -12.539 7.455 1.00 82.38 345 ASP A C 1
ATOM 2688 O O . ASP A 1 345 ? 4.022 -11.548 7.757 1.00 82.38 345 ASP A O 1
ATOM 2692 N N . LEU A 1 346 ? 5.980 -12.624 7.765 1.00 92.50 346 LEU A N 1
ATOM 2693 C CA . LEU A 1 346 ? 6.697 -11.637 8.569 1.00 92.50 346 LEU A CA 1
ATOM 2694 C C . LEU A 1 346 ? 7.545 -10.684 7.720 1.00 92.50 346 LEU A C 1
ATOM 2696 O O . LEU A 1 346 ? 8.163 -9.771 8.269 1.00 92.50 346 LEU A O 1
ATOM 2700 N N . ARG A 1 347 ? 7.533 -10.828 6.386 1.00 91.81 347 ARG A N 1
ATOM 2701 C CA . ARG A 1 347 ? 8.283 -9.960 5.460 1.00 91.81 347 ARG A CA 1
ATOM 2702 C C . ARG A 1 347 ? 7.888 -8.491 5.586 1.00 91.81 347 ARG A C 1
ATOM 2704 O O . ARG A 1 347 ? 8.762 -7.629 5.592 1.00 91.81 347 ARG A O 1
ATOM 2711 N N . GLY A 1 348 ? 6.598 -8.193 5.760 1.00 90.88 348 GLY A N 1
ATOM 2712 C CA . GLY A 1 348 ? 6.132 -6.818 5.953 1.00 90.88 348 GLY A CA 1
ATOM 2713 C C . GLY A 1 348 ? 6.598 -6.207 7.277 1.00 90.88 348 GLY A C 1
ATOM 2714 O O . GLY A 1 348 ? 7.118 -5.088 7.302 1.00 90.88 348 GLY A O 1
ATOM 2715 N N . LEU A 1 349 ? 6.532 -6.978 8.368 1.00 95.19 349 LEU A N 1
ATOM 2716 C CA . LEU A 1 349 ? 7.091 -6.582 9.663 1.00 95.19 349 LEU A CA 1
ATOM 2717 C C . LEU A 1 349 ? 8.610 -6.354 9.578 1.00 95.19 349 LEU A C 1
ATOM 2719 O O . LEU A 1 349 ? 9.105 -5.347 10.080 1.00 95.19 349 LEU A O 1
ATOM 2723 N N . ALA A 1 350 ? 9.345 -7.254 8.917 1.00 96.81 350 ALA A N 1
ATOM 2724 C CA . ALA A 1 350 ? 10.788 -7.142 8.692 1.00 96.81 350 ALA A CA 1
ATOM 2725 C C . ALA A 1 350 ? 11.149 -5.887 7.895 1.00 96.81 350 ALA A C 1
ATOM 2727 O O . ALA A 1 350 ? 12.063 -5.143 8.264 1.00 96.81 350 ALA A O 1
ATOM 2728 N N . ALA A 1 351 ? 10.394 -5.616 6.832 1.00 95.31 351 ALA A N 1
ATOM 2729 C CA . ALA A 1 351 ? 10.593 -4.456 5.987 1.00 95.31 351 ALA A CA 1
ATOM 2730 C C . ALA A 1 351 ? 10.402 -3.151 6.765 1.00 95.31 351 ALA A C 1
ATOM 2732 O O . ALA A 1 351 ? 11.295 -2.300 6.752 1.00 95.31 351 ALA A O 1
ATOM 2733 N N . TRP A 1 352 ? 9.323 -3.013 7.539 1.00 95.75 352 TRP A N 1
ATOM 2734 C CA . TRP A 1 352 ? 9.145 -1.851 8.414 1.00 95.75 352 TRP A CA 1
ATOM 2735 C C . TRP A 1 352 ? 10.170 -1.793 9.548 1.00 95.75 352 TRP A C 1
ATOM 2737 O O . TRP A 1 352 ? 10.626 -0.702 9.905 1.00 95.75 352 TRP A O 1
ATOM 2747 N N . LEU A 1 353 ? 10.597 -2.935 10.092 1.00 97.06 353 LEU A N 1
ATOM 2748 C CA . LEU A 1 353 ? 11.631 -2.967 11.123 1.00 97.06 353 LEU A CA 1
ATOM 2749 C C . LEU A 1 353 ? 12.957 -2.433 10.576 1.00 97.06 353 LEU A C 1
ATOM 2751 O O . LEU A 1 353 ? 13.604 -1.646 11.258 1.00 97.06 353 LEU A O 1
ATOM 2755 N N . SER A 1 354 ? 13.308 -2.737 9.323 1.00 96.75 354 SER A N 1
ATOM 2756 C CA . SER A 1 354 ? 14.495 -2.170 8.664 1.00 96.75 354 SER A CA 1
ATOM 2757 C C . SER A 1 354 ? 14.415 -0.641 8.510 1.00 96.75 354 SER A C 1
ATOM 2759 O O . SER A 1 354 ? 15.424 0.066 8.614 1.00 96.75 354 SER A O 1
ATOM 2761 N N . VAL A 1 355 ? 13.207 -0.092 8.328 1.00 94.31 355 VAL A N 1
ATOM 2762 C CA . VAL A 1 355 ? 12.972 1.359 8.273 1.00 94.31 355 VAL A CA 1
ATOM 2763 C C . VAL A 1 355 ? 13.212 2.002 9.638 1.00 94.31 355 VAL A C 1
ATOM 2765 O O . VAL A 1 355 ? 13.809 3.084 9.705 1.00 94.31 355 VAL A O 1
ATOM 2768 N N . HIS A 1 356 ? 12.763 1.353 10.712 1.00 94.00 356 HIS A N 1
ATOM 2769 C CA . HIS A 1 356 ? 12.819 1.894 12.068 1.00 94.00 356 HIS A CA 1
ATOM 2770 C C . HIS A 1 356 ? 14.140 1.629 12.796 1.00 94.00 356 HIS A C 1
ATOM 2772 O O . HIS A 1 356 ? 14.604 2.524 13.494 1.00 94.00 356 HIS A O 1
ATOM 2778 N N . ASN A 1 357 ? 14.764 0.467 12.600 1.00 94.06 357 ASN A N 1
ATOM 2779 C CA . ASN A 1 357 ? 15.981 0.050 13.286 1.00 94.06 357 ASN A CA 1
ATOM 2780 C C . ASN A 1 357 ? 17.187 0.076 12.341 1.00 94.06 357 ASN A C 1
ATOM 2782 O O . ASN A 1 357 ? 17.372 -0.811 11.511 1.00 94.06 357 ASN A O 1
ATOM 2786 N N . ARG A 1 358 ? 18.032 1.103 12.470 1.00 92.06 358 ARG A N 1
ATOM 2787 C CA . ARG A 1 358 ? 19.201 1.276 11.586 1.00 92.06 358 ARG A CA 1
ATOM 2788 C C . ARG A 1 358 ? 20.296 0.245 11.842 1.00 92.06 358 ARG A C 1
ATOM 2790 O O . ARG A 1 358 ? 20.970 -0.154 10.904 1.00 92.06 358 ARG A O 1
ATOM 2797 N N . THR A 1 359 ? 20.469 -0.181 13.091 1.00 91.19 359 THR A N 1
ATOM 2798 C CA . THR A 1 359 ? 21.555 -1.089 13.478 1.00 91.19 359 THR A CA 1
ATOM 2799 C C . THR A 1 359 ? 21.361 -2.501 12.927 1.00 91.19 359 THR A C 1
ATOM 2801 O O . THR A 1 359 ? 22.317 -3.073 12.424 1.00 91.19 359 THR A O 1
ATOM 2804 N N . GLY A 1 360 ? 20.143 -3.049 12.981 1.00 93.94 360 GLY A N 1
ATOM 2805 C CA . GLY A 1 360 ? 19.810 -4.372 12.435 1.00 93.94 360 GLY A CA 1
ATOM 2806 C C . GLY A 1 360 ? 19.403 -4.360 10.959 1.00 93.94 360 GLY A C 1
ATOM 2807 O O . GLY A 1 360 ? 19.179 -5.415 10.373 1.00 93.94 360 GLY A O 1
ATOM 2808 N N . ARG A 1 361 ? 19.299 -3.182 10.329 1.00 96.62 361 ARG A N 1
ATOM 2809 C CA . ARG A 1 361 ? 18.916 -3.044 8.916 1.00 96.62 361 ARG A CA 1
ATOM 2810 C C . ARG A 1 361 ? 19.804 -3.853 7.960 1.00 96.62 361 ARG A C 1
ATOM 2812 O O . ARG A 1 361 ? 19.211 -4.496 7.098 1.00 96.62 361 ARG A O 1
ATOM 2819 N N . PRO A 1 362 ? 21.150 -3.849 8.059 1.00 97.06 362 PRO A N 1
ATOM 2820 C CA . PRO A 1 362 ? 21.989 -4.641 7.159 1.00 97.06 362 PRO A CA 1
ATOM 2821 C C . PRO A 1 362 ? 21.631 -6.132 7.185 1.00 97.06 362 PRO A C 1
ATOM 2823 O O . PRO A 1 362 ? 21.431 -6.717 6.125 1.00 97.06 362 PRO A O 1
ATOM 2826 N N . ASP A 1 363 ? 21.427 -6.701 8.376 1.00 95.62 363 ASP A N 1
ATOM 2827 C CA . ASP A 1 363 ? 21.050 -8.110 8.548 1.00 95.62 363 ASP A CA 1
ATOM 2828 C C . ASP A 1 363 ? 19.669 -8.416 7.940 1.00 95.62 363 ASP A C 1
ATOM 2830 O O . ASP A 1 363 ? 19.457 -9.483 7.367 1.00 95.62 363 ASP A O 1
ATOM 2834 N N . LEU A 1 364 ? 18.712 -7.484 8.049 1.00 97.38 364 LEU A N 1
ATOM 2835 C CA . LEU A 1 364 ? 17.385 -7.627 7.432 1.00 97.38 364 LEU A CA 1
ATOM 2836 C C . LEU A 1 364 ? 17.459 -7.541 5.901 1.00 97.38 364 LEU A C 1
ATOM 2838 O O . LEU A 1 364 ? 16.789 -8.312 5.216 1.00 97.38 364 LEU A O 1
ATOM 2842 N N . ILE A 1 365 ? 18.280 -6.629 5.368 1.00 97.56 365 ILE A N 1
ATOM 2843 C CA . ILE A 1 365 ? 18.515 -6.480 3.925 1.00 97.56 365 ILE A CA 1
ATOM 2844 C C . ILE A 1 365 ? 19.172 -7.734 3.352 1.00 97.56 365 ILE A C 1
ATOM 2846 O O . ILE A 1 365 ? 18.761 -8.190 2.293 1.00 97.56 365 ILE A O 1
ATOM 2850 N N . GLU A 1 366 ? 20.179 -8.286 4.028 1.00 95.38 366 GLU A N 1
ATOM 2851 C CA . GLU A 1 366 ? 20.894 -9.475 3.555 1.00 95.38 366 GLU A CA 1
ATOM 2852 C C . GLU A 1 366 ? 19.975 -10.699 3.462 1.00 95.38 366 GLU A C 1
ATOM 2854 O O . GLU A 1 366 ? 20.111 -11.505 2.544 1.00 95.38 366 GLU A O 1
ATOM 2859 N N . ARG A 1 367 ? 19.017 -10.829 4.387 1.00 94.56 367 ARG A N 1
ATOM 2860 C CA . ARG A 1 367 ? 18.132 -12.000 4.470 1.00 94.56 367 ARG A CA 1
ATOM 2861 C C . ARG A 1 367 ? 16.952 -11.978 3.519 1.00 94.56 367 ARG A C 1
ATOM 2863 O O . ARG A 1 367 ? 16.527 -13.041 3.077 1.00 94.56 367 ARG A O 1
ATOM 2870 N N . ASP A 1 368 ? 16.378 -10.807 3.268 1.00 94.69 368 ASP A N 1
ATOM 2871 C CA . ASP A 1 368 ? 15.209 -10.684 2.397 1.00 94.69 368 ASP A CA 1
ATOM 2872 C C . ASP A 1 368 ? 15.186 -9.340 1.656 1.00 94.69 368 ASP A C 1
ATOM 2874 O O . ASP A 1 368 ? 14.302 -8.506 1.877 1.00 94.69 368 ASP A O 1
ATOM 2878 N N . PRO A 1 369 ? 16.144 -9.103 0.743 1.00 95.94 369 PRO A N 1
ATOM 2879 C CA . PRO A 1 369 ? 16.259 -7.821 0.057 1.00 95.94 369 PRO A CA 1
ATOM 2880 C C . PRO A 1 369 ? 15.019 -7.494 -0.779 1.00 95.94 369 PRO A C 1
ATOM 2882 O O . PRO A 1 369 ? 14.607 -6.334 -0.844 1.00 95.94 369 PRO A O 1
ATOM 2885 N N . LEU A 1 370 ? 14.384 -8.508 -1.380 1.00 94.75 370 LEU A N 1
ATOM 2886 C CA . LEU A 1 370 ? 13.142 -8.324 -2.126 1.00 94.75 370 LEU A CA 1
ATOM 2887 C C . LEU A 1 370 ? 12.001 -7.891 -1.195 1.00 94.75 370 LEU A C 1
ATOM 2889 O O . LEU A 1 370 ? 11.266 -6.969 -1.534 1.00 94.75 370 LEU A O 1
ATOM 2893 N N . GLY A 1 371 ? 11.867 -8.496 -0.012 1.00 91.94 371 GLY A N 1
ATOM 2894 C CA . GLY A 1 371 ? 10.831 -8.120 0.949 1.00 91.94 371 GLY A CA 1
ATOM 2895 C C . GLY A 1 371 ? 11.031 -6.703 1.481 1.00 91.94 371 GLY A C 1
ATOM 2896 O O . GLY A 1 371 ? 10.083 -5.920 1.547 1.00 91.94 371 GLY A O 1
ATOM 2897 N N . ILE A 1 372 ? 12.278 -6.311 1.757 1.00 95.38 372 ILE A N 1
ATOM 2898 C CA . ILE A 1 372 ? 12.580 -4.930 2.157 1.00 95.38 372 ILE A CA 1
ATOM 2899 C C . ILE A 1 372 ? 12.095 -3.922 1.100 1.00 95.38 372 ILE A C 1
ATOM 2901 O O . ILE A 1 372 ? 11.514 -2.897 1.462 1.00 95.38 372 ILE A O 1
ATOM 2905 N N . VAL A 1 373 ? 12.282 -4.216 -0.192 1.00 94.06 373 VAL A N 1
ATOM 2906 C CA . VAL A 1 373 ? 11.825 -3.347 -1.292 1.00 94.06 373 VAL A CA 1
ATOM 2907 C C . VAL A 1 373 ? 10.305 -3.375 -1.462 1.00 94.06 373 VAL A C 1
ATOM 2909 O O . VAL A 1 373 ? 9.707 -2.320 -1.650 1.00 94.06 373 VAL A O 1
ATOM 2912 N N . LEU A 1 374 ? 9.675 -4.552 -1.407 1.00 87.56 374 LEU A N 1
ATOM 2913 C CA . LEU A 1 374 ? 8.249 -4.711 -1.720 1.00 87.56 374 LEU A CA 1
ATOM 2914 C C . LEU A 1 374 ? 7.304 -4.213 -0.623 1.00 87.56 374 LEU A C 1
ATOM 2916 O O . LEU A 1 374 ? 6.198 -3.771 -0.939 1.00 87.56 374 LEU A O 1
ATOM 2920 N N . TYR A 1 375 ? 7.703 -4.323 0.646 1.00 86.25 375 TYR A N 1
ATOM 2921 C CA . TYR A 1 375 ? 6.821 -4.036 1.783 1.00 86.25 375 TYR A CA 1
ATOM 2922 C C . TYR A 1 375 ? 7.263 -2.819 2.612 1.00 86.25 375 TYR A C 1
ATOM 2924 O O . TYR A 1 375 ? 6.466 -2.270 3.373 1.00 86.25 375 TYR A O 1
ATOM 2932 N N . GLY A 1 376 ? 8.527 -2.405 2.497 1.00 86.44 376 GLY A N 1
ATOM 2933 C CA . GLY A 1 376 ? 9.103 -1.310 3.274 1.00 86.44 376 GLY A CA 1
ATOM 2934 C C . GLY A 1 376 ? 9.062 0.040 2.558 1.00 86.44 376 GLY A C 1
ATOM 2935 O O . GLY A 1 376 ? 8.495 0.200 1.482 1.00 86.44 376 GLY A O 1
ATOM 2936 N N . ASP A 1 377 ? 9.725 1.032 3.155 1.00 87.38 377 ASP A N 1
ATOM 2937 C CA . ASP A 1 377 ? 9.980 2.335 2.530 1.00 87.38 377 ASP A CA 1
ATOM 2938 C C . ASP A 1 377 ? 11.489 2.622 2.513 1.00 87.38 377 ASP A C 1
ATOM 2940 O O . ASP A 1 377 ? 12.040 3.284 3.402 1.00 87.38 377 ASP A O 1
ATOM 2944 N N . VAL A 1 378 ? 12.164 2.110 1.478 1.00 92.69 378 VAL A N 1
ATOM 2945 C CA . VAL A 1 378 ? 13.611 2.295 1.268 1.00 92.69 378 VAL A CA 1
ATOM 2946 C C . VAL A 1 378 ? 13.973 3.690 0.748 1.00 92.69 378 VAL A C 1
ATOM 2948 O O . VAL A 1 378 ? 15.153 4.028 0.649 1.00 92.69 378 VAL A O 1
ATOM 2951 N N . ARG A 1 379 ? 12.992 4.557 0.458 1.00 91.31 379 ARG A N 1
ATOM 2952 C CA . ARG A 1 379 ? 13.245 5.878 -0.142 1.00 91.31 379 ARG A CA 1
ATOM 2953 C C . ARG A 1 379 ? 14.129 6.756 0.725 1.00 91.31 379 ARG A C 1
ATOM 2955 O O . ARG A 1 379 ? 14.999 7.469 0.221 1.00 91.31 379 ARG A O 1
ATOM 2962 N N . ASN A 1 380 ? 13.907 6.678 2.033 1.00 89.25 380 ASN A N 1
ATOM 2963 C CA . ASN A 1 380 ? 14.610 7.469 3.038 1.00 89.25 380 ASN A CA 1
ATOM 2964 C C . ASN A 1 380 ? 15.877 6.781 3.576 1.00 89.25 380 ASN A C 1
ATOM 2966 O O . ASN A 1 380 ? 16.441 7.240 4.571 1.00 89.25 380 ASN A O 1
ATOM 2970 N N . PHE A 1 381 ? 16.310 5.673 2.969 1.00 94.69 381 PHE A N 1
ATOM 2971 C CA . PHE A 1 381 ? 17.609 5.083 3.275 1.00 94.69 381 PHE A CA 1
ATOM 2972 C C . PHE A 1 381 ? 18.714 6.002 2.756 1.00 94.69 381 PHE A C 1
ATOM 2974 O O . PHE A 1 381 ? 18.555 6.656 1.723 1.00 94.69 381 PHE A O 1
ATOM 2981 N N . VAL A 1 382 ? 19.831 6.059 3.482 1.00 94.88 382 VAL A N 1
ATOM 2982 C CA . VAL A 1 382 ? 21.036 6.713 2.962 1.00 94.88 382 VAL A CA 1
ATOM 2983 C C . VAL A 1 382 ? 21.565 5.918 1.768 1.00 94.88 382 VAL A C 1
ATOM 2985 O O . VAL A 1 382 ? 21.274 4.729 1.639 1.00 94.88 382 VAL A O 1
ATOM 2988 N N . VAL A 1 383 ? 22.346 6.563 0.902 1.00 96.88 383 VAL A N 1
ATOM 2989 C CA . VAL A 1 383 ? 22.879 5.937 -0.320 1.00 96.88 383 VAL A CA 1
ATOM 2990 C C . VAL A 1 383 ? 23.589 4.613 -0.018 1.00 96.88 383 VAL A C 1
ATOM 2992 O O . VAL A 1 383 ? 23.351 3.630 -0.711 1.00 96.88 383 VAL A O 1
ATOM 2995 N N . ASP A 1 384 ? 24.383 4.542 1.053 1.00 97.38 384 ASP A N 1
ATOM 2996 C CA . ASP A 1 384 ? 25.087 3.307 1.423 1.00 97.38 384 ASP A CA 1
ATOM 2997 C C . ASP A 1 384 ? 24.131 2.155 1.768 1.00 97.38 384 ASP A C 1
ATOM 2999 O O . ASP A 1 384 ? 24.347 1.029 1.330 1.00 97.38 384 ASP A O 1
ATOM 3003 N N . ASP A 1 385 ? 23.015 2.430 2.444 1.00 97.62 385 ASP A N 1
ATOM 3004 C CA . ASP A 1 385 ? 21.990 1.417 2.719 1.00 97.62 385 ASP A CA 1
ATOM 3005 C C . ASP A 1 385 ? 21.251 0.997 1.438 1.00 97.62 385 ASP A C 1
ATOM 3007 O O . ASP A 1 385 ? 20.919 -0.174 1.267 1.00 97.62 385 ASP A O 1
ATOM 3011 N N . LYS A 1 386 ? 21.012 1.921 0.496 1.00 98.06 386 LYS A N 1
ATOM 3012 C CA . LYS A 1 386 ? 20.441 1.576 -0.820 1.00 98.06 386 LYS A CA 1
ATOM 3013 C C . LYS A 1 386 ? 21.401 0.712 -1.639 1.00 98.06 386 LYS A C 1
ATOM 3015 O O . LYS A 1 386 ? 20.958 -0.223 -2.303 1.00 98.06 386 LYS A O 1
ATOM 3020 N N . ARG A 1 387 ? 22.712 0.963 -1.553 1.00 98.38 387 ARG A N 1
ATOM 3021 C CA . ARG A 1 387 ? 23.745 0.091 -2.138 1.00 98.38 387 ARG A CA 1
ATOM 3022 C C . ARG A 1 387 ? 23.727 -1.297 -1.517 1.00 98.38 387 ARG A C 1
ATOM 3024 O O . ARG A 1 387 ? 23.835 -2.271 -2.255 1.00 98.38 387 ARG A O 1
ATOM 3031 N N . LEU A 1 388 ? 23.553 -1.402 -0.196 1.00 98.31 388 LEU A N 1
ATOM 3032 C CA . LEU A 1 388 ? 23.378 -2.700 0.464 1.00 98.31 388 LEU A CA 1
ATOM 3033 C C . LEU A 1 388 ? 22.180 -3.456 -0.122 1.00 98.31 388 LEU A C 1
ATOM 3035 O O . LEU A 1 388 ? 22.325 -4.632 -0.443 1.00 98.31 388 LEU A O 1
ATOM 3039 N N . VAL A 1 389 ? 21.045 -2.782 -0.351 1.00 98.56 389 VAL A N 1
ATOM 3040 C CA . VAL A 1 389 ? 19.876 -3.397 -1.007 1.00 98.56 389 VAL A CA 1
ATOM 3041 C C . VAL A 1 389 ? 20.214 -3.886 -2.417 1.00 98.56 389 VAL A C 1
ATOM 3043 O O . VAL A 1 389 ? 19.942 -5.041 -2.731 1.00 98.56 389 VAL A O 1
ATOM 3046 N N . LEU A 1 390 ? 20.839 -3.058 -3.264 1.00 98.44 390 LEU A N 1
ATOM 3047 C CA . LEU A 1 390 ? 21.212 -3.462 -4.630 1.00 98.44 390 LEU A CA 1
ATOM 3048 C C . LEU A 1 390 ? 22.187 -4.650 -4.643 1.00 98.44 390 LEU A C 1
ATOM 3050 O O . LEU A 1 390 ? 22.025 -5.574 -5.438 1.00 98.44 390 LEU A O 1
ATOM 3054 N N . ASN A 1 391 ? 23.169 -4.657 -3.742 1.00 98.25 391 ASN A N 1
ATOM 3055 C CA . ASN A 1 391 ? 24.122 -5.757 -3.616 1.00 98.25 391 ASN A CA 1
ATOM 3056 C C . ASN A 1 391 ? 23.444 -7.042 -3.128 1.00 98.25 391 ASN A C 1
ATOM 3058 O O . ASN A 1 391 ? 23.699 -8.110 -3.677 1.00 98.25 391 ASN A O 1
ATOM 3062 N N . ALA A 1 392 ? 22.547 -6.950 -2.146 1.00 98.06 392 ALA A N 1
ATOM 3063 C CA . ALA A 1 392 ? 21.797 -8.100 -1.657 1.00 98.06 392 ALA A CA 1
ATOM 3064 C C . ALA A 1 392 ? 20.839 -8.657 -2.728 1.00 98.06 392 ALA A C 1
ATOM 3066 O O . ALA A 1 392 ? 20.793 -9.868 -2.923 1.00 98.06 392 ALA A O 1
ATOM 3067 N N . LEU A 1 393 ? 20.163 -7.799 -3.507 1.00 98.06 393 LEU A N 1
ATOM 3068 C CA . LEU A 1 393 ? 19.373 -8.225 -4.674 1.00 98.06 393 LEU A CA 1
ATOM 3069 C C . LEU A 1 393 ? 20.238 -8.945 -5.719 1.00 98.06 393 LEU A C 1
ATOM 3071 O O . LEU A 1 393 ? 19.810 -9.947 -6.286 1.00 98.06 393 LEU A O 1
ATOM 3075 N N . LYS A 1 394 ? 21.465 -8.465 -5.964 1.00 97.62 394 LYS A N 1
ATOM 3076 C CA . LYS A 1 394 ? 22.414 -9.135 -6.862 1.00 97.62 394 LYS A CA 1
ATOM 3077 C C . LYS A 1 394 ? 22.824 -10.509 -6.335 1.00 97.62 394 LYS A C 1
ATOM 3079 O O . LYS A 1 394 ? 22.859 -11.460 -7.111 1.00 97.62 394 LYS A O 1
ATOM 3084 N N . ASN A 1 395 ? 23.126 -10.618 -5.043 1.00 96.75 395 ASN A N 1
ATOM 3085 C CA . ASN A 1 395 ? 23.480 -11.888 -4.409 1.00 96.75 395 ASN A CA 1
ATOM 3086 C C . ASN A 1 395 ? 22.318 -12.887 -4.497 1.00 96.75 395 ASN A C 1
ATOM 3088 O O . ASN A 1 395 ? 22.527 -14.051 -4.835 1.00 96.75 395 ASN A O 1
ATOM 3092 N N . GLU A 1 396 ? 21.086 -12.421 -4.285 1.00 95.00 396 GLU A N 1
ATOM 3093 C CA . GLU A 1 396 ? 19.899 -13.258 -4.438 1.00 95.00 396 GLU A CA 1
ATOM 3094 C C . GLU A 1 396 ? 19.711 -13.693 -5.897 1.00 95.00 396 GLU A C 1
ATOM 3096 O O . GLU A 1 396 ? 19.470 -14.865 -6.161 1.00 95.00 396 GLU A O 1
ATOM 3101 N N . ALA A 1 397 ? 19.949 -12.803 -6.865 1.00 96.06 397 ALA A N 1
ATOM 3102 C CA . ALA A 1 397 ? 19.934 -13.152 -8.284 1.00 96.06 397 ALA A CA 1
ATOM 3103 C C . ALA A 1 397 ? 21.019 -14.177 -8.671 1.00 96.06 397 ALA A C 1
ATOM 3105 O O . ALA A 1 397 ? 20.804 -14.981 -9.575 1.00 96.06 397 ALA A O 1
ATOM 3106 N N . GLN A 1 398 ? 22.177 -14.171 -8.000 1.00 96.75 398 GLN A N 1
ATOM 3107 C CA . GLN A 1 398 ? 23.224 -15.186 -8.184 1.00 96.75 398 GLN A CA 1
ATOM 3108 C C . GLN A 1 398 ? 22.815 -16.546 -7.612 1.00 96.75 398 GLN A C 1
ATOM 3110 O O . GLN A 1 398 ? 23.175 -17.577 -8.179 1.00 96.75 398 GLN A O 1
ATOM 3115 N N . ARG A 1 399 ? 22.072 -16.555 -6.499 1.00 93.44 399 ARG A N 1
ATOM 3116 C CA . ARG A 1 399 ? 21.551 -17.775 -5.872 1.00 93.44 399 ARG A CA 1
ATOM 3117 C C . ARG A 1 399 ? 20.370 -18.352 -6.654 1.00 93.44 399 ARG A C 1
ATOM 3119 O O . ARG A 1 399 ? 20.318 -19.558 -6.885 1.00 93.44 399 ARG A O 1
ATOM 3126 N N . TYR A 1 400 ? 19.425 -17.498 -7.033 1.00 91.94 400 TYR A N 1
ATOM 3127 C CA . TYR A 1 400 ? 18.187 -17.852 -7.714 1.00 91.94 400 TYR A CA 1
ATOM 3128 C C . TYR A 1 400 ? 17.707 -16.684 -8.602 1.00 91.94 400 TYR A C 1
ATOM 3130 O O . TYR A 1 400 ? 17.022 -15.775 -8.131 1.00 91.94 400 TYR A O 1
ATOM 3138 N N . PRO A 1 401 ? 17.994 -16.707 -9.918 1.00 90.88 401 PRO A N 1
ATOM 3139 C CA . PRO A 1 401 ? 17.612 -15.643 -10.859 1.00 90.88 401 PRO A CA 1
ATOM 3140 C C . PRO A 1 401 ? 16.107 -15.336 -10.925 1.00 90.88 401 PRO A C 1
ATOM 3142 O O . PRO A 1 401 ? 15.697 -14.251 -11.336 1.00 90.88 401 PRO A O 1
ATOM 3145 N N . TRP A 1 402 ? 15.272 -16.282 -10.492 1.00 88.81 402 TRP A N 1
ATOM 3146 C CA . TRP A 1 402 ? 13.818 -16.163 -10.460 1.00 88.81 402 TRP A CA 1
ATOM 3147 C C . TRP A 1 402 ? 13.287 -15.769 -9.075 1.00 88.81 402 TRP A C 1
ATOM 3149 O O . TRP A 1 402 ? 12.124 -16.033 -8.776 1.00 88.81 402 TRP A O 1
ATOM 3159 N N . PHE A 1 403 ? 14.085 -15.130 -8.212 1.00 88.75 403 PHE A N 1
ATOM 3160 C CA . PHE A 1 403 ? 13.665 -14.755 -6.850 1.00 88.75 403 PHE A CA 1
ATOM 3161 C C . PHE A 1 403 ? 12.419 -13.853 -6.796 1.00 88.75 403 PHE A C 1
ATOM 3163 O O . PHE A 1 403 ? 11.711 -13.834 -5.794 1.00 88.75 403 PHE A O 1
ATOM 3170 N N . ARG A 1 404 ? 12.095 -13.167 -7.899 1.00 88.12 404 ARG A N 1
ATOM 3171 C CA . ARG A 1 404 ? 10.860 -12.379 -8.075 1.00 88.12 404 ARG A CA 1
ATOM 3172 C C . ARG A 1 404 ? 9.652 -13.194 -8.563 1.00 88.12 404 ARG A C 1
ATOM 3174 O O . ARG A 1 404 ? 8.578 -12.638 -8.730 1.00 88.12 404 ARG A O 1
ATOM 3181 N N . SER A 1 405 ? 9.791 -14.501 -8.792 1.00 81.75 405 SER A N 1
ATOM 3182 C CA . SER A 1 405 ? 8.739 -15.355 -9.383 1.00 81.75 405 SER A CA 1
ATOM 3183 C C . SER A 1 405 ? 7.430 -15.392 -8.597 1.00 81.75 405 SER A C 1
ATOM 3185 O O . SER A 1 405 ? 6.379 -15.585 -9.202 1.00 81.75 405 SER A O 1
ATOM 3187 N N . GLN A 1 406 ? 7.489 -15.191 -7.279 1.00 70.81 406 GLN A N 1
ATOM 3188 C CA . GLN A 1 406 ? 6.309 -15.130 -6.414 1.00 70.81 406 GLN A CA 1
ATOM 3189 C C . GLN A 1 406 ? 5.624 -13.755 -6.427 1.00 70.81 406 GLN A C 1
ATOM 3191 O O . GLN A 1 406 ? 4.438 -13.675 -6.124 1.00 70.81 406 GLN A O 1
ATOM 3196 N N . ASP A 1 407 ? 6.353 -12.685 -6.762 1.00 74.56 407 ASP A N 1
ATOM 3197 C CA . ASP A 1 407 ? 5.830 -11.319 -6.793 1.00 74.56 407 ASP A CA 1
ATOM 3198 C C . ASP A 1 407 ? 6.633 -10.452 -7.786 1.00 74.56 407 ASP A C 1
ATOM 3200 O O . ASP A 1 407 ? 7.741 -9.980 -7.502 1.00 74.56 407 ASP A O 1
ATOM 3204 N N . TRP A 1 408 ? 6.056 -10.244 -8.974 1.00 82.00 408 TRP A N 1
ATOM 3205 C CA . TRP A 1 408 ? 6.637 -9.430 -10.049 1.00 82.00 408 TRP A CA 1
ATOM 3206 C C . TRP A 1 408 ? 6.304 -7.937 -9.934 1.00 82.00 408 TRP A C 1
ATOM 3208 O O . TRP A 1 408 ? 6.600 -7.178 -10.859 1.00 82.00 408 TRP A O 1
ATOM 3218 N N . THR A 1 409 ? 5.710 -7.498 -8.822 1.00 83.19 409 THR A N 1
ATOM 3219 C CA . THR A 1 409 ? 5.337 -6.096 -8.611 1.00 83.19 409 THR A CA 1
ATOM 3220 C C . THR A 1 409 ? 6.560 -5.182 -8.785 1.00 83.19 409 THR A C 1
ATOM 3222 O O . THR A 1 409 ? 7.618 -5.396 -8.186 1.00 83.19 409 THR A O 1
ATOM 3225 N N . SER A 1 410 ? 6.439 -4.169 -9.648 1.00 87.56 410 SER A N 1
ATOM 3226 C CA . SER A 1 410 ? 7.512 -3.222 -9.990 1.00 87.56 410 SER A CA 1
ATOM 3227 C C . SER A 1 410 ? 7.438 -1.862 -9.276 1.00 87.56 410 SER A C 1
ATOM 3229 O O . SER A 1 410 ? 8.504 -1.341 -8.940 1.00 87.56 410 SER A O 1
ATOM 3231 N N . PRO A 1 411 ? 6.262 -1.273 -8.969 1.00 86.06 411 PRO A N 1
ATOM 3232 C CA . PRO A 1 411 ? 6.195 0.073 -8.390 1.00 86.06 411 PRO A CA 1
ATOM 3233 C C . PRO A 1 411 ? 6.980 0.309 -7.086 1.00 86.06 411 PRO A C 1
ATOM 3235 O O . PRO A 1 411 ? 7.619 1.361 -6.981 1.00 86.06 411 PRO A O 1
ATOM 3238 N N . PRO A 1 412 ? 7.051 -0.639 -6.124 1.00 86.81 412 PRO A N 1
ATOM 3239 C CA . PRO A 1 412 ? 7.832 -0.463 -4.896 1.00 86.81 412 PRO A CA 1
ATOM 3240 C C . PRO A 1 412 ? 9.328 -0.203 -5.131 1.00 86.81 412 PRO A C 1
ATOM 3242 O O . PRO A 1 412 ? 9.960 0.513 -4.352 1.00 86.81 412 PRO A O 1
ATOM 3245 N N . PHE A 1 413 ? 9.898 -0.679 -6.248 1.00 92.94 413 PHE A N 1
ATOM 3246 C CA . PHE A 1 413 ? 11.290 -0.386 -6.612 1.00 92.94 413 PHE A CA 1
ATOM 3247 C C . PHE A 1 413 ? 11.538 1.111 -6.823 1.00 92.94 413 PHE A C 1
ATOM 3249 O O . PHE A 1 413 ? 12.661 1.574 -6.624 1.00 92.94 413 PHE A O 1
ATOM 3256 N N . GLY A 1 414 ? 10.507 1.899 -7.149 1.00 91.00 414 GLY A N 1
ATOM 3257 C CA . GLY A 1 414 ? 10.606 3.353 -7.291 1.00 91.00 414 GLY A CA 1
ATOM 3258 C C . GLY A 1 414 ? 11.131 4.064 -6.038 1.00 91.00 414 GLY A C 1
ATOM 3259 O O . GLY A 1 414 ? 11.700 5.151 -6.137 1.00 91.00 414 GLY A O 1
ATOM 3260 N N . ALA A 1 415 ? 11.024 3.441 -4.859 1.00 89.88 415 ALA A N 1
ATOM 3261 C CA . ALA A 1 415 ? 11.637 3.943 -3.633 1.00 89.88 415 ALA A CA 1
ATOM 3262 C C . ALA A 1 415 ? 13.180 3.936 -3.690 1.00 89.88 415 ALA A C 1
ATOM 3264 O O . ALA A 1 415 ? 13.810 4.811 -3.101 1.00 89.88 415 ALA A O 1
ATOM 3265 N N . LEU A 1 416 ? 13.805 3.019 -4.436 1.00 94.94 416 LEU A N 1
ATOM 3266 C CA . LEU A 1 416 ? 15.248 3.057 -4.720 1.00 94.94 416 LEU A CA 1
ATOM 3267 C C . LEU A 1 416 ? 15.599 4.130 -5.758 1.00 94.94 416 LEU A C 1
ATOM 3269 O O . LEU A 1 416 ? 16.727 4.613 -5.783 1.00 94.94 416 LEU A O 1
ATOM 3273 N N . GLY A 1 417 ? 14.640 4.506 -6.604 1.00 94.06 417 GLY A N 1
ATOM 3274 C CA . GLY A 1 417 ? 14.795 5.446 -7.708 1.00 94.06 417 GLY A CA 1
ATOM 3275 C C . GLY A 1 417 ? 14.897 6.908 -7.281 1.00 94.06 417 GLY A C 1
ATOM 3276 O O . GLY A 1 417 ? 14.068 7.719 -7.674 1.00 94.06 417 GLY A O 1
ATOM 3277 N N . THR A 1 418 ? 15.865 7.273 -6.448 1.00 93.81 418 THR A N 1
ATOM 3278 C CA . THR A 1 418 ? 16.079 8.658 -6.000 1.00 93.81 418 THR A CA 1
ATOM 3279 C C . THR A 1 418 ? 17.272 9.297 -6.711 1.00 93.81 418 THR A C 1
ATOM 3281 O O . THR A 1 418 ? 18.184 8.610 -7.161 1.00 93.81 418 THR A O 1
ATOM 3284 N N . VAL A 1 419 ? 17.281 10.630 -6.821 1.00 94.38 419 VAL A N 1
ATOM 3285 C CA . VAL A 1 419 ? 18.302 11.377 -7.593 1.00 94.38 419 VAL A CA 1
ATOM 3286 C C . VAL A 1 419 ? 19.738 11.120 -7.104 1.00 94.38 419 VAL A C 1
ATOM 3288 O O . VAL A 1 419 ? 20.673 11.140 -7.896 1.00 94.38 419 VAL A O 1
ATOM 3291 N N . ASP A 1 420 ? 19.924 10.838 -5.814 1.00 95.75 420 ASP A N 1
ATOM 3292 C CA . ASP A 1 420 ? 21.215 10.485 -5.203 1.00 95.75 420 ASP A CA 1
ATOM 3293 C C . ASP A 1 420 ? 21.761 9.106 -5.628 1.00 95.75 420 ASP A C 1
ATOM 3295 O O . ASP A 1 420 ? 22.945 8.850 -5.426 1.00 95.75 420 ASP A O 1
ATOM 3299 N N . MET A 1 421 ? 20.946 8.249 -6.257 1.00 97.94 421 MET A N 1
ATOM 3300 C CA . MET A 1 421 ? 21.347 6.931 -6.779 1.00 97.94 421 MET A CA 1
ATOM 3301 C C . MET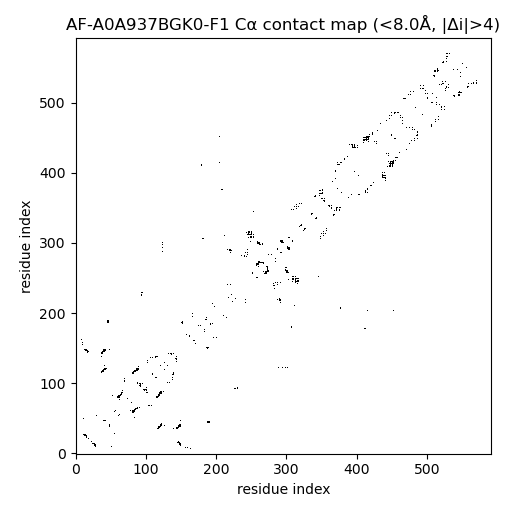 A 1 421 ? 21.840 6.962 -8.234 1.00 97.94 421 MET A C 1
ATOM 3303 O O . MET A 1 421 ? 22.153 5.918 -8.803 1.00 97.94 421 MET A O 1
ATOM 3307 N N . GLU A 1 422 ? 21.928 8.143 -8.851 1.00 98.00 422 GLU A N 1
ATOM 3308 C CA . GLU A 1 422 ? 22.316 8.310 -10.258 1.00 98.00 422 GLU A CA 1
ATOM 3309 C C . GLU A 1 422 ? 23.634 7.607 -10.614 1.00 98.00 422 GLU A C 1
ATOM 3311 O O . GLU A 1 422 ? 23.682 6.853 -11.587 1.00 98.00 422 GLU A O 1
ATOM 3316 N N . SER A 1 423 ? 24.677 7.803 -9.802 1.00 98.12 423 SER A N 1
ATOM 3317 C CA . SER A 1 423 ? 26.005 7.228 -10.044 1.00 98.12 423 SER A CA 1
ATOM 3318 C C . SER A 1 423 ? 25.973 5.697 -9.991 1.00 98.12 423 SER A C 1
ATOM 3320 O O . SER A 1 423 ? 26.500 5.019 -10.872 1.00 98.12 423 SER A O 1
ATOM 3322 N N . ASP A 1 424 ? 25.289 5.143 -8.989 1.00 98.44 424 ASP A N 1
ATOM 3323 C CA . ASP A 1 424 ? 25.155 3.702 -8.786 1.00 98.44 424 ASP A CA 1
ATOM 3324 C C . ASP A 1 424 ? 24.353 3.039 -9.920 1.00 98.44 424 ASP A C 1
ATOM 3326 O O . ASP A 1 424 ? 24.761 2.008 -10.461 1.00 98.44 424 ASP A O 1
ATOM 3330 N N . PHE A 1 425 ? 23.256 3.661 -10.362 1.00 98.56 425 PHE A N 1
ATOM 3331 C CA . PHE A 1 425 ? 22.496 3.177 -11.516 1.00 98.56 425 PHE A CA 1
ATOM 3332 C C . PHE A 1 425 ? 23.281 3.279 -12.818 1.00 98.56 425 PHE A C 1
ATOM 3334 O O . PHE A 1 425 ? 23.225 2.356 -13.631 1.00 98.56 425 PHE A O 1
ATOM 3341 N N . ARG A 1 426 ? 24.049 4.356 -13.015 1.00 98.62 426 ARG A N 1
ATOM 3342 C CA . ARG A 1 426 ? 24.917 4.508 -14.185 1.00 98.62 426 ARG A CA 1
ATOM 3343 C C . ARG A 1 426 ? 25.917 3.361 -14.279 1.00 98.62 426 ARG A C 1
ATOM 3345 O O . ARG A 1 426 ? 26.051 2.799 -15.359 1.00 98.62 426 ARG A O 1
ATOM 3352 N N . VAL A 1 427 ? 26.564 2.986 -13.173 1.00 98.31 427 VAL A N 1
ATOM 3353 C CA . VAL A 1 427 ? 27.517 1.860 -13.132 1.00 98.31 427 VAL A CA 1
ATOM 3354 C C . VAL A 1 427 ? 26.863 0.547 -13.572 1.00 98.31 427 VAL A C 1
ATOM 3356 O O . VAL A 1 427 ? 27.474 -0.223 -14.311 1.00 98.31 427 VAL A O 1
ATOM 3359 N N . ILE A 1 428 ? 25.621 0.289 -13.156 1.00 98.12 428 ILE A N 1
ATOM 3360 C CA . ILE A 1 428 ? 24.893 -0.931 -13.539 1.00 98.12 428 ILE A CA 1
ATOM 3361 C C . ILE A 1 428 ? 24.489 -0.884 -15.020 1.00 98.12 428 ILE A C 1
ATOM 3363 O O . ILE A 1 428 ? 24.696 -1.860 -15.739 1.00 98.12 428 ILE A O 1
ATOM 3367 N N . LEU A 1 429 ? 23.975 0.255 -15.494 1.00 98.12 429 LEU A N 1
ATOM 3368 C CA . LEU A 1 429 ? 23.544 0.451 -16.884 1.00 98.12 429 LEU A CA 1
ATOM 3369 C C . LEU A 1 429 ? 24.701 0.370 -17.889 1.00 98.12 429 LEU A C 1
ATOM 3371 O O . LEU A 1 429 ? 24.502 -0.101 -19.004 1.00 98.12 429 LEU A O 1
ATOM 3375 N N . THR A 1 430 ? 25.903 0.817 -17.515 1.00 97.75 430 THR A N 1
ATOM 3376 C CA . THR A 1 430 ? 27.088 0.792 -18.390 1.00 97.75 430 THR A CA 1
ATOM 3377 C C . THR A 1 430 ? 27.979 -0.432 -18.179 1.00 97.75 430 THR A C 1
ATOM 3379 O O . THR A 1 430 ? 29.018 -0.557 -18.831 1.00 97.75 430 THR A O 1
ATOM 3382 N N . SER A 1 431 ? 27.593 -1.350 -17.288 1.00 96.62 431 SER A N 1
ATOM 3383 C CA . SER A 1 431 ? 28.347 -2.576 -17.040 1.00 96.62 431 SER A CA 1
ATOM 3384 C C . SER A 1 431 ? 28.437 -3.424 -18.317 1.00 96.62 431 SER A C 1
ATOM 3386 O O . SER A 1 431 ? 27.409 -3.691 -18.948 1.00 96.62 431 SER A O 1
ATOM 3388 N N . PRO A 1 432 ? 29.630 -3.920 -18.700 1.00 95.69 432 PRO A N 1
ATOM 3389 C CA . PRO A 1 432 ? 29.775 -4.826 -19.839 1.00 95.69 432 PRO A CA 1
ATOM 3390 C C . PRO A 1 432 ? 29.318 -6.259 -19.517 1.00 95.69 432 PRO A C 1
ATOM 3392 O O . PRO A 1 432 ? 29.244 -7.098 -20.412 1.00 95.69 432 PRO A O 1
ATOM 3395 N N . SER A 1 433 ? 29.032 -6.572 -18.249 1.00 95.50 433 SER A N 1
ATOM 3396 C CA . SER A 1 433 ? 28.642 -7.921 -17.841 1.00 95.50 433 SER A CA 1
ATOM 3397 C C . SER A 1 433 ? 27.234 -8.280 -18.324 1.00 95.50 433 SER A C 1
ATOM 3399 O O . SER A 1 433 ? 26.321 -7.455 -18.303 1.00 95.50 433 SER A O 1
ATOM 3401 N N . ARG A 1 434 ? 27.051 -9.535 -18.744 1.00 95.06 434 ARG A N 1
ATOM 3402 C CA . ARG A 1 434 ? 25.767 -10.097 -19.205 1.00 95.06 434 ARG A CA 1
ATOM 3403 C C . ARG A 1 434 ? 25.400 -11.389 -18.478 1.00 95.06 434 ARG A C 1
ATOM 3405 O O . ARG A 1 434 ? 24.598 -12.171 -18.987 1.00 95.06 434 ARG A O 1
ATOM 3412 N N . THR A 1 435 ? 25.991 -11.630 -17.305 1.00 95.88 435 THR A N 1
ATOM 3413 C CA . THR A 1 435 ? 25.595 -12.775 -16.474 1.00 95.88 435 THR A CA 1
ATOM 3414 C C . THR A 1 435 ? 24.111 -12.684 -16.127 1.00 95.88 435 THR A C 1
ATOM 3416 O O . THR A 1 435 ? 23.544 -11.590 -16.082 1.00 95.88 435 THR A O 1
ATOM 3419 N N . GLU A 1 436 ? 23.478 -13.827 -15.872 1.00 95.00 436 GLU A N 1
ATOM 3420 C CA . GLU A 1 436 ? 22.054 -13.880 -15.536 1.00 95.00 436 GLU A CA 1
ATOM 3421 C C . GLU A 1 436 ? 21.721 -12.968 -14.345 1.00 95.00 436 GLU A C 1
ATOM 3423 O O . GLU A 1 436 ? 20.814 -12.141 -14.421 1.00 95.00 436 GLU A O 1
ATOM 3428 N N . ALA A 1 437 ? 22.542 -13.023 -13.293 1.00 95.88 437 ALA A N 1
ATOM 3429 C CA . ALA A 1 437 ? 22.387 -12.192 -12.107 1.00 95.88 437 ALA A CA 1
ATOM 3430 C C . ALA A 1 437 ? 22.524 -10.687 -12.394 1.00 95.88 437 ALA A C 1
ATOM 3432 O O . ALA A 1 437 ? 21.759 -9.890 -11.853 1.00 95.88 437 ALA A O 1
ATOM 3433 N N . ASP A 1 438 ? 23.465 -10.281 -13.256 1.00 96.62 438 ASP A N 1
ATOM 3434 C CA . ASP A 1 438 ? 23.626 -8.867 -13.620 1.00 96.62 438 ASP A CA 1
ATOM 3435 C C . ASP A 1 438 ? 22.433 -8.350 -14.432 1.00 96.62 438 ASP A C 1
ATOM 3437 O O . ASP A 1 438 ? 21.995 -7.219 -14.224 1.00 96.62 438 ASP A O 1
ATOM 3441 N N . GLN A 1 439 ? 21.867 -9.173 -15.321 1.00 96.50 439 GLN A N 1
ATOM 3442 C CA . GLN A 1 439 ? 20.680 -8.780 -16.081 1.00 96.50 439 GLN A CA 1
ATOM 3443 C C . GLN A 1 439 ? 19.419 -8.723 -15.199 1.00 96.50 439 GLN A C 1
ATOM 3445 O O . GLN A 1 439 ? 18.582 -7.841 -15.379 1.00 96.50 439 GLN A O 1
ATOM 3450 N N . VAL A 1 440 ? 19.286 -9.605 -14.204 1.00 96.19 440 VAL A N 1
ATOM 3451 C CA . VAL A 1 440 ? 18.190 -9.536 -13.219 1.00 96.19 440 VAL A CA 1
ATOM 3452 C C . VAL A 1 440 ? 18.349 -8.337 -12.271 1.00 96.19 440 VAL A C 1
ATOM 3454 O O . VAL A 1 440 ? 17.360 -7.691 -11.926 1.00 96.19 440 VAL A O 1
ATOM 3457 N N . LEU A 1 441 ? 19.573 -7.970 -11.882 1.00 97.69 441 LEU A N 1
ATOM 3458 C CA . LEU A 1 441 ? 19.800 -6.722 -11.146 1.00 97.69 441 LEU A CA 1
ATOM 3459 C C . LEU A 1 441 ? 19.429 -5.502 -12.000 1.00 97.69 441 LEU A C 1
ATOM 3461 O O . LEU A 1 441 ? 18.783 -4.579 -11.504 1.00 97.69 441 LEU A O 1
ATOM 3465 N N . LEU A 1 442 ? 19.805 -5.506 -13.283 1.00 97.88 442 LEU A N 1
ATOM 3466 C CA . LEU A 1 442 ? 19.410 -4.465 -14.229 1.00 97.88 442 LEU A CA 1
ATOM 3467 C C . LEU A 1 442 ? 17.883 -4.325 -14.292 1.00 97.88 442 LEU A C 1
ATOM 3469 O O . LEU A 1 442 ? 17.391 -3.204 -14.262 1.00 97.88 442 LEU A O 1
ATOM 3473 N N . ASP A 1 443 ? 17.129 -5.426 -14.295 1.00 96.44 443 ASP A N 1
ATOM 3474 C CA . ASP A 1 443 ? 15.660 -5.398 -14.227 1.00 96.44 443 ASP A CA 1
ATOM 3475 C C . ASP A 1 443 ? 15.134 -4.606 -13.020 1.00 96.44 443 ASP A C 1
ATOM 3477 O O . ASP A 1 443 ? 14.262 -3.748 -13.161 1.00 96.44 443 ASP A O 1
ATOM 3481 N N . CYS A 1 444 ? 15.710 -4.848 -11.840 1.00 97.38 444 CYS A N 1
ATOM 3482 C CA . CYS A 1 444 ? 15.364 -4.136 -10.609 1.00 97.38 444 CYS A CA 1
ATOM 3483 C C . CYS A 1 444 ? 15.680 -2.634 -10.713 1.00 97.38 444 CYS A C 1
ATOM 3485 O O . CYS A 1 444 ? 14.902 -1.796 -10.258 1.00 97.38 444 CYS A O 1
ATOM 3487 N N . VAL A 1 445 ? 16.812 -2.283 -11.332 1.00 98.19 445 VAL A N 1
ATOM 3488 C CA . VAL A 1 445 ? 17.223 -0.888 -11.562 1.00 98.19 445 VAL A CA 1
ATOM 3489 C C . VAL A 1 445 ? 16.315 -0.193 -12.576 1.00 98.19 445 VAL A C 1
ATOM 3491 O O . VAL A 1 445 ? 15.944 0.961 -12.373 1.00 98.19 445 VAL A O 1
ATOM 3494 N N . LEU A 1 446 ? 15.909 -0.882 -13.642 1.00 98.06 446 LEU A N 1
ATOM 3495 C CA . LEU A 1 446 ? 14.973 -0.348 -14.629 1.00 98.06 446 LEU A CA 1
ATOM 3496 C C . LEU A 1 446 ? 13.596 -0.078 -14.009 1.00 98.06 446 LEU A C 1
ATOM 3498 O O . LEU A 1 446 ? 13.004 0.967 -14.291 1.00 98.06 446 LEU A O 1
ATOM 3502 N N . ASP A 1 447 ? 13.116 -0.956 -13.124 1.00 95.69 447 ASP A N 1
ATOM 3503 C CA . ASP A 1 447 ? 11.893 -0.719 -12.347 1.00 95.69 447 ASP A CA 1
ATOM 3504 C C . ASP A 1 447 ? 12.062 0.486 -11.406 1.00 95.69 447 ASP A C 1
ATOM 3506 O O . ASP A 1 447 ? 11.204 1.371 -11.366 1.00 95.69 447 ASP A O 1
ATOM 3510 N N . ALA A 1 448 ? 13.203 0.585 -10.713 1.00 95.81 448 ALA A N 1
ATOM 3511 C CA . ALA A 1 448 ? 13.499 1.716 -9.836 1.00 95.81 448 ALA A CA 1
ATOM 3512 C C . ALA A 1 448 ? 13.496 3.058 -10.584 1.00 95.81 448 ALA A C 1
ATOM 3514 O O . ALA A 1 448 ? 12.897 4.023 -10.115 1.00 95.81 448 ALA A O 1
ATOM 3515 N N . ILE A 1 449 ? 14.105 3.120 -11.771 1.00 96.38 449 ILE A N 1
ATOM 3516 C CA . ILE A 1 449 ? 14.119 4.326 -12.614 1.00 96.38 449 ILE A CA 1
ATOM 3517 C C . ILE A 1 449 ? 12.715 4.642 -13.150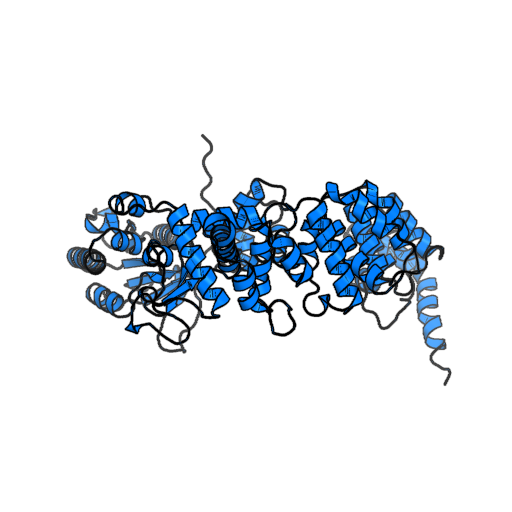 1.00 96.38 449 ILE A C 1
ATOM 3519 O O . ILE A 1 449 ? 12.311 5.805 -13.179 1.00 96.38 449 ILE A O 1
ATOM 3523 N N . SER A 1 450 ? 11.952 3.623 -13.553 1.00 92.38 450 SER A N 1
ATOM 3524 C CA . SER A 1 450 ? 10.615 3.801 -14.140 1.00 92.38 450 SER A CA 1
ATOM 3525 C C . SER A 1 450 ? 9.597 4.349 -13.134 1.00 92.38 450 SER A C 1
ATOM 3527 O O . SER A 1 450 ? 8.764 5.190 -13.482 1.00 92.38 450 SER A O 1
ATOM 3529 N N . HIS A 1 451 ? 9.684 3.914 -11.876 1.00 89.44 451 HIS A N 1
ATOM 3530 C CA . HIS A 1 451 ? 8.737 4.287 -10.821 1.00 89.44 451 HIS A CA 1
ATOM 3531 C C . HIS A 1 451 ? 9.270 5.372 -9.863 1.00 89.44 451 HIS A C 1
ATOM 3533 O O . HIS A 1 451 ? 8.531 5.879 -9.019 1.00 89.44 451 HIS A O 1
ATOM 3539 N N . GLY A 1 452 ? 10.539 5.764 -10.000 1.00 89.75 452 GLY A N 1
ATOM 3540 C CA . GLY A 1 452 ? 11.212 6.725 -9.131 1.00 89.75 452 GLY A CA 1
ATOM 3541 C C . GLY A 1 452 ? 11.102 8.201 -9.532 1.00 89.75 452 GLY A C 1
ATOM 3542 O O . GLY A 1 452 ? 10.257 8.646 -10.324 1.00 89.75 452 GLY A O 1
ATOM 3543 N N . ASP A 1 453 ? 11.988 8.994 -8.933 1.00 89.69 453 ASP A N 1
ATOM 3544 C CA . ASP A 1 453 ? 12.277 10.365 -9.335 1.00 89.69 453 ASP A CA 1
ATOM 3545 C C . ASP A 1 453 ? 12.891 10.363 -10.751 1.00 89.69 453 ASP A C 1
ATOM 3547 O O . ASP A 1 453 ? 13.700 9.493 -11.063 1.00 89.69 453 ASP A O 1
ATOM 3551 N N . PRO A 1 454 ? 12.537 11.315 -11.635 1.00 90.62 454 PRO A N 1
ATOM 3552 C CA . PRO A 1 454 ? 13.170 11.413 -12.947 1.00 90.62 454 PRO A CA 1
ATOM 3553 C C . PRO A 1 454 ? 14.670 11.704 -12.807 1.00 90.62 454 PRO A C 1
ATOM 3555 O O . PRO A 1 454 ? 15.046 12.656 -12.122 1.00 90.62 454 PRO A O 1
ATOM 3558 N N . ILE A 1 455 ? 15.511 10.933 -13.504 1.00 95.00 455 ILE A N 1
ATOM 3559 C CA . ILE A 1 455 ? 16.972 11.113 -13.540 1.00 95.00 455 ILE A CA 1
ATOM 3560 C C . ILE A 1 455 ? 17.426 11.292 -15.006 1.00 95.00 455 ILE A C 1
ATOM 3562 O O . ILE A 1 455 ? 17.912 10.342 -15.623 1.00 95.00 455 ILE A O 1
ATOM 3566 N N . PRO A 1 456 ? 17.259 12.491 -15.611 1.00 95.19 456 PRO A N 1
ATOM 3567 C CA . PRO A 1 456 ? 17.514 12.715 -17.043 1.00 95.19 456 PRO A CA 1
ATOM 3568 C C . PRO A 1 456 ? 18.945 12.401 -17.503 1.00 95.19 456 PRO A C 1
ATOM 3570 O O . PRO A 1 456 ? 19.163 12.053 -18.666 1.00 95.19 456 PRO A O 1
ATOM 3573 N N . SER A 1 457 ? 19.930 12.476 -16.600 1.00 96.25 457 SER A N 1
ATOM 3574 C CA . SER A 1 457 ? 21.327 12.138 -16.901 1.00 96.25 457 SER A CA 1
ATOM 3575 C C . SER A 1 457 ? 21.524 10.666 -17.287 1.00 96.25 457 SER A C 1
ATOM 3577 O O . SER A 1 457 ? 22.527 10.345 -17.925 1.00 96.25 457 SER A O 1
ATOM 3579 N N . LEU A 1 458 ? 20.581 9.773 -16.955 1.00 97.44 458 LEU A N 1
ATOM 3580 C CA . LEU A 1 458 ? 20.618 8.352 -17.324 1.00 97.44 458 LEU A CA 1
ATOM 3581 C C . LEU A 1 458 ? 20.054 8.060 -18.724 1.00 97.44 458 LEU A C 1
ATOM 3583 O O . LEU A 1 458 ? 20.078 6.909 -19.151 1.00 97.44 458 LEU A O 1
ATOM 3587 N N . SER A 1 459 ? 19.581 9.071 -19.458 1.00 96.25 459 SER A N 1
ATOM 3588 C CA . SER A 1 459 ? 18.978 8.901 -20.790 1.00 96.25 459 SER A CA 1
ATOM 3589 C C . SER A 1 459 ? 19.883 8.170 -21.793 1.00 96.25 459 SER A C 1
ATOM 3591 O O . SER A 1 459 ? 19.440 7.223 -22.435 1.00 96.25 459 SER A O 1
ATOM 3593 N N . GLU A 1 460 ? 21.155 8.553 -21.908 1.00 96.62 460 GLU A N 1
ATOM 3594 C CA . GLU A 1 460 ? 22.104 7.911 -22.832 1.00 96.62 460 GLU A CA 1
ATOM 3595 C C . GLU A 1 460 ? 22.426 6.447 -22.452 1.00 96.62 460 GLU A C 1
ATOM 3597 O O . GLU A 1 460 ? 22.314 5.577 -23.323 1.00 96.62 460 GLU A O 1
ATOM 3602 N N . PRO A 1 461 ? 22.742 6.109 -21.182 1.00 97.94 461 PRO A N 1
ATOM 3603 C CA . PRO A 1 461 ? 22.855 4.711 -20.764 1.00 97.94 461 PRO A CA 1
ATOM 3604 C C . PRO A 1 461 ? 21.587 3.877 -21.014 1.00 97.94 461 PRO A C 1
ATOM 3606 O O . PRO A 1 461 ? 21.688 2.745 -21.480 1.00 97.94 461 PRO A O 1
ATOM 3609 N N . LEU A 1 462 ? 20.393 4.424 -20.757 1.00 98.00 462 LEU A N 1
ATOM 3610 C CA . LEU A 1 462 ? 19.122 3.728 -21.008 1.00 98.00 462 LEU A CA 1
ATOM 3611 C C . LEU A 1 462 ? 18.900 3.449 -22.499 1.00 98.00 462 LEU A C 1
ATOM 3613 O O . LEU A 1 462 ? 18.518 2.339 -22.870 1.00 98.00 462 LEU A O 1
ATOM 3617 N N . GLU A 1 463 ? 19.170 4.434 -23.358 1.00 96.75 463 GLU A N 1
ATOM 3618 C CA . GLU A 1 463 ? 19.100 4.266 -24.811 1.00 96.75 463 GLU A CA 1
ATOM 3619 C C . GLU A 1 463 ? 20.103 3.208 -25.299 1.00 96.75 463 GLU A C 1
ATOM 3621 O O . GLU A 1 463 ? 19.758 2.367 -26.131 1.00 96.75 463 GLU A O 1
ATOM 3626 N N . THR A 1 464 ? 21.312 3.191 -24.729 1.00 97.19 464 THR A N 1
ATOM 3627 C CA . THR A 1 464 ? 22.331 2.168 -25.017 1.00 97.19 464 THR A CA 1
ATOM 3628 C C . THR A 1 464 ? 21.820 0.762 -24.689 1.00 97.19 464 THR A C 1
ATOM 3630 O O . THR A 1 464 ? 21.908 -0.126 -25.535 1.00 97.19 464 THR A O 1
ATOM 3633 N N . VAL A 1 465 ? 21.212 0.561 -23.513 1.00 97.69 465 VAL A N 1
ATOM 3634 C CA . VAL A 1 465 ? 20.619 -0.733 -23.125 1.00 97.69 465 VAL A CA 1
ATOM 3635 C C . VAL A 1 465 ? 19.471 -1.128 -24.057 1.00 97.69 465 VAL A C 1
ATOM 3637 O O . VAL A 1 465 ? 19.397 -2.278 -24.481 1.00 97.69 465 VAL A O 1
ATOM 3640 N N . ALA A 1 466 ? 18.589 -0.194 -24.426 1.00 96.62 466 ALA A N 1
ATOM 3641 C CA . ALA A 1 466 ? 17.475 -0.480 -25.335 1.00 96.62 466 ALA A CA 1
ATOM 3642 C C . ALA A 1 466 ? 17.955 -0.952 -26.725 1.00 96.62 466 ALA A C 1
ATOM 3644 O O . ALA A 1 466 ? 17.347 -1.835 -27.343 1.00 96.62 466 ALA A O 1
ATOM 3645 N N . ARG A 1 467 ? 19.071 -0.397 -27.210 1.00 96.88 467 ARG A N 1
ATOM 3646 C CA . ARG A 1 467 ? 19.670 -0.718 -28.516 1.00 96.88 467 ARG A CA 1
ATOM 3647 C C . ARG A 1 467 ? 20.508 -2.000 -28.518 1.00 96.88 467 ARG A C 1
ATOM 3649 O O . ARG A 1 467 ? 20.650 -2.614 -29.572 1.00 96.88 467 ARG A O 1
ATOM 3656 N N . ASP A 1 468 ? 21.054 -2.411 -27.378 1.00 95.81 468 ASP A N 1
ATOM 3657 C CA . ASP A 1 468 ? 21.998 -3.528 -27.293 1.00 95.81 468 ASP A CA 1
ATOM 3658 C C . ASP A 1 468 ? 21.294 -4.898 -27.285 1.00 95.81 468 ASP A C 1
ATOM 3660 O O . ASP A 1 468 ? 20.643 -5.303 -26.322 1.00 95.81 468 ASP A O 1
ATOM 3664 N N . VAL A 1 469 ? 21.475 -5.638 -28.381 1.00 94.56 469 VAL A N 1
ATOM 3665 C CA . VAL A 1 469 ? 20.913 -6.975 -28.628 1.00 94.56 469 VAL A CA 1
ATOM 3666 C C . VAL A 1 469 ? 21.394 -8.056 -27.652 1.00 94.56 469 VAL A C 1
ATOM 3668 O O . VAL A 1 469 ? 20.767 -9.108 -27.542 1.00 94.56 469 VAL A O 1
ATOM 3671 N N . SER A 1 470 ? 22.495 -7.827 -26.933 1.00 94.31 470 SER A N 1
ATOM 3672 C CA . SER A 1 470 ? 23.017 -8.794 -25.961 1.00 94.31 470 SER A CA 1
ATOM 3673 C C . SER A 1 470 ? 22.183 -8.884 -24.676 1.00 94.31 470 SER A C 1
ATOM 3675 O O . SER A 1 470 ? 22.322 -9.858 -23.933 1.00 94.31 470 SER A O 1
ATOM 3677 N N . TYR A 1 471 ? 21.303 -7.910 -24.415 1.00 95.19 471 TYR A N 1
ATOM 3678 C CA . TYR A 1 471 ? 20.334 -7.967 -23.320 1.00 95.19 471 TYR A CA 1
ATOM 3679 C C . TYR A 1 471 ? 19.066 -8.722 -23.717 1.00 95.19 471 TYR A C 1
ATOM 3681 O O . TYR A 1 471 ? 18.632 -8.698 -24.871 1.00 95.19 471 TYR A O 1
ATOM 3689 N N . TRP A 1 472 ? 18.401 -9.333 -22.735 1.00 93.06 472 TRP A N 1
ATOM 3690 C CA . TRP A 1 472 ? 17.103 -9.965 -22.970 1.00 93.06 472 TRP A CA 1
ATOM 3691 C C . TRP A 1 472 ? 16.053 -8.971 -23.502 1.00 93.06 472 TRP A C 1
ATOM 3693 O O . TRP A 1 472 ? 15.962 -7.852 -22.982 1.00 93.06 472 TRP A O 1
ATOM 3703 N N . PRO A 1 473 ? 15.201 -9.378 -24.470 1.00 91.38 473 PRO A N 1
ATOM 3704 C CA . PRO A 1 473 ? 14.214 -8.495 -25.104 1.00 91.38 473 PRO A CA 1
ATOM 3705 C C . PRO A 1 473 ? 13.350 -7.714 -24.106 1.00 91.38 473 PRO A C 1
ATOM 3707 O O . PRO A 1 473 ? 13.184 -6.499 -24.232 1.00 91.38 473 PRO A O 1
ATOM 3710 N N . ARG A 1 474 ? 12.891 -8.380 -23.037 1.00 90.44 474 ARG A N 1
ATOM 3711 C CA . ARG A 1 474 ? 12.093 -7.750 -21.974 1.00 90.44 474 ARG A CA 1
ATOM 3712 C C . ARG A 1 474 ? 12.806 -6.577 -21.284 1.00 90.44 474 ARG A C 1
ATOM 3714 O O . ARG A 1 474 ? 12.166 -5.580 -20.959 1.00 90.44 474 ARG A O 1
ATOM 3721 N N . PHE A 1 475 ? 14.122 -6.664 -21.082 1.00 93.75 475 PHE A N 1
ATOM 3722 C CA . PHE A 1 475 ? 14.908 -5.621 -20.414 1.00 93.75 475 PHE A CA 1
ATOM 3723 C C . PHE A 1 475 ? 15.196 -4.451 -21.347 1.00 93.75 475 PHE A C 1
ATOM 3725 O O . PHE A 1 475 ? 15.150 -3.302 -20.916 1.00 93.75 475 PHE A O 1
ATOM 3732 N N . ARG A 1 476 ? 15.381 -4.725 -22.641 1.00 95.88 476 ARG A N 1
ATOM 3733 C CA . ARG A 1 476 ? 15.474 -3.688 -23.676 1.00 95.88 476 ARG A CA 1
ATOM 3734 C C . ARG A 1 476 ? 14.179 -2.874 -23.762 1.00 95.88 476 ARG A C 1
ATOM 3736 O O . ARG A 1 476 ? 14.228 -1.646 -23.787 1.00 95.88 476 ARG A O 1
ATOM 3743 N N . ASN A 1 477 ? 13.021 -3.542 -23.712 1.00 93.50 477 ASN A N 1
ATOM 3744 C CA . ASN A 1 477 ? 11.713 -2.877 -23.659 1.00 93.50 477 ASN A CA 1
ATOM 3745 C C . ASN A 1 477 ? 11.558 -2.036 -22.375 1.00 93.50 477 ASN A C 1
ATOM 3747 O O . ASN A 1 477 ? 11.227 -0.850 -22.446 1.00 93.50 477 ASN A O 1
ATOM 3751 N N . LYS A 1 478 ? 11.887 -2.591 -21.198 1.00 94.56 478 LYS A N 1
ATOM 3752 C CA . LYS A 1 478 ? 11.883 -1.827 -19.936 1.00 94.56 478 LYS A CA 1
ATOM 3753 C C . LYS A 1 478 ? 12.817 -0.611 -19.972 1.00 94.56 478 LYS A C 1
ATOM 3755 O O . LYS A 1 478 ? 12.427 0.450 -19.496 1.00 94.56 478 LYS A O 1
ATOM 3760 N N . ALA A 1 479 ? 13.998 -0.721 -20.581 1.00 96.94 479 ALA A N 1
ATOM 3761 C CA . ALA A 1 479 ? 14.918 0.404 -20.753 1.00 96.94 479 ALA A CA 1
ATOM 3762 C C . ALA A 1 479 ? 14.327 1.516 -21.629 1.00 96.94 479 ALA A C 1
ATOM 3764 O O . ALA A 1 479 ? 14.457 2.691 -21.288 1.00 96.94 479 ALA A O 1
ATOM 3765 N N . ALA A 1 480 ? 13.600 1.171 -22.695 1.00 94.81 480 ALA A N 1
ATOM 3766 C CA . ALA A 1 480 ? 12.881 2.154 -23.503 1.00 94.81 480 ALA A CA 1
ATOM 3767 C C . ALA A 1 480 ? 11.745 2.840 -22.725 1.00 94.81 480 ALA A C 1
ATOM 3769 O O . ALA A 1 480 ? 11.597 4.059 -22.811 1.00 94.81 480 ALA A O 1
ATOM 3770 N N . ARG A 1 481 ? 10.986 2.100 -21.905 1.00 93.25 481 ARG A N 1
ATOM 3771 C CA . ARG A 1 481 ? 9.961 2.688 -21.017 1.00 93.25 481 ARG A CA 1
ATOM 3772 C C . ARG A 1 481 ? 10.580 3.619 -19.971 1.00 93.25 481 ARG A C 1
ATOM 3774 O O . ARG A 1 481 ? 10.088 4.728 -19.764 1.00 93.25 481 ARG A O 1
ATOM 3781 N N . ALA A 1 482 ? 11.697 3.217 -19.368 1.00 95.12 482 ALA A N 1
ATOM 3782 C CA . ALA A 1 482 ? 12.464 4.059 -18.455 1.00 95.12 482 ALA A CA 1
ATOM 3783 C C . ALA A 1 482 ? 12.998 5.322 -19.159 1.00 95.12 482 ALA A C 1
ATOM 3785 O O . ALA A 1 482 ? 12.915 6.414 -18.598 1.00 95.12 482 ALA A O 1
ATOM 3786 N N . LEU A 1 483 ? 13.467 5.212 -20.410 1.00 95.25 483 LEU A N 1
ATOM 3787 C CA . LEU A 1 483 ? 13.902 6.351 -21.227 1.00 95.25 483 LEU A CA 1
ATOM 3788 C C . LEU A 1 483 ? 12.763 7.359 -21.452 1.00 95.25 483 LEU A C 1
ATOM 3790 O O . LEU A 1 483 ? 12.948 8.551 -21.209 1.00 95.25 483 LEU A O 1
ATOM 3794 N N . MET A 1 484 ? 11.572 6.883 -21.834 1.00 92.44 484 MET A N 1
ATOM 3795 C CA . MET A 1 484 ? 10.369 7.721 -21.975 1.00 92.44 484 MET A CA 1
ATOM 3796 C C . MET A 1 484 ? 10.027 8.458 -20.677 1.00 92.44 484 MET A C 1
ATOM 3798 O O . MET A 1 484 ? 9.539 9.586 -20.700 1.00 92.44 484 MET A O 1
ATOM 3802 N N . ARG A 1 485 ? 10.275 7.814 -19.533 1.00 89.69 485 ARG A N 1
ATOM 3803 C CA . ARG A 1 485 ? 9.968 8.361 -18.214 1.00 89.69 485 ARG A CA 1
ATOM 3804 C C . ARG A 1 485 ? 10.932 9.466 -17.788 1.00 89.69 485 ARG A C 1
ATOM 3806 O O . ARG A 1 485 ? 10.486 10.425 -17.149 1.00 89.69 485 ARG A O 1
ATOM 3813 N N . VAL A 1 486 ? 12.224 9.323 -18.095 1.00 91.56 486 VAL A N 1
ATOM 3814 C CA . VAL A 1 486 ? 13.249 10.326 -17.754 1.00 91.56 486 VAL A CA 1
ATOM 3815 C C . VAL A 1 486 ? 13.309 11.480 -18.756 1.00 91.56 486 VAL A C 1
ATOM 3817 O O . VAL A 1 486 ? 13.786 12.553 -18.397 1.00 91.56 486 VAL A O 1
ATOM 3820 N N . MET A 1 487 ? 12.787 11.280 -19.970 1.00 88.19 487 MET A N 1
ATOM 3821 C CA . MET A 1 487 ? 12.720 12.276 -21.044 1.00 88.19 487 MET A CA 1
ATOM 3822 C C . MET A 1 487 ? 11.287 12.394 -21.609 1.00 88.19 487 MET A C 1
ATOM 3824 O O . MET A 1 487 ? 11.056 12.032 -22.763 1.00 88.19 487 MET A O 1
ATOM 3828 N N . PRO A 1 488 ? 10.307 12.892 -20.828 1.00 83.62 488 PRO A N 1
ATOM 3829 C CA . PRO A 1 488 ? 8.903 12.923 -21.253 1.00 83.62 488 PRO A CA 1
ATOM 3830 C C . PRO A 1 488 ? 8.647 13.784 -22.501 1.00 83.62 488 PRO A C 1
ATOM 3832 O O . PRO A 1 488 ? 7.726 13.470 -23.256 1.00 83.62 488 PRO A O 1
ATOM 3835 N N . ASP A 1 489 ? 9.475 14.812 -22.723 1.00 84.94 489 ASP A N 1
ATOM 3836 C CA . ASP A 1 489 ? 9.307 15.808 -23.791 1.00 84.94 489 ASP A CA 1
ATOM 3837 C C . ASP A 1 489 ? 10.223 15.579 -25.014 1.00 84.94 489 ASP A C 1
ATOM 3839 O O . ASP A 1 489 ? 10.078 16.261 -26.027 1.00 84.94 489 ASP A O 1
ATOM 3843 N N . ASP A 1 490 ? 11.174 14.633 -24.959 1.00 85.06 490 ASP A N 1
ATOM 3844 C CA . ASP A 1 490 ? 12.113 14.365 -26.067 1.00 85.06 490 ASP A CA 1
ATOM 3845 C C . ASP A 1 490 ? 11.686 13.144 -26.890 1.00 85.06 490 ASP A C 1
ATOM 3847 O O . ASP A 1 490 ? 12.321 12.085 -26.898 1.00 85.06 490 ASP A O 1
ATOM 3851 N N . SER A 1 491 ? 10.606 13.317 -27.649 1.00 87.38 491 SER A N 1
ATOM 3852 C CA . SER A 1 491 ? 10.153 12.309 -28.610 1.00 87.38 491 SER A CA 1
ATOM 3853 C C . SER A 1 491 ? 11.113 12.126 -29.793 1.00 87.38 491 SER A C 1
ATOM 3855 O O . SER A 1 491 ? 11.004 11.135 -30.512 1.00 87.38 491 SER A O 1
ATOM 3857 N N . SER A 1 492 ? 12.082 13.030 -30.001 1.00 90.38 492 SER A N 1
ATOM 3858 C CA . SER A 1 492 ? 13.009 12.960 -31.139 1.00 90.38 492 SER A CA 1
ATOM 3859 C C . SER A 1 492 ? 13.959 11.763 -31.041 1.00 90.38 492 SER A C 1
ATOM 3861 O O . SER A 1 492 ? 14.227 11.100 -32.043 1.00 90.38 492 SER A O 1
ATOM 3863 N N . ARG A 1 493 ? 14.447 11.450 -29.833 1.00 89.62 493 ARG A N 1
ATOM 3864 C CA . ARG A 1 493 ? 15.285 10.265 -29.573 1.00 89.62 493 ARG A CA 1
ATOM 3865 C C . ARG A 1 493 ? 14.508 8.971 -29.758 1.00 89.62 493 ARG A C 1
ATOM 3867 O O . ARG A 1 493 ? 14.998 8.050 -30.403 1.00 89.62 493 ARG A O 1
ATOM 3874 N N . LEU A 1 494 ? 13.291 8.926 -29.221 1.00 92.50 494 LEU A N 1
ATOM 3875 C CA . LEU A 1 494 ? 12.404 7.768 -29.335 1.00 92.50 494 LEU A CA 1
ATOM 3876 C C . LEU A 1 494 ? 12.033 7.500 -30.796 1.00 92.50 494 LEU A C 1
ATOM 3878 O O . LEU A 1 494 ? 12.068 6.353 -31.233 1.00 92.50 494 LEU A O 1
ATOM 3882 N N . LEU A 1 495 ? 11.755 8.558 -31.565 1.00 94.62 495 LEU A N 1
ATOM 3883 C CA . LEU A 1 495 ? 11.508 8.456 -32.999 1.00 94.62 495 LEU A CA 1
ATOM 3884 C C . LEU A 1 495 ? 12.740 7.938 -33.746 1.00 94.62 495 LEU A C 1
ATOM 3886 O O . LEU A 1 495 ? 12.605 7.020 -34.545 1.00 94.62 495 LEU A O 1
ATOM 3890 N N . ARG A 1 496 ? 13.948 8.446 -33.449 1.00 95.38 496 ARG A N 1
ATOM 3891 C CA . ARG A 1 496 ? 15.190 7.902 -34.033 1.00 95.38 496 ARG A CA 1
ATOM 3892 C C . ARG A 1 496 ? 15.363 6.414 -33.734 1.00 95.38 496 ARG A C 1
ATOM 3894 O O . ARG A 1 496 ? 15.718 5.665 -34.631 1.00 95.38 496 ARG A O 1
ATOM 3901 N N . LEU A 1 497 ? 15.077 5.972 -32.510 1.00 94.88 497 LEU A N 1
ATOM 3902 C CA . LEU A 1 497 ? 15.131 4.550 -32.167 1.00 94.88 497 LEU A CA 1
ATOM 3903 C C . LEU A 1 497 ? 14.112 3.724 -32.972 1.00 94.88 497 LEU A C 1
ATOM 3905 O O . LEU A 1 497 ? 14.468 2.665 -33.478 1.00 94.88 497 LEU A O 1
ATOM 3909 N N . ALA A 1 498 ? 12.875 4.207 -33.132 1.00 96.06 498 ALA A N 1
ATOM 3910 C CA . ALA A 1 498 ? 11.864 3.538 -33.956 1.00 96.06 498 ALA A CA 1
ATOM 3911 C C . ALA A 1 498 ? 12.282 3.465 -35.437 1.00 96.06 498 ALA A C 1
ATOM 3913 O O . ALA A 1 498 ? 12.108 2.432 -36.082 1.00 96.06 498 ALA A O 1
ATOM 3914 N N . GLU A 1 499 ? 12.880 4.537 -35.957 1.00 96.81 499 GLU A N 1
ATOM 3915 C CA . GLU A 1 499 ? 13.445 4.595 -37.307 1.00 96.81 499 GLU A CA 1
ATOM 3916 C C . GLU A 1 499 ? 14.604 3.619 -37.501 1.00 96.81 499 GLU A C 1
ATOM 3918 O O . GLU A 1 499 ? 14.637 2.890 -38.491 1.00 96.81 499 GLU A O 1
ATOM 3923 N N . ASP A 1 500 ? 15.519 3.541 -36.537 1.00 96.94 500 ASP A N 1
ATOM 3924 C CA . ASP A 1 500 ? 16.643 2.610 -36.585 1.00 96.94 500 ASP A CA 1
ATOM 3925 C C . ASP A 1 500 ? 16.169 1.148 -36.534 1.00 96.94 500 ASP A C 1
ATOM 3927 O O . ASP A 1 500 ? 16.751 0.291 -37.201 1.00 96.94 500 ASP A O 1
ATOM 3931 N N . ILE A 1 501 ? 15.091 0.848 -35.796 1.00 95.81 501 ILE A N 1
ATOM 3932 C CA . ILE A 1 501 ? 14.461 -0.482 -35.808 1.00 95.81 501 ILE A CA 1
ATOM 3933 C C . ILE A 1 501 ? 13.831 -0.764 -37.174 1.00 95.81 501 ILE A C 1
ATOM 3935 O O . ILE A 1 501 ? 14.076 -1.821 -37.757 1.00 95.81 501 ILE A O 1
ATOM 3939 N N . ARG A 1 502 ? 13.063 0.190 -37.717 1.00 94.38 502 ARG A N 1
ATOM 3940 C CA . ARG A 1 502 ? 12.439 0.078 -39.045 1.00 94.38 502 ARG A CA 1
ATOM 3941 C C . ARG A 1 502 ? 13.478 -0.151 -40.145 1.00 94.38 502 ARG A C 1
ATOM 3943 O O . ARG A 1 502 ? 13.269 -0.983 -41.023 1.00 94.38 502 ARG A O 1
ATOM 3950 N N . ALA A 1 503 ? 14.602 0.560 -40.086 1.00 94.94 503 ALA A N 1
ATOM 3951 C CA . ALA A 1 503 ? 15.701 0.447 -41.042 1.00 94.94 503 ALA A CA 1
ATOM 3952 C C . ALA A 1 503 ? 16.569 -0.811 -40.835 1.00 94.94 503 ALA A C 1
ATOM 3954 O O . ALA A 1 503 ? 17.474 -1.066 -41.630 1.00 94.94 503 ALA A O 1
ATOM 3955 N N . GLY A 1 504 ? 16.329 -1.586 -39.770 1.00 93.12 504 GLY A N 1
ATOM 3956 C CA . GLY A 1 504 ? 17.112 -2.771 -39.416 1.00 93.12 504 GLY A CA 1
ATOM 3957 C C . GLY A 1 504 ? 18.486 -2.471 -38.804 1.00 93.12 504 GLY A C 1
ATOM 3958 O O . GLY A 1 504 ? 19.291 -3.386 -38.650 1.00 93.12 504 GLY A O 1
ATOM 3959 N N . ALA A 1 505 ? 18.765 -1.216 -38.440 1.00 95.69 505 ALA A N 1
ATOM 3960 C CA . ALA A 1 505 ? 19.985 -0.819 -37.735 1.00 95.69 505 ALA A CA 1
ATOM 3961 C C . ALA A 1 505 ? 19.967 -1.236 -36.252 1.00 95.69 505 ALA A C 1
ATOM 3963 O O . ALA A 1 505 ? 21.024 -1.452 -35.658 1.00 95.69 505 ALA A O 1
ATOM 3964 N N . VAL A 1 506 ? 18.778 -1.376 -35.658 1.00 95.31 506 VAL A N 1
ATOM 3965 C CA . VAL A 1 506 ? 18.572 -1.937 -34.315 1.00 95.31 506 VAL A CA 1
ATOM 3966 C C . VAL A 1 506 ? 17.697 -3.178 -34.429 1.00 95.31 506 VAL A C 1
ATOM 3968 O O . VAL A 1 506 ? 16.583 -3.125 -34.943 1.00 95.31 506 VAL A O 1
ATOM 3971 N N . GLU A 1 507 ? 18.190 -4.311 -33.934 1.00 94.38 507 GLU A N 1
ATOM 3972 C CA . GLU A 1 507 ? 17.440 -5.563 -33.989 1.00 94.38 507 GLU A CA 1
ATOM 3973 C C . GLU A 1 507 ? 16.295 -5.560 -32.965 1.00 94.38 507 GLU A C 1
ATOM 3975 O O . GLU A 1 507 ? 16.509 -5.266 -31.789 1.00 94.38 507 GLU A O 1
ATOM 3980 N N . ASP A 1 508 ? 15.099 -5.956 -33.387 1.00 93.62 508 ASP A N 1
ATOM 3981 C CA . ASP A 1 508 ? 13.940 -6.180 -32.520 1.00 93.62 508 ASP A CA 1
ATOM 3982 C C . ASP A 1 508 ? 13.270 -7.490 -32.941 1.00 93.62 508 ASP A C 1
ATOM 3984 O O . ASP A 1 508 ? 12.512 -7.510 -33.906 1.00 93.62 508 ASP A O 1
ATOM 3988 N N . ARG A 1 509 ? 13.637 -8.612 -32.311 1.00 89.62 509 ARG A N 1
ATOM 3989 C CA . ARG A 1 509 ? 13.243 -9.961 -32.770 1.00 89.62 509 ARG A CA 1
ATOM 3990 C C . ARG A 1 509 ? 11.779 -10.306 -32.510 1.00 89.62 509 ARG A C 1
ATOM 3992 O O . ARG A 1 509 ? 11.246 -11.182 -33.179 1.00 89.62 509 ARG A O 1
ATOM 3999 N N . GLU A 1 510 ? 11.164 -9.646 -31.536 1.00 89.81 510 GLU A N 1
ATOM 4000 C CA . GLU A 1 510 ? 9.818 -9.961 -31.041 1.00 89.81 510 GLU A CA 1
ATOM 4001 C C . GLU A 1 510 ? 8.831 -8.803 -31.244 1.00 89.81 510 GLU A C 1
ATOM 4003 O O . GLU A 1 510 ? 7.690 -8.891 -30.811 1.00 89.81 510 GLU A O 1
ATOM 4008 N N . ASP A 1 511 ? 9.267 -7.716 -31.885 1.00 93.81 511 ASP A N 1
ATOM 4009 C CA . ASP A 1 511 ? 8.507 -6.474 -32.101 1.00 93.81 511 ASP A CA 1
ATOM 4010 C C . ASP A 1 511 ? 8.075 -5.740 -30.821 1.00 93.81 511 ASP A C 1
ATOM 4012 O O . ASP A 1 511 ? 7.375 -4.729 -30.861 1.00 93.81 511 ASP A O 1
ATOM 4016 N N . GLU A 1 512 ? 8.526 -6.201 -29.659 1.00 94.50 512 GLU A N 1
ATOM 4017 C CA . GLU A 1 512 ? 8.176 -5.619 -28.371 1.00 94.50 512 GLU A CA 1
ATOM 4018 C C . GLU A 1 512 ? 8.671 -4.176 -28.228 1.00 94.50 512 GLU A C 1
ATOM 4020 O O . GLU A 1 512 ? 7.953 -3.317 -27.705 1.00 94.50 512 GLU A O 1
ATOM 4025 N N . LEU A 1 513 ? 9.889 -3.891 -28.699 1.00 94.88 513 LEU A N 1
ATOM 4026 C CA . LEU A 1 513 ? 10.482 -2.562 -28.589 1.00 94.88 513 LEU A CA 1
ATOM 4027 C C . LEU A 1 513 ? 9.783 -1.575 -29.531 1.00 94.88 513 LEU A C 1
ATOM 4029 O O . LEU A 1 513 ? 9.395 -0.489 -29.094 1.00 94.88 513 LEU A O 1
ATOM 4033 N N . LEU A 1 514 ? 9.570 -1.968 -30.791 1.00 96.19 514 LEU A N 1
ATOM 4034 C CA . LEU A 1 514 ? 8.843 -1.166 -31.770 1.00 96.19 514 LEU A CA 1
ATOM 4035 C C . LEU A 1 514 ? 7.405 -0.913 -31.314 1.00 96.19 514 LEU A C 1
ATOM 4037 O O . LEU A 1 514 ? 6.974 0.235 -31.309 1.00 96.19 514 LEU A O 1
ATOM 4041 N N . GLY A 1 515 ? 6.686 -1.941 -30.855 1.00 95.06 515 GLY A N 1
ATOM 4042 C CA . GLY A 1 515 ? 5.321 -1.798 -30.343 1.00 95.06 515 GLY A CA 1
ATOM 4043 C C . GLY A 1 515 ? 5.214 -0.791 -29.194 1.00 95.06 515 GLY A C 1
ATOM 4044 O O . GLY A 1 515 ? 4.372 0.107 -29.229 1.00 95.06 515 GLY A O 1
ATOM 4045 N N . THR A 1 516 ? 6.120 -0.876 -28.210 1.00 94.69 516 THR A N 1
ATOM 4046 C CA . THR A 1 516 ? 6.198 0.099 -27.108 1.00 94.69 516 THR A CA 1
ATOM 4047 C C . THR A 1 516 ? 6.445 1.527 -27.619 1.00 94.69 516 THR A C 1
ATOM 4049 O O . THR A 1 516 ? 5.822 2.470 -27.128 1.00 94.69 516 THR A O 1
ATOM 4052 N N . LEU A 1 517 ? 7.338 1.713 -28.599 1.00 95.06 517 LEU A N 1
ATOM 4053 C CA . LEU A 1 517 ? 7.644 3.031 -29.170 1.00 95.06 517 LEU A CA 1
ATOM 4054 C C . LEU A 1 517 ? 6.463 3.602 -29.962 1.00 95.06 517 LEU A C 1
ATOM 4056 O O . LEU A 1 517 ? 6.126 4.771 -29.778 1.00 95.06 517 LEU A O 1
ATOM 4060 N N . LEU A 1 518 ? 5.807 2.788 -30.793 1.00 95.75 518 LEU A N 1
ATOM 4061 C CA . LEU A 1 518 ? 4.658 3.205 -31.598 1.00 95.75 518 LEU A CA 1
ATOM 4062 C C . LEU A 1 518 ? 3.507 3.699 -30.720 1.00 95.75 518 LEU A C 1
ATOM 4064 O O . LEU A 1 518 ? 2.988 4.784 -30.972 1.00 95.75 518 LEU A O 1
ATOM 4068 N N . ARG A 1 519 ? 3.190 2.989 -29.629 1.00 93.25 519 ARG A N 1
ATOM 4069 C CA . ARG A 1 519 ? 2.168 3.415 -28.658 1.00 93.25 519 ARG A CA 1
ATOM 4070 C C . ARG A 1 519 ? 2.445 4.802 -28.064 1.00 93.25 519 ARG A C 1
ATOM 4072 O O . ARG A 1 519 ? 1.514 5.541 -27.769 1.00 93.25 519 ARG A O 1
ATOM 4079 N N . LYS A 1 520 ? 3.718 5.166 -27.870 1.00 91.62 520 LYS A N 1
ATOM 4080 C CA . LYS A 1 520 ? 4.113 6.483 -27.339 1.00 91.62 520 LYS A CA 1
ATOM 4081 C C . LYS A 1 520 ? 4.151 7.570 -28.418 1.00 91.62 520 LYS A C 1
ATOM 4083 O O . LYS A 1 520 ? 3.871 8.731 -28.123 1.00 91.62 520 LYS A O 1
ATOM 4088 N N . LEU A 1 521 ? 4.566 7.217 -29.632 1.00 93.75 521 LEU A N 1
ATOM 4089 C CA . LEU A 1 521 ? 4.857 8.164 -30.709 1.00 93.75 521 LEU A CA 1
ATOM 4090 C C . LEU A 1 521 ? 3.653 8.447 -31.612 1.00 93.75 521 LEU A C 1
ATOM 4092 O O . LEU A 1 521 ? 3.594 9.521 -32.205 1.00 93.75 521 LEU A O 1
ATOM 4096 N N . TYR A 1 522 ? 2.697 7.530 -31.724 1.00 94.25 522 TYR A N 1
ATOM 4097 C CA . TYR A 1 522 ? 1.472 7.727 -32.495 1.00 94.25 522 TYR A CA 1
ATOM 4098 C C . TYR A 1 522 ? 0.359 8.346 -31.625 1.00 94.25 522 TYR A C 1
ATOM 4100 O O . TYR A 1 522 ? 0.197 7.921 -30.482 1.00 94.25 522 TYR A O 1
ATOM 4108 N N . PRO A 1 523 ? -0.405 9.347 -32.107 1.00 92.12 523 PRO A N 1
ATOM 4109 C CA . PRO A 1 523 ? -0.284 10.055 -33.383 1.00 92.12 523 PRO A CA 1
ATOM 4110 C C . PRO A 1 523 ? 0.587 11.325 -33.270 1.00 92.12 523 PRO A C 1
ATOM 4112 O O . PRO A 1 523 ? 0.721 12.088 -34.222 1.00 92.12 523 PRO A O 1
ATOM 4115 N N . SER A 1 524 ? 1.153 11.587 -32.084 1.00 88.88 524 SER A N 1
ATOM 4116 C CA . SER A 1 524 ? 1.776 12.873 -31.733 1.00 88.88 524 SER A CA 1
ATOM 4117 C C . SER A 1 524 ? 3.036 13.217 -32.536 1.00 88.88 524 SER A C 1
ATOM 4119 O O . SER A 1 524 ? 3.285 14.382 -32.829 1.00 88.88 524 SER A O 1
ATOM 4121 N N . CYS A 1 525 ? 3.844 12.213 -32.867 1.00 92.06 525 CYS A N 1
ATOM 4122 C CA . CYS A 1 525 ? 5.118 12.340 -33.578 1.00 92.06 525 CYS A CA 1
ATOM 4123 C C . CYS A 1 525 ? 5.124 11.548 -34.886 1.00 92.06 525 CYS A C 1
ATOM 4125 O O . CYS A 1 525 ? 5.758 11.967 -35.851 1.00 92.06 525 CYS A O 1
ATOM 4127 N N . ILE A 1 526 ? 4.424 10.412 -34.916 1.00 94.25 526 ILE A N 1
ATOM 4128 C CA . ILE A 1 526 ? 4.170 9.638 -36.130 1.00 94.25 526 ILE A CA 1
ATOM 4129 C C . ILE A 1 526 ? 2.734 9.919 -36.544 1.00 94.25 526 ILE A C 1
ATOM 4131 O O . ILE A 1 526 ? 1.806 9.565 -35.824 1.00 94.25 526 ILE A O 1
ATOM 4135 N N . SER A 1 527 ? 2.552 10.554 -37.698 1.00 93.12 527 SER A N 1
ATOM 4136 C CA . SER A 1 527 ? 1.217 10.906 -38.185 1.00 93.12 527 SER A CA 1
ATOM 4137 C C . SER A 1 527 ? 0.437 9.678 -38.690 1.00 93.12 527 SER A C 1
ATOM 4139 O O . SER A 1 527 ? 1.049 8.688 -39.111 1.00 93.12 527 SER A O 1
ATOM 4141 N N . PRO A 1 528 ? -0.907 9.754 -38.768 1.00 91.81 528 PRO A N 1
ATOM 4142 C CA . PRO A 1 528 ? -1.736 8.771 -39.478 1.00 91.81 528 PRO A CA 1
ATOM 4143 C C . PRO A 1 528 ? -1.272 8.511 -40.915 1.00 91.81 528 PRO A C 1
ATOM 4145 O O . PRO A 1 528 ? -1.381 7.394 -41.414 1.00 91.81 528 PRO A O 1
ATOM 4148 N N . ALA A 1 529 ? -0.681 9.523 -41.561 1.00 89.25 529 ALA A N 1
ATOM 4149 C CA . ALA A 1 529 ? -0.145 9.405 -42.910 1.00 89.25 529 ALA A CA 1
ATOM 4150 C C . ALA A 1 529 ? 1.113 8.512 -43.001 1.00 89.25 529 ALA A C 1
ATOM 4152 O O . ALA A 1 529 ? 1.422 7.995 -44.070 1.00 89.25 529 ALA A O 1
ATOM 4153 N N . GLN A 1 530 ? 1.852 8.348 -41.900 1.00 91.50 530 GLN A N 1
ATOM 4154 C CA . GLN A 1 530 ? 3.160 7.678 -41.864 1.00 91.50 530 GLN A CA 1
ATOM 4155 C C . GLN A 1 530 ? 3.147 6.367 -41.076 1.00 91.50 530 GLN A C 1
ATOM 4157 O O . GLN A 1 530 ? 4.065 5.561 -41.211 1.00 91.50 530 GLN A O 1
ATOM 4162 N N . ILE A 1 531 ? 2.125 6.124 -40.249 1.00 94.06 531 ILE A N 1
ATOM 4163 C CA . ILE A 1 531 ? 2.128 4.993 -39.315 1.00 94.06 531 ILE A CA 1
ATOM 4164 C C . ILE A 1 531 ? 2.257 3.637 -40.022 1.00 94.06 531 ILE A C 1
ATOM 4166 O O . ILE A 1 531 ? 2.989 2.766 -39.556 1.00 94.06 531 ILE A O 1
ATOM 4170 N N . LEU A 1 532 ? 1.645 3.483 -41.202 1.00 91.94 532 LEU A N 1
ATOM 4171 C CA . LEU A 1 532 ? 1.722 2.254 -41.998 1.00 91.94 532 LEU A CA 1
ATOM 4172 C C . LEU A 1 532 ? 3.117 1.958 -42.563 1.00 91.94 532 LEU A C 1
ATOM 4174 O O . LEU A 1 532 ? 3.348 0.839 -43.013 1.00 91.94 532 LEU A O 1
ATOM 4178 N N . ASP A 1 533 ? 4.065 2.897 -42.522 1.00 91.69 533 ASP A N 1
ATOM 4179 C CA . ASP A 1 533 ? 5.458 2.599 -42.873 1.00 91.69 533 ASP A CA 1
ATOM 4180 C C . ASP A 1 533 ? 6.150 1.702 -41.835 1.00 91.69 533 ASP A C 1
ATOM 4182 O O . ASP A 1 533 ? 7.174 1.090 -42.135 1.00 91.69 533 ASP A O 1
ATOM 4186 N N . TYR A 1 534 ? 5.608 1.619 -40.618 1.00 94.00 534 TYR A N 1
ATOM 4187 C CA . TYR A 1 534 ? 6.086 0.723 -39.561 1.00 94.00 534 TYR A CA 1
ATOM 4188 C C . TYR A 1 534 ? 5.305 -0.597 -39.520 1.00 94.00 534 TYR A C 1
ATOM 4190 O O . TYR A 1 534 ? 5.586 -1.457 -38.681 1.00 94.00 534 TYR A O 1
ATOM 4198 N N . PHE A 1 535 ? 4.308 -0.765 -40.396 1.00 91.69 535 PHE A N 1
ATOM 4199 C CA . PHE A 1 535 ? 3.510 -1.981 -40.459 1.00 91.69 535 PHE A CA 1
ATOM 4200 C C . PHE A 1 535 ? 4.257 -3.078 -41.218 1.00 91.69 535 PHE A C 1
ATOM 4202 O O . PHE A 1 535 ? 4.598 -2.934 -42.391 1.00 91.69 535 PHE A O 1
ATOM 4209 N N . HIS A 1 536 ? 4.460 -4.210 -40.558 1.00 89.88 536 HIS A N 1
ATOM 4210 C CA . HIS A 1 536 ? 4.993 -5.425 -41.147 1.00 89.88 536 HIS A CA 1
ATOM 4211 C C . HIS A 1 536 ? 4.334 -6.647 -40.502 1.00 89.88 536 HIS A C 1
ATOM 4213 O O . HIS A 1 536 ? 3.635 -6.549 -39.492 1.00 89.88 536 HIS A O 1
ATOM 4219 N N . LYS A 1 537 ? 4.545 -7.829 -41.089 1.00 86.81 537 LYS A N 1
ATOM 4220 C CA . LYS A 1 537 ? 4.110 -9.080 -40.458 1.00 86.81 537 LYS A CA 1
ATOM 4221 C C . LYS A 1 537 ? 4.793 -9.206 -39.081 1.00 86.81 537 LYS A C 1
ATOM 4223 O O . LYS A 1 537 ? 6.009 -8.996 -39.038 1.00 86.81 537 LYS A O 1
ATOM 4228 N N . PRO A 1 538 ? 4.068 -9.552 -37.999 1.00 88.81 538 PRO A N 1
ATOM 4229 C CA . PRO A 1 538 ? 4.692 -9.857 -36.716 1.00 88.81 538 PRO A CA 1
ATOM 4230 C C . PRO A 1 538 ? 5.829 -10.867 -36.891 1.00 88.81 538 PRO A C 1
ATOM 4232 O O . PRO A 1 538 ? 5.684 -11.867 -37.598 1.00 88.81 538 PRO A O 1
ATOM 4235 N N . LYS A 1 539 ? 6.976 -10.599 -36.273 1.00 89.75 539 LYS A N 1
ATOM 4236 C CA . LYS A 1 539 ? 8.151 -11.477 -36.349 1.00 89.75 539 LYS A CA 1
ATOM 4237 C C . LYS A 1 539 ? 7.961 -12.764 -35.546 1.00 89.75 539 LYS A C 1
ATOM 4239 O O . LYS A 1 539 ? 8.591 -13.772 -35.857 1.00 89.75 539 LYS A O 1
ATOM 4244 N N . ASN A 1 540 ? 7.068 -12.745 -34.555 1.00 87.75 540 ASN A N 1
ATOM 4245 C CA . ASN A 1 540 ? 6.631 -13.912 -33.797 1.00 87.75 540 ASN A CA 1
ATOM 4246 C C . ASN A 1 540 ? 5.098 -14.036 -33.855 1.00 87.75 540 ASN A C 1
ATOM 4248 O O . ASN A 1 540 ? 4.388 -13.332 -33.142 1.00 87.75 540 ASN A O 1
ATOM 4252 N N . ASP A 1 541 ? 4.598 -14.954 -34.688 1.00 82.69 541 ASP A N 1
ATOM 4253 C CA . ASP A 1 541 ? 3.158 -15.168 -34.915 1.00 82.69 541 ASP A CA 1
ATOM 4254 C C . ASP A 1 541 ? 2.404 -15.678 -33.667 1.00 82.69 541 ASP A C 1
ATOM 4256 O O . ASP A 1 541 ? 1.180 -15.579 -33.602 1.00 82.69 541 ASP A O 1
ATOM 4260 N N . SER A 1 542 ? 3.118 -16.216 -32.673 1.00 87.81 542 SER A N 1
ATOM 4261 C CA . SER A 1 542 ? 2.539 -16.755 -31.434 1.00 87.81 542 SER A CA 1
ATOM 4262 C C . SER A 1 542 ? 2.541 -15.752 -30.276 1.00 87.81 542 SER A C 1
ATOM 4264 O O . SER A 1 542 ? 2.004 -16.052 -29.209 1.00 87.81 542 SER A O 1
ATOM 4266 N N . LEU A 1 543 ? 3.171 -14.585 -30.445 1.00 87.88 543 LEU A N 1
ATOM 4267 C CA . LEU A 1 543 ? 3.303 -13.583 -29.392 1.00 87.88 543 LEU A CA 1
ATOM 4268 C C . LEU A 1 543 ? 2.187 -12.537 -29.492 1.00 87.88 543 LEU A C 1
ATOM 4270 O O . LEU A 1 543 ? 2.169 -11.702 -30.395 1.00 87.88 543 LEU A O 1
ATOM 4274 N N . ILE A 1 544 ? 1.294 -12.530 -28.502 1.00 89.06 544 ILE A N 1
ATOM 4275 C CA . ILE A 1 544 ? 0.350 -11.426 -28.282 1.00 89.06 544 ILE A CA 1
ATOM 4276 C C . ILE A 1 544 ? 1.091 -10.340 -27.494 1.00 89.06 544 ILE A C 1
ATOM 4278 O O . ILE A 1 544 ? 1.037 -10.281 -26.267 1.00 89.06 544 ILE A O 1
ATOM 4282 N N . GLY A 1 545 ? 1.870 -9.552 -28.230 1.00 88.94 545 GLY A N 1
ATOM 4283 C CA . GLY A 1 545 ? 2.809 -8.568 -27.701 1.00 88.94 545 GLY A CA 1
ATOM 4284 C C . GLY A 1 545 ? 2.376 -7.110 -27.866 1.00 88.94 545 GLY A C 1
ATOM 4285 O O . GLY A 1 545 ? 1.325 -6.809 -28.434 1.00 88.94 545 GLY A O 1
ATOM 4286 N N . SER A 1 546 ? 3.227 -6.185 -27.421 1.00 91.75 546 SER A N 1
ATOM 4287 C CA . SER A 1 546 ? 3.038 -4.731 -27.515 1.00 91.75 546 SER A CA 1
ATOM 4288 C C . SER A 1 546 ? 2.748 -4.280 -28.956 1.00 91.75 546 SER A C 1
ATOM 4290 O O . SER A 1 546 ? 1.889 -3.431 -29.171 1.00 91.75 546 SER A O 1
ATOM 4292 N N . TYR A 1 547 ? 3.414 -4.871 -29.955 1.00 94.75 547 TYR A N 1
ATOM 4293 C CA . TYR A 1 547 ? 3.189 -4.553 -31.374 1.00 94.75 547 TYR A CA 1
ATOM 4294 C C . TYR A 1 547 ? 1.832 -5.033 -31.880 1.00 94.75 547 TYR A C 1
ATOM 4296 O O . TYR A 1 547 ? 1.110 -4.284 -32.533 1.00 94.75 547 TYR A O 1
ATOM 4304 N N . PHE A 1 548 ? 1.459 -6.271 -31.553 1.00 92.88 548 PHE A N 1
ATOM 4305 C CA . PHE A 1 548 ? 0.154 -6.816 -31.915 1.00 92.88 548 PHE A CA 1
ATOM 4306 C C . PHE A 1 548 ? -0.974 -5.982 -31.296 1.00 92.88 548 PHE A C 1
ATOM 4308 O O . PHE A 1 548 ? -1.884 -5.552 -32.004 1.00 92.88 548 PHE A O 1
ATOM 4315 N N . MET A 1 549 ? -0.876 -5.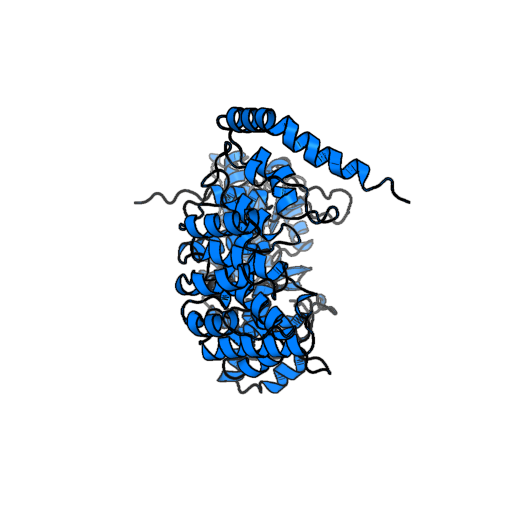699 -29.992 1.00 93.56 549 MET A N 1
ATOM 4316 C CA . MET A 1 549 ? -1.849 -4.873 -29.276 1.00 93.56 549 MET A CA 1
ATOM 4317 C C . MET A 1 549 ? -1.943 -3.467 -29.867 1.00 93.56 549 MET A C 1
ATOM 4319 O O . MET A 1 549 ? -3.048 -2.951 -30.011 1.00 93.56 549 MET A O 1
ATOM 4323 N N . PHE A 1 550 ? -0.818 -2.883 -30.286 1.00 95.00 550 PHE A N 1
ATOM 4324 C CA . PHE A 1 550 ? -0.817 -1.581 -30.940 1.00 95.00 550 PHE A CA 1
ATOM 4325 C C . PHE A 1 550 ? -1.682 -1.554 -32.203 1.00 95.00 550 PHE A C 1
ATOM 4327 O O . PHE A 1 550 ? -2.542 -0.689 -32.349 1.00 95.00 550 PHE A O 1
ATOM 4334 N N . TRP A 1 551 ? -1.508 -2.525 -33.098 1.00 92.81 551 TRP A N 1
ATOM 4335 C CA . TRP A 1 551 ? -2.258 -2.556 -34.355 1.00 92.81 551 TRP A CA 1
ATOM 4336 C C . TRP A 1 551 ? -3.720 -2.969 -34.197 1.00 92.81 551 TRP A C 1
ATOM 4338 O O . TRP A 1 551 ? -4.571 -2.471 -34.932 1.00 92.81 551 TRP A O 1
ATOM 4348 N N . VAL A 1 552 ? -4.013 -3.886 -33.274 1.00 90.44 552 VAL A N 1
ATOM 4349 C CA . VAL A 1 552 ? -5.355 -4.469 -33.122 1.00 90.44 552 VAL A CA 1
ATOM 4350 C C . VAL A 1 552 ? -6.246 -3.650 -32.190 1.00 90.44 552 VAL A C 1
ATOM 4352 O O . VAL A 1 552 ? -7.440 -3.529 -32.458 1.00 90.44 552 VAL A O 1
ATOM 4355 N N . HIS A 1 553 ? -5.683 -3.086 -31.120 1.00 90.75 553 HIS A N 1
ATOM 4356 C CA . HIS A 1 553 ? -6.434 -2.398 -30.069 1.00 90.75 553 HIS A CA 1
ATOM 4357 C C . HIS A 1 553 ? -6.114 -0.904 -29.997 1.00 90.75 553 HIS A C 1
ATOM 4359 O O . HIS A 1 553 ? -7.033 -0.090 -30.045 1.00 90.75 553 HIS A O 1
ATOM 4365 N N . ASP A 1 554 ? -4.833 -0.530 -29.945 1.00 91.88 554 ASP A N 1
ATOM 4366 C CA . ASP A 1 554 ? -4.475 0.861 -29.649 1.00 91.88 554 ASP A CA 1
ATOM 4367 C C . ASP A 1 554 ? -4.759 1.805 -30.833 1.00 91.88 554 ASP A C 1
ATOM 4369 O O . ASP A 1 554 ? -5.271 2.901 -30.632 1.00 91.88 554 ASP A O 1
ATOM 4373 N N . ILE A 1 555 ? -4.461 1.409 -32.079 1.00 91.62 555 ILE A N 1
ATOM 4374 C CA . ILE A 1 555 ? -4.699 2.246 -33.271 1.00 91.62 555 ILE A CA 1
ATOM 4375 C C . ILE A 1 555 ? -6.173 2.684 -33.374 1.00 91.62 555 ILE A C 1
ATOM 4377 O O . ILE A 1 555 ? -6.400 3.888 -33.527 1.00 91.62 555 ILE A O 1
ATOM 4381 N N . PRO A 1 556 ? -7.175 1.781 -33.291 1.00 87.69 556 PRO A N 1
ATOM 4382 C CA . PRO A 1 556 ? -8.584 2.175 -33.312 1.00 87.69 556 PRO A CA 1
ATOM 4383 C C . PRO A 1 556 ? -8.999 3.100 -32.163 1.00 87.69 556 PRO A C 1
ATOM 4385 O O . PRO A 1 556 ? -9.837 3.971 -32.375 1.00 87.69 556 PRO A O 1
ATOM 4388 N N . GLU A 1 557 ? -8.438 2.915 -30.966 1.00 88.44 557 GLU A N 1
ATOM 4389 C CA . GLU A 1 557 ? -8.778 3.720 -29.784 1.00 88.44 557 GLU A CA 1
ATOM 4390 C C . GLU A 1 557 ? -8.134 5.112 -29.810 1.00 88.44 557 GLU A C 1
ATOM 4392 O O . GLU A 1 557 ? -8.747 6.094 -29.395 1.00 88.44 557 GLU A O 1
ATOM 4397 N N . ILE A 1 558 ? -6.895 5.200 -30.297 1.00 90.19 558 ILE A N 1
ATOM 4398 C CA . ILE A 1 558 ? -6.083 6.421 -30.269 1.00 90.19 558 ILE A CA 1
ATOM 4399 C C . ILE A 1 558 ? -6.355 7.315 -31.491 1.00 90.19 558 ILE A C 1
ATOM 4401 O O . ILE A 1 558 ? -6.193 8.535 -31.413 1.00 90.19 558 ILE A O 1
ATOM 4405 N N . THR A 1 559 ? -6.748 6.740 -32.633 1.00 91.00 559 THR A N 1
ATOM 4406 C CA . THR A 1 559 ? -7.001 7.514 -33.860 1.00 91.00 559 THR A CA 1
ATOM 4407 C C . THR A 1 559 ? -8.291 8.316 -33.729 1.00 91.00 559 THR A C 1
ATOM 4409 O O . THR A 1 559 ? -9.369 7.760 -33.525 1.00 91.00 559 THR A O 1
ATOM 4412 N N . THR A 1 560 ? -8.196 9.636 -33.886 1.00 89.81 560 THR A N 1
ATOM 4413 C CA . THR A 1 560 ? -9.364 10.517 -33.810 1.00 89.81 560 THR A CA 1
ATOM 4414 C C . THR A 1 560 ? -10.275 10.352 -35.032 1.00 89.81 560 THR A C 1
ATOM 4416 O O . THR A 1 560 ? -9.846 9.905 -36.097 1.00 89.81 560 THR A O 1
ATOM 4419 N N . ILE A 1 561 ? -11.546 10.754 -34.907 1.00 89.25 561 ILE A N 1
ATOM 4420 C CA . ILE A 1 561 ? -12.498 10.748 -36.034 1.00 89.25 561 ILE A CA 1
ATOM 4421 C C . ILE A 1 561 ? -11.987 11.621 -37.194 1.00 89.25 561 ILE A C 1
ATOM 4423 O O . ILE A 1 561 ? -12.186 11.261 -38.354 1.00 89.25 561 ILE A O 1
ATOM 4427 N N . ASP A 1 562 ? -11.300 12.723 -36.886 1.00 89.38 562 ASP A N 1
ATOM 4428 C CA . ASP A 1 562 ? -10.756 13.653 -37.881 1.00 89.38 562 ASP A CA 1
ATOM 4429 C C . ASP A 1 562 ? -9.546 13.066 -38.629 1.00 89.38 562 ASP A C 1
ATOM 4431 O O . ASP A 1 562 ? -9.356 13.335 -39.815 1.00 89.38 562 ASP A O 1
ATOM 4435 N N . ASP A 1 563 ? -8.762 12.218 -37.960 1.00 90.44 563 ASP A N 1
ATOM 4436 C CA . ASP A 1 563 ? -7.585 11.548 -38.524 1.00 90.44 563 ASP A CA 1
ATOM 4437 C C . ASP A 1 563 ? -7.921 10.249 -39.273 1.00 90.44 563 ASP A C 1
ATOM 4439 O O . ASP A 1 563 ? -7.123 9.758 -40.080 1.00 90.44 563 ASP A O 1
ATOM 4443 N N . LEU A 1 564 ? -9.107 9.682 -39.033 1.00 89.19 564 LEU A N 1
ATOM 4444 C CA . LEU A 1 564 ? -9.526 8.405 -39.606 1.00 89.19 564 LEU A CA 1
ATOM 4445 C C . LEU A 1 564 ? -9.505 8.384 -41.148 1.00 89.19 564 LEU A C 1
ATOM 4447 O O . LEU A 1 564 ? -9.004 7.401 -41.701 1.00 89.19 564 LEU A O 1
ATOM 4451 N N . PRO A 1 565 ? -9.974 9.424 -41.875 1.00 91.75 565 PRO A N 1
ATOM 4452 C CA . PRO A 1 565 ? -9.878 9.449 -43.333 1.00 91.75 565 PRO A CA 1
ATOM 4453 C C . PRO A 1 565 ? -8.433 9.345 -43.830 1.00 91.75 565 PRO A C 1
ATOM 4455 O O . PRO A 1 565 ? -8.165 8.581 -44.752 1.00 91.75 565 PRO A O 1
ATOM 4458 N N . LEU A 1 566 ? -7.488 10.035 -43.178 1.00 89.81 566 LEU A N 1
ATOM 4459 C CA . LEU A 1 566 ? -6.071 10.009 -43.557 1.00 89.81 566 LEU A CA 1
ATOM 4460 C C . LEU A 1 566 ? -5.471 8.608 -43.396 1.00 89.81 566 LEU A C 1
ATOM 4462 O O . LEU A 1 566 ? -4.746 8.141 -44.275 1.00 89.81 566 LEU A O 1
ATOM 4466 N N . LEU A 1 567 ? -5.796 7.926 -42.293 1.00 90.56 567 LEU A N 1
ATOM 4467 C CA . LEU A 1 567 ? -5.346 6.557 -42.044 1.00 90.56 567 LEU A CA 1
ATOM 4468 C C . LEU A 1 567 ? -5.923 5.572 -43.075 1.00 90.56 567 LEU A C 1
ATOM 4470 O O . LEU A 1 567 ? -5.197 4.728 -43.605 1.00 90.56 567 LEU A O 1
ATOM 4474 N N . LEU A 1 568 ? -7.221 5.684 -43.380 1.00 89.62 568 LEU A N 1
ATOM 4475 C CA . LEU A 1 568 ? -7.895 4.824 -44.356 1.00 89.62 568 LEU A CA 1
ATOM 4476 C C . LEU A 1 568 ? -7.382 5.060 -45.781 1.00 89.62 568 LEU A C 1
ATOM 4478 O O . LEU A 1 568 ? -7.156 4.092 -46.509 1.00 89.62 568 LEU A O 1
ATOM 4482 N N . ASP A 1 569 ? -7.135 6.312 -46.165 1.00 90.25 569 ASP A N 1
ATOM 4483 C CA . ASP A 1 569 ? -6.558 6.653 -47.466 1.00 90.25 569 ASP A CA 1
ATOM 4484 C C . ASP A 1 569 ? -5.166 6.033 -47.631 1.00 90.25 569 ASP A C 1
ATOM 4486 O O . ASP A 1 569 ? -4.870 5.435 -48.670 1.00 90.25 569 ASP A O 1
ATOM 4490 N N . GLN A 1 570 ? -4.327 6.092 -46.592 1.00 88.50 570 GLN A N 1
ATOM 4491 C CA . GLN A 1 570 ? -3.027 5.417 -46.607 1.00 88.50 570 GLN A CA 1
ATOM 4492 C C . GLN A 1 570 ? -3.154 3.895 -46.688 1.00 88.50 570 GLN A C 1
ATOM 4494 O O . GLN A 1 570 ? -2.402 3.252 -47.424 1.00 88.50 570 GLN A O 1
ATOM 4499 N N . LEU A 1 571 ? -4.122 3.304 -45.982 1.00 86.81 571 LEU A N 1
ATOM 4500 C CA . LEU A 1 571 ? -4.380 1.866 -46.049 1.00 86.81 571 LEU A CA 1
ATOM 4501 C C . LEU A 1 571 ? -4.760 1.440 -47.472 1.00 86.81 571 LEU A C 1
ATOM 4503 O O . LEU A 1 571 ? -4.270 0.422 -47.959 1.00 86.81 571 LEU A O 1
ATOM 4507 N N . VAL A 1 572 ? -5.593 2.231 -48.156 1.00 88.25 572 VAL A N 1
ATOM 4508 C CA . VAL A 1 572 ? -5.975 1.999 -49.556 1.00 88.25 572 VAL A CA 1
ATOM 4509 C C . VAL A 1 572 ? -4.769 2.146 -50.484 1.00 88.25 572 VAL A C 1
ATOM 4511 O O . VAL A 1 572 ? -4.572 1.294 -51.351 1.00 88.25 572 VAL A O 1
ATOM 4514 N N . GLN A 1 573 ? -3.933 3.169 -50.288 1.00 86.81 573 GLN A N 1
ATOM 4515 C CA . GLN A 1 573 ? -2.725 3.383 -51.094 1.00 86.81 573 GLN A CA 1
ATOM 4516 C C . GLN A 1 573 ? -1.730 2.223 -50.959 1.00 86.81 573 GLN A C 1
ATOM 4518 O O . GLN A 1 573 ? -1.235 1.714 -51.966 1.00 86.81 573 GLN A O 1
ATOM 4523 N N . LYS A 1 574 ? -1.496 1.740 -49.734 1.00 83.69 574 LYS A N 1
ATOM 4524 C CA . LYS A 1 574 ? -0.590 0.615 -49.449 1.00 83.69 574 LYS A CA 1
ATOM 4525 C C . LYS A 1 574 ? -1.244 -0.761 -49.606 1.00 83.69 574 LYS A C 1
ATOM 4527 O O . LYS A 1 574 ? -0.572 -1.781 -49.472 1.00 83.69 574 LYS A O 1
ATOM 4532 N N . HIS A 1 575 ? -2.535 -0.839 -49.938 1.00 82.00 575 HIS A N 1
ATOM 4533 C CA . HIS A 1 575 ? -3.298 -2.093 -49.951 1.00 82.00 575 HIS A CA 1
ATOM 4534 C C . HIS A 1 575 ? -2.675 -3.188 -50.833 1.00 82.00 575 HIS A C 1
ATOM 4536 O O . HIS A 1 575 ? -2.715 -4.363 -50.466 1.00 82.00 575 HIS A O 1
ATOM 4542 N N . ALA A 1 576 ? -2.098 -2.835 -51.988 1.00 80.31 576 ALA A N 1
ATOM 4543 C CA . ALA A 1 576 ? -1.450 -3.805 -52.874 1.00 80.31 576 ALA A CA 1
ATOM 4544 C C . ALA A 1 576 ? -0.188 -4.420 -52.240 1.00 80.31 576 ALA A C 1
ATOM 4546 O O . ALA A 1 576 ? -0.034 -5.643 -52.257 1.00 80.31 576 ALA A O 1
ATOM 4547 N N . GLU A 1 577 ? 0.659 -3.588 -51.627 1.00 80.19 577 GLU A N 1
ATOM 4548 C CA . GLU A 1 577 ? 1.874 -3.997 -50.911 1.00 80.19 577 GLU A CA 1
ATOM 4549 C C . GLU A 1 577 ? 1.522 -4.842 -49.680 1.00 80.19 577 GLU A C 1
ATOM 4551 O O . GLU A 1 577 ? 2.045 -5.943 -49.499 1.00 80.19 577 GLU A O 1
ATOM 4556 N N . LEU A 1 578 ? 0.542 -4.390 -48.893 1.00 79.19 578 LEU A N 1
ATOM 4557 C CA . LEU A 1 578 ? 0.037 -5.095 -47.715 1.00 79.19 578 LEU A CA 1
ATOM 4558 C C . LEU A 1 578 ? -0.567 -6.456 -48.082 1.00 79.19 578 LEU A C 1
ATOM 4560 O O . LEU A 1 578 ? -0.274 -7.463 -47.438 1.00 79.19 578 LEU A O 1
ATOM 4564 N N . ARG A 1 579 ? -1.362 -6.535 -49.159 1.00 78.81 579 ARG A N 1
ATOM 4565 C CA . ARG A 1 579 ? -1.882 -7.817 -49.665 1.00 78.81 579 ARG A CA 1
ATOM 4566 C C . ARG A 1 579 ? -0.774 -8.748 -50.125 1.00 78.81 579 ARG A C 1
ATOM 4568 O O . ARG A 1 579 ? -0.905 -9.953 -49.934 1.00 78.81 579 ARG A O 1
ATOM 4575 N N . GLN A 1 580 ? 0.272 -8.234 -50.764 1.00 78.12 580 GLN A N 1
ATOM 4576 C CA . GLN A 1 580 ? 1.402 -9.054 -51.192 1.00 78.12 580 GLN A CA 1
ATOM 4577 C C . GLN A 1 580 ? 2.170 -9.595 -49.981 1.00 78.12 580 GLN A C 1
ATOM 4579 O O . GLN A 1 580 ? 2.464 -10.789 -49.941 1.00 78.12 580 GLN A O 1
ATOM 4584 N N . MET A 1 581 ? 2.393 -8.759 -48.965 1.00 75.69 581 MET A N 1
ATOM 4585 C CA . MET A 1 581 ? 3.009 -9.147 -47.696 1.00 75.69 581 MET A CA 1
ATOM 4586 C C . MET A 1 581 ? 2.205 -10.240 -46.972 1.00 75.69 581 MET A C 1
ATOM 4588 O O . MET A 1 581 ? 2.778 -11.218 -46.499 1.00 75.69 581 MET A O 1
ATOM 4592 N N . LEU A 1 582 ? 0.873 -10.126 -46.958 1.00 68.38 582 LEU A N 1
ATOM 4593 C CA . LEU A 1 582 ? -0.037 -11.116 -46.365 1.00 68.38 582 LEU A CA 1
ATOM 4594 C C . LEU A 1 582 ? -0.233 -12.386 -47.218 1.00 68.38 582 LEU A C 1
ATOM 4596 O O . LEU A 1 582 ? -0.758 -13.375 -46.714 1.00 68.38 582 LEU A O 1
ATOM 4600 N N . ARG A 1 583 ? 0.133 -12.371 -48.510 1.00 67.88 583 ARG A N 1
ATOM 4601 C CA . ARG A 1 583 ? 0.020 -13.526 -49.427 1.00 67.88 583 ARG A CA 1
ATOM 4602 C C . ARG A 1 583 ? 1.317 -14.314 -49.569 1.00 67.88 583 ARG A C 1
ATOM 4604 O O . ARG A 1 583 ? 1.254 -15.528 -49.708 1.00 67.88 583 ARG A O 1
ATOM 4611 N N . ALA A 1 584 ? 2.482 -13.667 -49.523 1.00 59.00 584 ALA A N 1
ATOM 4612 C CA . ALA A 1 584 ? 3.777 -14.356 -49.582 1.00 59.00 584 ALA A CA 1
ATOM 4613 C C . ALA A 1 584 ? 3.943 -15.402 -48.455 1.00 59.00 584 ALA A C 1
ATOM 4615 O O . ALA A 1 584 ? 4.666 -16.388 -48.606 1.00 59.00 584 ALA A O 1
ATOM 4616 N N . SER A 1 585 ? 3.206 -15.225 -47.359 1.00 50.25 585 SER A N 1
ATOM 4617 C CA . SER A 1 585 ? 3.132 -16.101 -46.190 1.00 50.25 585 SER A CA 1
ATOM 4618 C C . SER A 1 585 ? 2.250 -17.348 -46.357 1.00 50.25 585 SER A C 1
ATOM 4620 O O . SER A 1 585 ? 2.466 -18.315 -45.633 1.00 50.25 585 SER A O 1
ATOM 4622 N N . SER A 1 586 ? 1.300 -17.399 -47.302 1.00 46.34 586 SER A N 1
ATOM 4623 C CA . SER A 1 586 ? 0.500 -18.619 -47.534 1.00 46.34 586 SER A CA 1
ATOM 4624 C C . SER A 1 586 ? 1.221 -19.652 -48.408 1.00 46.34 586 SER A C 1
ATOM 4626 O O . SER A 1 586 ? 0.875 -20.831 -48.397 1.00 46.34 586 SER A O 1
ATOM 4628 N N . THR A 1 587 ? 2.268 -19.238 -49.124 1.00 43.91 587 THR A N 1
ATOM 4629 C CA . THR A 1 587 ? 3.091 -20.111 -49.974 1.00 43.91 587 THR A CA 1
ATOM 4630 C C . THR A 1 587 ? 4.249 -20.806 -49.252 1.00 43.91 587 THR A C 1
ATOM 4632 O O . THR A 1 587 ? 4.741 -21.804 -49.768 1.00 43.91 587 THR A O 1
ATOM 4635 N N . GLN A 1 588 ? 4.665 -20.356 -48.060 1.00 39.94 588 GLN A N 1
ATOM 4636 C CA . GLN A 1 588 ? 5.724 -21.027 -47.281 1.00 39.94 588 GLN A CA 1
ATOM 4637 C C . GLN A 1 588 ? 5.221 -22.180 -46.390 1.00 39.94 588 GLN A C 1
ATOM 4639 O O . GLN A 1 588 ? 6.034 -22.964 -45.913 1.00 39.94 588 GLN A O 1
ATOM 4644 N N . HIS A 1 589 ? 3.904 -22.351 -46.221 1.00 39.03 589 HIS A N 1
ATOM 4645 C CA . HIS A 1 589 ? 3.312 -23.465 -45.460 1.00 39.03 589 HIS A CA 1
ATOM 4646 C C . HIS A 1 589 ? 2.830 -24.653 -46.315 1.00 39.03 589 HIS A C 1
ATOM 4648 O O . HIS A 1 589 ? 2.239 -25.585 -45.782 1.00 39.03 589 HIS A O 1
ATOM 4654 N N . ASN A 1 590 ? 3.131 -24.668 -47.620 1.00 32.00 590 ASN A N 1
ATOM 4655 C CA . ASN A 1 590 ? 2.823 -25.786 -48.528 1.00 32.00 590 ASN A CA 1
ATOM 4656 C C . ASN A 1 590 ? 4.080 -26.548 -48.993 1.00 32.00 590 ASN A C 1
ATOM 4658 O O . ASN A 1 590 ? 4.140 -27.026 -50.124 1.00 32.00 590 ASN A O 1
ATOM 4662 N N . GLY A 1 591 ? 5.091 -26.655 -48.131 1.00 33.41 591 GLY A N 1
ATOM 4663 C CA . GLY A 1 591 ? 6.234 -27.548 -48.314 1.00 33.41 591 GLY A CA 1
ATOM 4664 C C . GLY A 1 591 ? 6.299 -28.523 -47.148 1.00 33.41 591 GLY A C 1
ATOM 4665 O O . GLY A 1 591 ? 6.855 -28.179 -46.109 1.00 33.41 591 GLY A O 1
ATOM 4666 N N . TRP A 1 592 ? 5.659 -29.679 -47.321 1.00 35.62 592 TRP A N 1
ATOM 4667 C CA . TRP A 1 592 ? 5.884 -30.870 -46.500 1.00 35.62 592 TRP A CA 1
ATOM 4668 C C . TRP A 1 592 ? 7.291 -31.420 -46.719 1.00 35.62 592 TRP A C 1
ATOM 4670 O O . TRP A 1 592 ? 7.759 -31.352 -47.882 1.00 35.62 592 TRP A O 1
#

Foldseek 3Di:
DPPPPDQDADFWWKFFPDPDPPRGDTDTPVVCVPFLAEEEEEAVLQCLLVNLVVVCVVQVAAEDELVRLLVDDDDPSRPLHEYEHEELVLQLLQDPHSVVSLLSNLVSLVVSVLGRYYYYYYPLSDQPPVSQQSNLVSGPNSGYIYIYIFFADLVSLLVSLVRDPLRPDSVVLLVLCVLQVNNVLSRRNVLVVLQSVQCSVDVSQQRNLVSLVSVLLVQLPPPDPSSVVSCPPPDDDSVLLLLLLLVQLLCCQLVVAQGAACDPVPDDPRHHHQVPDPDDPGPNSSSQVTSQWGDDDRRGIGGPDNLNSLLSNLLNVQCCVPPVVDPPVVVQVSQADPVSAGDPSCLLNLLNNLVRHVVCVLVSLLRCLPSVQRRHQLLPPDLVSLVSSLVSQLVVCVVPVCPCVVPPSLQSLLSSQDQVCLVVLLCLLPDPDLPSSSLSSLVSSLSNLLNHDQHLVCLVSLLVLLQDPSHDLVSNQSSLSSNCRNCVPCLVSLVVVLVCCLVVVGPRQQCQNNLSSCLSCPPPPPNLLGSCSSDADGNDPPDPHSNVCCVPPVCVVVQDPVRVVNNVVNCVVCVVVVVVRVVVVVVVVPDD

pLDDT: mean 85.53, std 13.72, range [28.05, 98.62]

Sequence (592 aa):
MSETAKPYLVRRTCMRKSGNADEQGSHPLEYYRSLDAYVLLGDPGAGKTAAFEREAEECGGKYIKARDFATFKPKAEDQGKTLFIDALDEMRAGGRDGWTSLAQVGKRLEELGCPRFRLSCREADWLGESDSATLKRVSPNGDVVALHLDPLTDNDVIEILHHKANVPDPAEFVSKAGEHRLGELLHNPQTLNLLVEAVGETNGRKAARKFLKMACHQLVREESRAHRDAKRVNHHSPETLLDAAGYLCAIHLLSGIAGFALDENANDDQHYYWNELIAHDLPLRLALKTNLFQKDGEEQRIPVHRSVAEYLGARYLAARIENGGLPFGRILALMTGEDGGMVPDLRGLAAWLSVHNRTGRPDLIERDPLGIVLYGDVRNFVVDDKRLVLNALKNEAQRYPWFRSQDWTSPPFGALGTVDMESDFRVILTSPSRTEADQVLLDCVLDAISHGDPIPSLSEPLETVARDVSYWPRFRNKAARALMRVMPDDSSRLLRLAEDIRAGAVEDREDELLGTLLRKLYPSCISPAQILDYFHKPKNDSLIGSYFMFWVHDIPEITTIDDLPLLLDQLVQKHAELRQMLRASSTQHNGW